Protein 5ZTY (pdb70)

Structure (mmCIF, N/CA/C/O backbone):
data_5ZTY
#
_entry.id   5ZTY
#
_cell.length_a   34.295
_cell.length_b   106.240
_cell.length_c   183.403
_cell.angle_alpha   90.000
_cell.angle_beta   90.000
_cell.angle_gamma   90.000
#
_symmetry.space_group_name_H-M   'P 21 21 21'
#
loop_
_entity.id
_entity.type
_entity.pdbx_description
1 polymer 'G protein coupled receptor,T4 lysozyme,G protein coupled receptor'
2 non-polymer N-(adamantan-1-yl)-1-(5-hydroxypentyl)-4-methyl-5-phenyl-1H-pyrazole-3-carboxamide
3 non-polymer 'OLEIC ACID'
4 non-polymer '(2R)-2,3-dihydroxypropyl (9Z)-octadec-9-enoate'
5 non-polymer DI(HYDROXYETHYL)ETHER
6 non-polymer '4-(2-HYDROXYETHYL)-1-PIPERAZINE ETHANESULFONIC ACID'
7 non-polymer 'TETRAETHYLENE GLYCOL'
8 non-polymer 'SULFATE ION'
9 water water
#
loop_
_atom_site.group_PDB
_atom_site.id
_atom_site.type_symbol
_atom_site.label_atom_id
_atom_site.label_alt_id
_atom_site.label_comp_id
_atom_site.label_asym_id
_atom_site.label_entity_id
_atom_site.label_seq_id
_atom_site.pdbx_PDB_ins_code
_atom_site.Cartn_x
_atom_site.Cartn_y
_atom_site.Cartn_z
_atom_site.occupancy
_atom_site.B_iso_or_equiv
_atom_site.auth_seq_id
_atom_site.auth_comp_id
_atom_site.auth_asym_id
_atom_site.auth_atom_id
_atom_site.pdbx_PDB_model_num
ATOM 1 N N . ALA A 1 18 ? 14.637 -3.224 -74.879 1.00 106.82 19 ALA A N 1
ATOM 2 C CA . ALA A 1 18 ? 14.276 -2.637 -73.589 1.00 104.07 19 ALA A CA 1
ATOM 3 C C . ALA A 1 18 ? 13.158 -1.575 -73.751 1.00 106.52 19 ALA A C 1
ATOM 4 O O . ALA A 1 18 ? 13.348 -0.639 -74.537 1.00 108.00 19 ALA A O 1
ATOM 6 N N . PRO A 1 19 ? 11.990 -1.694 -73.051 1.00 99.52 20 PRO A N 1
ATOM 7 C CA . PRO A 1 19 ? 10.914 -0.694 -73.233 1.00 98.68 20 PRO A CA 1
ATOM 8 C C . PRO A 1 19 ? 11.188 0.663 -72.561 1.00 100.56 20 PRO A C 1
ATOM 9 O O . PRO A 1 19 ? 11.627 0.674 -71.401 1.00 98.05 20 PRO A O 1
ATOM 13 N N . PRO A 1 20 ? 10.936 1.814 -73.260 1.00 97.13 21 PRO A N 1
ATOM 14 C CA . PRO A 1 20 ? 11.203 3.133 -72.647 1.00 96.30 21 PRO A CA 1
ATOM 15 C C . PRO A 1 20 ? 10.405 3.446 -71.378 1.00 98.22 21 PRO A C 1
ATOM 16 O O . PRO A 1 20 ? 9.250 3.029 -71.238 1.00 96.93 21 PRO A O 1
ATOM 20 N N . MET A 1 21 ? 11.040 4.213 -70.470 1.00 94.22 22 MET A N 1
ATOM 21 C CA . MET A 1 21 ? 10.527 4.642 -69.162 1.00 92.86 22 MET A CA 1
ATOM 22 C C . MET A 1 21 ? 9.216 5.444 -69.224 1.00 98.24 22 MET A C 1
ATOM 23 O O . MET A 1 21 ? 8.508 5.517 -68.215 1.00 96.58 22 MET A O 1
ATOM 28 N N . LYS A 1 22 ? 8.882 6.016 -70.407 1.00 97.29 23 LYS A N 1
ATOM 29 C CA . LYS A 1 22 ? 7.662 6.792 -70.645 1.00 98.50 23 LYS A CA 1
ATOM 30 C C . LYS A 1 22 ? 6.407 5.916 -70.657 1.00 104.08 23 LYS A C 1
ATOM 31 O O . LYS A 1 22 ? 5.306 6.427 -70.449 1.00 105.03 23 LYS A O 1
ATOM 37 N N . ASP A 1 23 ? 6.572 4.605 -70.912 1.00 101.02 24 ASP A N 1
ATOM 38 C CA . ASP A 1 23 ? 5.476 3.635 -70.987 1.00 101.43 24 ASP A CA 1
ATOM 39 C C . ASP A 1 23 ? 4.936 3.238 -69.621 1.00 106.08 24 ASP A C 1
ATOM 40 O O . ASP A 1 23 ? 3.793 2.786 -69.530 1.00 107.35 24 ASP A O 1
ATOM 45 N N . TYR A 1 24 ? 5.755 3.412 -68.565 1.00 101.17 25 TYR A N 1
ATOM 46 C CA . TYR A 1 24 ? 5.417 3.106 -67.171 1.00 99.26 25 TYR A CA 1
ATOM 47 C C . TYR A 1 24 ? 4.877 4.370 -66.478 1.00 103.29 25 TYR A C 1
ATOM 48 O O . TYR A 1 24 ? 4.227 4.271 -65.438 1.00 100.60 25 TYR A O 1
ATOM 57 N N . MET A 1 25 ? 5.159 5.557 -67.061 1.00 103.43 26 MET A N 1
ATOM 58 C CA . MET A 1 25 ? 4.726 6.863 -66.563 1.00 105.33 26 MET A CA 1
ATOM 59 C C . MET A 1 25 ? 3.247 7.067 -66.867 1.00 115.77 26 MET A C 1
ATOM 60 O O . MET A 1 25 ? 2.885 7.762 -67.825 1.00 117.33 26 MET A O 1
ATOM 65 N N . ILE A 1 26 ? 2.394 6.430 -66.050 1.00 115.49 27 ILE A N 1
ATOM 66 C CA . ILE A 1 26 ? 0.936 6.495 -66.172 1.00 118.69 27 ILE A CA 1
ATOM 67 C C . ILE A 1 26 ? 0.375 7.484 -65.143 1.00 127.04 27 ILE A C 1
ATOM 68 O O . ILE A 1 26 ? 0.648 7.369 -63.942 1.00 124.84 27 ILE A O 1
ATOM 73 N N . LEU A 1 27 ? -0.385 8.475 -65.649 1.00 129.32 28 LEU A N 1
ATOM 74 C CA . LEU A 1 27 ? -1.021 9.574 -64.915 1.00 131.91 28 LEU A CA 1
ATOM 75 C C . LEU A 1 27 ? -2.093 10.198 -65.805 1.00 141.08 28 LEU A C 1
ATOM 76 O O . LEU A 1 27 ? -1.926 10.250 -67.031 1.00 142.54 28 LEU A O 1
ATOM 81 N N . SER A 1 28 ? -3.191 10.664 -65.202 1.00 139.55 29 SER A N 1
ATOM 82 C CA . SER A 1 28 ? -4.276 11.262 -65.970 1.00 143.38 29 SER A CA 1
ATOM 83 C C . SER A 1 28 ? -4.704 12.633 -65.426 1.00 150.58 29 SER A C 1
ATOM 84 O O . SER A 1 28 ? -5.686 12.739 -64.684 1.00 151.77 29 SER A O 1
ATOM 87 N N . GLY A 1 29 ? -3.931 13.657 -65.804 1.00 148.37 30 GLY A N 1
ATOM 88 C CA . GLY A 1 29 ? -4.140 15.064 -65.465 1.00 151.20 30 GLY A CA 1
ATOM 89 C C . GLY A 1 29 ? -4.323 15.403 -63.994 1.00 153.73 30 GLY A C 1
ATOM 90 O O . GLY A 1 29 ? -3.349 15.374 -63.234 1.00 151.02 30 GLY A O 1
ATOM 91 N N . PRO A 1 30 ? -5.570 15.741 -63.561 1.00 151.68 31 PRO A N 1
ATOM 92 C CA . PRO A 1 30 ? -5.792 16.107 -62.151 1.00 150.80 31 PRO A CA 1
ATOM 93 C C . PRO A 1 30 ? -5.604 14.975 -61.142 1.00 149.63 31 PRO A C 1
ATOM 94 O O . PRO A 1 30 ? -5.474 15.263 -59.949 1.00 149.11 31 PRO A O 1
ATOM 98 N N . GLN A 1 31 ? -5.575 13.700 -61.597 1.00 142.85 32 GLN A N 1
ATOM 99 C CA . GLN A 1 31 ? -5.355 12.579 -60.678 1.00 138.41 32 GLN A CA 1
ATOM 100 C C . GLN A 1 31 ? -3.883 12.516 -60.224 1.00 137.27 32 GLN A C 1
ATOM 101 O O . GLN A 1 31 ? -3.608 12.046 -59.121 1.00 133.87 32 GLN A O 1
ATOM 107 N N . LYS A 1 32 ? -2.962 13.043 -61.065 1.00 133.56 33 LYS A N 1
ATOM 108 C CA . LYS A 1 32 ? -1.525 13.148 -60.811 1.00 130.76 33 LYS A CA 1
ATOM 109 C C . LYS A 1 32 ? -1.245 14.228 -59.760 1.00 135.32 33 LYS A C 1
ATOM 110 O O . LYS A 1 32 ? -0.324 14.063 -58.954 1.00 132.91 33 LYS A O 1
ATOM 112 N N . THR A 1 33 ? -2.041 15.326 -59.764 1.00 134.95 34 THR A N 1
ATOM 113 C CA . THR A 1 33 ? -1.923 16.430 -58.796 1.00 136.25 34 THR A CA 1
ATOM 114 C C . THR A 1 33 ? -2.405 15.990 -57.405 1.00 137.64 34 THR A C 1
ATOM 115 O O . THR A 1 33 ? -1.966 16.551 -56.398 1.00 136.68 34 THR A O 1
ATOM 119 N N . ALA A 1 34 ? -3.302 14.979 -57.362 1.00 132.72 35 ALA A N 1
ATOM 120 C CA . ALA A 1 34 ? -3.826 14.395 -56.131 1.00 130.96 35 ALA A CA 1
ATOM 121 C C . ALA A 1 34 ? -2.724 13.583 -55.437 1.00 130.23 35 ALA A C 1
ATOM 122 O O . ALA A 1 34 ? -2.597 13.669 -54.216 1.00 129.47 35 ALA A O 1
ATOM 124 N N . VAL A 1 35 ? -1.903 12.832 -56.213 1.00 123.48 36 VAL A N 1
ATOM 125 C CA . VAL A 1 35 ? -0.774 12.056 -55.671 1.00 119.18 36 VAL A CA 1
ATOM 126 C C . VAL A 1 35 ? 0.341 13.024 -55.261 1.00 122.27 36 VAL A C 1
ATOM 127 O O . VAL A 1 35 ? 1.045 12.764 -54.290 1.00 119.12 36 VAL A O 1
ATOM 131 N N . ALA A 1 36 ? 0.484 14.145 -56.004 1.00 121.74 37 ALA A N 1
ATOM 132 C CA . ALA A 1 36 ? 1.483 15.193 -55.772 1.00 122.57 37 ALA A CA 1
ATOM 133 C C . ALA A 1 36 ? 1.346 15.856 -54.398 1.00 126.28 37 ALA A C 1
ATOM 134 O O . ALA A 1 36 ? 2.360 16.226 -53.809 1.00 125.43 37 ALA A O 1
ATOM 136 N N . VAL A 1 37 ? 0.108 15.997 -53.889 1.00 123.52 38 VAL A N 1
ATOM 137 C CA . VAL A 1 37 ? -0.135 16.590 -52.573 1.00 124.25 38 VAL A CA 1
ATOM 138 C C . VAL A 1 37 ? -0.113 15.492 -51.473 1.00 124.45 38 VAL A C 1
ATOM 139 O O . VAL A 1 37 ? 0.443 15.729 -50.397 1.00 123.44 38 VAL A O 1
ATOM 143 N N . LEU A 1 38 ? -0.655 14.285 -51.780 1.00 118.57 39 LEU A N 1
ATOM 144 C CA . LEU A 1 38 ? -0.717 13.136 -50.871 1.00 115.29 39 LEU A CA 1
ATOM 145 C C . LEU A 1 38 ? 0.670 12.579 -50.536 1.00 115.50 39 LEU A C 1
ATOM 146 O O . LEU A 1 38 ? 1.012 12.501 -49.359 1.00 114.03 39 LEU A O 1
ATOM 151 N N . CYS A 1 39 ? 1.456 12.199 -51.564 1.00 110.55 40 CYS A N 1
ATOM 152 C CA . CYS A 1 39 ? 2.809 11.651 -51.422 1.00 107.78 40 CYS A CA 1
ATOM 153 C C . CYS A 1 39 ? 3.749 12.608 -50.699 1.00 111.98 40 CYS A C 1
ATOM 154 O O . CYS A 1 39 ? 4.583 12.152 -49.913 1.00 110.09 40 CYS A O 1
ATOM 157 N N . THR A 1 40 ? 3.594 13.929 -50.940 1.00 110.90 41 THR A N 1
ATOM 158 C CA . THR A 1 40 ? 4.387 14.986 -50.304 1.00 111.93 41 THR A CA 1
ATOM 159 C C . THR A 1 40 ? 4.056 15.091 -48.810 1.00 115.32 41 THR A C 1
ATOM 160 O O . THR A 1 40 ? 4.978 15.062 -47.992 1.00 113.95 41 THR A O 1
ATOM 164 N N . LEU A 1 41 ? 2.751 15.184 -48.457 1.00 112.78 42 LEU A N 1
ATOM 165 C CA . LEU A 1 41 ? 2.290 15.287 -47.065 1.00 112.50 42 LEU A CA 1
ATOM 166 C C . LEU A 1 41 ? 2.586 14.043 -46.229 1.00 111.81 42 LEU A C 1
ATOM 167 O O . LEU A 1 41 ? 3.052 14.193 -45.103 1.00 111.08 42 LEU A O 1
ATOM 172 N N . LEU A 1 42 ? 2.353 12.830 -46.778 1.00 105.69 43 LEU A N 1
ATOM 173 C CA . LEU A 1 42 ? 2.638 11.566 -46.085 1.00 102.61 43 LEU A CA 1
ATOM 174 C C . LEU A 1 42 ? 4.141 11.363 -45.891 1.00 105.70 43 LEU A C 1
ATOM 175 O O . LEU A 1 42 ? 4.567 10.978 -44.802 1.00 104.09 43 LEU A O 1
ATOM 180 N N . GLY A 1 43 ? 4.918 11.653 -46.938 1.00 103.31 44 GLY A N 1
ATOM 181 C CA . GLY A 1 43 ? 6.374 11.539 -46.942 1.00 102.45 44 GLY A CA 1
ATOM 182 C C . GLY A 1 43 ? 7.072 12.474 -45.973 1.00 108.27 44 GLY A C 1
ATOM 183 O O . GLY A 1 43 ? 8.123 12.122 -45.428 1.00 106.84 44 GLY A O 1
ATOM 184 N N . LEU A 1 44 ? 6.492 13.674 -45.753 1.00 107.65 45 LEU A N 1
ATOM 185 C CA . LEU A 1 44 ? 7.026 14.680 -44.836 1.00 109.30 45 LEU A CA 1
ATOM 186 C C . LEU A 1 44 ? 6.706 14.284 -43.403 1.00 110.46 45 LEU A C 1
ATOM 187 O O . LEU A 1 44 ? 7.553 14.444 -42.527 1.00 110.04 45 LEU A O 1
ATOM 192 N N . LEU A 1 45 ? 5.490 13.757 -43.173 1.00 105.44 46 LEU A N 1
ATOM 193 C CA . LEU A 1 45 ? 5.023 13.306 -41.864 1.00 104.10 46 LEU A CA 1
ATOM 194 C C . LEU A 1 45 ? 5.761 12.048 -41.409 1.00 104.03 46 LEU A C 1
ATOM 195 O O . LEU A 1 45 ? 6.153 11.974 -40.245 1.00 102.89 46 LEU A O 1
ATOM 200 N N . SER A 1 46 ? 5.970 11.074 -42.330 1.00 98.34 47 SER A N 1
ATOM 201 C CA . SER A 1 46 ? 6.670 9.814 -42.050 1.00 95.16 47 SER A CA 1
ATOM 202 C C . SER A 1 46 ? 8.122 10.044 -41.642 1.00 98.46 47 SER A C 1
ATOM 203 O O . SER A 1 46 ? 8.574 9.460 -40.654 1.00 96.51 47 SER A O 1
ATOM 206 N N . ALA A 1 47 ? 8.835 10.915 -42.388 1.00 96.35 48 ALA A N 1
ATOM 207 C CA . ALA A 1 47 ? 10.230 11.275 -42.131 1.00 96.72 48 ALA A CA 1
ATOM 208 C C . ALA A 1 47 ? 10.390 12.002 -40.790 1.00 101.42 48 ALA A C 1
ATOM 209 O O . ALA A 1 47 ? 11.327 11.698 -40.049 1.00 100.39 48 ALA A O 1
ATOM 211 N N . LEU A 1 48 ? 9.456 12.923 -40.463 1.00 99.59 49 LEU A N 1
ATOM 212 C CA . LEU A 1 48 ? 9.483 13.685 -39.211 1.00 101.18 49 LEU A CA 1
ATOM 213 C C . LEU A 1 48 ? 9.133 12.842 -37.975 1.00 102.67 49 LEU A C 1
ATOM 214 O O . LEU A 1 48 ? 9.625 13.131 -36.881 1.00 103.11 49 LEU A O 1
ATOM 219 N N . GLU A 1 49 ? 8.312 11.792 -38.153 1.00 96.49 50 GLU A N 1
ATOM 220 C CA . GLU A 1 49 ? 7.930 10.884 -37.069 1.00 94.48 50 GLU A CA 1
ATOM 221 C C . GLU A 1 49 ? 9.079 9.924 -36.730 1.00 96.90 50 GLU A C 1
ATOM 222 O O . GLU A 1 49 ? 9.324 9.667 -35.548 1.00 96.72 50 GLU A O 1
ATOM 228 N N . ASN A 1 50 ? 9.777 9.396 -37.762 1.00 91.84 51 ASN A N 1
ATOM 229 C CA . ASN A 1 50 ? 10.896 8.464 -37.598 1.00 89.88 51 ASN A CA 1
ATOM 230 C C . ASN A 1 50 ? 12.167 9.133 -37.048 1.00 96.56 51 ASN A C 1
ATOM 231 O O . ASN A 1 50 ? 12.817 8.560 -36.166 1.00 95.72 51 ASN A O 1
ATOM 236 N N . VAL A 1 51 ? 12.493 10.361 -37.535 1.00 95.49 52 VAL A N 1
ATOM 237 C CA . VAL A 1 51 ? 13.659 11.145 -37.094 1.00 97.17 52 VAL A CA 1
ATOM 238 C C . VAL A 1 51 ? 13.545 11.535 -35.600 1.00 101.10 52 VAL A C 1
ATOM 239 O O . VAL A 1 51 ? 14.561 11.805 -34.961 1.00 101.91 52 VAL A O 1
ATOM 243 N N . ALA A 1 52 ? 12.315 11.534 -35.053 1.00 97.09 53 ALA A N 1
ATOM 244 C CA . ALA A 1 52 ? 12.063 11.800 -33.641 1.00 98.05 53 ALA A CA 1
ATOM 245 C C . ALA A 1 52 ? 12.494 10.567 -32.834 1.00 100.11 53 ALA A C 1
ATOM 246 O O . ALA A 1 52 ? 13.208 10.716 -31.841 1.00 100.41 53 ALA A O 1
ATOM 248 N N . VAL A 1 53 ? 12.108 9.349 -33.307 1.00 94.23 54 VAL A N 1
ATOM 249 C CA . VAL A 1 53 ? 12.439 8.046 -32.701 1.00 92.05 54 VAL A CA 1
ATOM 250 C C . VAL A 1 53 ? 13.964 7.828 -32.681 1.00 96.49 54 VAL A C 1
ATOM 251 O O . VAL A 1 53 ? 14.492 7.297 -31.704 1.00 95.95 54 VAL A O 1
ATOM 255 N N . LEU A 1 54 ? 14.664 8.271 -33.736 1.00 94.15 55 LEU A N 1
ATOM 256 C CA . LEU A 1 54 ? 16.119 8.167 -33.818 1.00 95.16 55 LEU A CA 1
ATOM 257 C C . LEU A 1 54 ? 16.765 9.080 -32.777 1.00 101.47 55 LEU A C 1
ATOM 258 O O . LEU A 1 54 ? 17.661 8.636 -32.061 1.00 101.04 55 LEU A O 1
ATOM 263 N N . TYR A 1 55 ? 16.271 10.335 -32.659 1.00 100.52 56 TYR A N 1
ATOM 264 C CA . TYR A 1 55 ? 16.784 11.324 -31.707 1.00 103.71 56 TYR A CA 1
ATOM 265 C C . TYR A 1 55 ? 16.636 10.827 -30.269 1.00 106.76 56 TYR A C 1
ATOM 266 O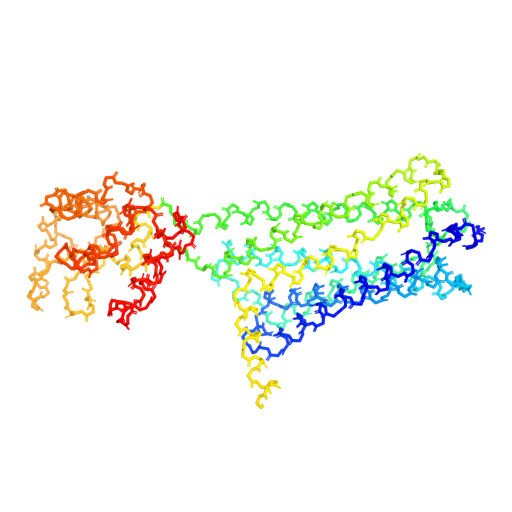 O . TYR A 1 55 ? 17.631 10.745 -29.561 1.00 108.31 56 TYR A O 1
ATOM 275 N N . LEU A 1 56 ? 15.410 10.445 -29.877 1.00 100.68 57 LEU A N 1
ATOM 276 C CA . LEU A 1 56 ? 15.024 9.925 -28.567 1.00 99.56 57 LEU A CA 1
ATOM 277 C C . LEU A 1 56 ? 15.881 8.741 -28.090 1.00 102.65 57 LEU A C 1
ATOM 278 O O . LEU A 1 56 ? 16.223 8.701 -26.907 1.00 104.14 57 LEU A O 1
ATOM 283 N N . ILE A 1 57 ? 16.234 7.793 -28.992 1.00 96.79 58 ILE A N 1
ATOM 284 C CA . ILE A 1 57 ? 17.066 6.625 -28.646 1.00 95.83 58 ILE A CA 1
ATOM 285 C C . ILE A 1 57 ? 18.538 7.034 -28.465 1.00 103.51 58 ILE A C 1
ATOM 286 O O . ILE A 1 57 ? 19.163 6.656 -27.467 1.00 103.93 58 ILE A O 1
ATOM 291 N N . LEU A 1 58 ? 19.081 7.812 -29.423 1.00 102.52 59 LEU A N 1
ATOM 292 C CA . LEU A 1 58 ? 20.469 8.286 -29.398 1.00 105.32 59 LEU A CA 1
ATOM 293 C C . LEU A 1 58 ? 20.746 9.283 -28.265 1.00 113.09 59 LEU A C 1
ATOM 294 O O . LEU A 1 58 ? 21.885 9.359 -27.809 1.00 115.30 59 LEU A O 1
ATOM 299 N N . SER A 1 59 ? 19.719 10.039 -27.812 1.00 110.89 60 SER A N 1
ATOM 300 C CA . SER A 1 59 ? 19.835 11.038 -26.739 1.00 114.62 60 SER A CA 1
ATOM 301 C C . SER A 1 59 ? 19.706 10.458 -25.329 1.00 120.15 60 SER A C 1
ATOM 302 O O . SER A 1 59 ? 20.243 11.036 -24.381 1.00 122.48 60 SER A O 1
ATOM 305 N N . SER A 1 60 ? 18.972 9.348 -25.181 1.00 115.31 61 SER A N 1
ATOM 306 C CA . SER A 1 60 ? 18.749 8.747 -23.875 1.00 115.66 61 SER A CA 1
ATOM 307 C C . SER A 1 60 ? 19.691 7.599 -23.559 1.00 120.57 61 SER A C 1
ATOM 308 O O . SER A 1 60 ? 19.618 6.520 -24.151 1.00 117.62 61 SER A O 1
ATOM 311 N N . HIS A 1 61 ? 20.585 7.879 -22.600 1.00 121.24 62 HIS A N 1
ATOM 312 C CA . HIS A 1 61 ? 21.622 7.052 -21.974 1.00 122.46 62 HIS A CA 1
ATOM 313 C C . HIS A 1 61 ? 21.161 5.617 -21.671 1.00 123.76 62 HIS A C 1
ATOM 314 O O . HIS A 1 61 ? 21.916 4.673 -21.909 1.00 123.04 62 HIS A O 1
ATOM 321 N N . GLN A 1 62 ? 19.929 5.465 -21.144 1.00 118.69 63 GLN A N 1
ATOM 322 C CA . GLN A 1 62 ? 19.319 4.181 -20.795 1.00 115.95 63 GLN A CA 1
ATOM 323 C C . GLN A 1 62 ? 18.973 3.338 -22.029 1.00 115.69 63 GLN A C 1
ATOM 324 O O . GLN A 1 62 ? 18.994 2.109 -21.945 1.00 114.11 63 GLN A O 1
ATOM 330 N N . LEU A 1 63 ? 18.648 4.002 -23.161 1.00 110.34 64 LEU A N 1
ATOM 331 C CA . LEU A 1 63 ? 18.239 3.350 -24.407 1.00 107.17 64 LEU A CA 1
ATOM 332 C C . LEU A 1 63 ? 19.409 2.943 -25.305 1.00 110.03 64 LEU A C 1
ATOM 333 O O . LEU A 1 63 ? 19.483 1.779 -25.708 1.00 108.05 64 LEU A O 1
ATOM 338 N N . ARG A 1 64 ? 20.311 3.901 -25.620 1.00 107.94 65 ARG A N 1
ATOM 339 C CA . ARG A 1 64 ? 21.484 3.723 -26.491 1.00 108.30 65 ARG A CA 1
ATOM 340 C C . ARG A 1 64 ? 22.375 2.519 -26.122 1.00 111.55 65 ARG A C 1
ATOM 341 O O . ARG A 1 64 ? 22.918 1.873 -27.021 1.00 110.47 65 ARG A O 1
ATOM 349 N N . ARG A 1 65 ? 22.513 2.225 -24.812 1.00 108.52 66 ARG A N 1
ATOM 350 C CA . ARG A 1 65 ? 23.333 1.127 -24.295 1.00 108.92 66 ARG A CA 1
ATOM 351 C C . ARG A 1 65 ? 22.656 -0.255 -24.377 1.00 109.24 66 ARG A C 1
ATOM 352 O O . ARG A 1 65 ? 23.347 -1.275 -24.321 1.00 109.81 66 ARG A O 1
ATOM 354 N N . LYS A 1 66 ? 21.319 -0.294 -24.495 1.00 101.88 67 LYS A N 1
ATOM 355 C CA . LYS A 1 66 ? 20.592 -1.557 -24.573 1.00 98.75 67 LYS A CA 1
ATOM 356 C C . LYS A 1 66 ? 20.577 -2.088 -26.009 1.00 100.30 67 LYS A C 1
ATOM 357 O O . LYS A 1 66 ? 20.119 -1.372 -26.908 1.00 99.13 67 LYS A O 1
ATOM 363 N N . PRO A 1 67 ? 21.048 -3.343 -26.244 1.00 95.27 68 PRO A N 1
ATOM 364 C CA . PRO A 1 6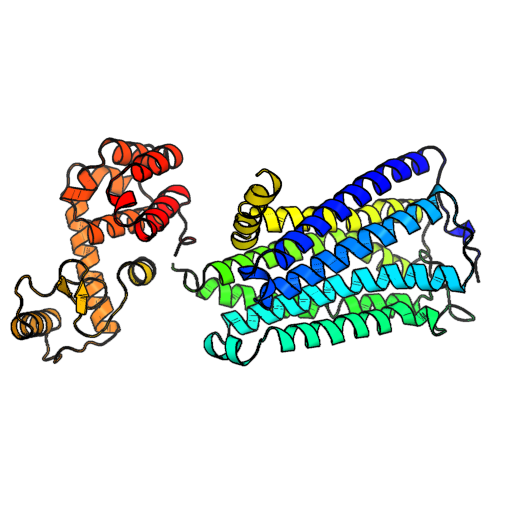7 ? 21.012 -3.906 -27.611 1.00 93.19 68 PRO A CA 1
ATOM 365 C C . PRO A 1 67 ? 19.604 -4.030 -28.206 1.00 93.67 68 PRO A C 1
ATOM 366 O O . PRO A 1 67 ? 19.469 -4.055 -29.430 1.00 92.76 68 PRO A O 1
ATOM 370 N N . SER A 1 68 ? 18.559 -4.088 -27.354 1.00 88.10 69 SER A N 1
ATOM 371 C CA . SER A 1 68 ? 17.169 -4.187 -27.807 1.00 85.71 69 SER A CA 1
ATOM 372 C C . SER A 1 68 ? 16.694 -2.910 -28.509 1.00 88.77 69 SER A C 1
ATOM 373 O O . SER A 1 68 ? 15.929 -2.998 -29.469 1.00 87.15 69 SER A O 1
ATOM 376 N N . TYR A 1 69 ? 17.138 -1.731 -28.019 1.00 85.85 70 TYR A N 1
ATOM 377 C CA . TYR A 1 69 ? 16.763 -0.428 -28.570 1.00 85.19 70 TYR A CA 1
ATOM 378 C C . TYR A 1 69 ? 17.587 -0.009 -29.795 1.00 87.47 70 TYR A C 1
ATOM 379 O O . TYR A 1 69 ? 17.143 0.866 -30.549 1.00 87.14 70 TYR A O 1
ATOM 388 N N . LEU A 1 70 ? 18.746 -0.651 -30.024 1.00 82.78 71 LEU A N 1
ATOM 389 C CA . LEU A 1 70 ? 19.569 -0.356 -31.198 1.00 82.87 71 LEU A CA 1
ATOM 390 C C . LEU A 1 70 ? 18.958 -0.992 -32.466 1.00 85.11 71 LEU A C 1
ATOM 391 O O . LEU A 1 70 ? 19.097 -0.432 -33.558 1.00 84.80 71 LEU A O 1
ATOM 396 N N . PHE A 1 71 ? 18.241 -2.129 -32.308 1.00 80.24 72 PHE A N 1
ATOM 397 C CA . PHE A 1 71 ? 17.537 -2.801 -33.408 1.00 78.59 72 PHE A CA 1
ATOM 398 C C . PHE A 1 71 ? 16.313 -1.977 -33.818 1.00 80.26 72 PHE A C 1
ATOM 399 O O . PHE A 1 71 ? 16.072 -1.817 -35.017 1.00 79.07 72 PHE A O 1
ATOM 407 N N . ILE A 1 72 ? 15.590 -1.397 -32.820 1.00 75.87 73 ILE A N 1
ATOM 408 C CA . ILE A 1 72 ? 14.442 -0.499 -33.020 1.00 74.90 73 ILE A CA 1
ATOM 409 C C . ILE A 1 72 ? 14.913 0.764 -33.795 1.00 79.68 73 ILE A C 1
ATOM 410 O O . ILE A 1 72 ? 14.254 1.177 -34.750 1.00 78.03 73 ILE A O 1
ATOM 415 N N . GLY A 1 73 ? 16.065 1.316 -33.396 1.00 78.24 74 GLY A N 1
ATOM 416 C CA . GLY A 1 73 ? 16.692 2.468 -34.039 1.00 79.52 74 GLY A CA 1
ATOM 417 C C . GLY A 1 73 ? 17.017 2.227 -35.504 1.00 82.79 74 GLY A C 1
ATOM 418 O O . GLY A 1 73 ? 16.851 3.128 -36.335 1.00 82.68 74 GLY A O 1
ATOM 419 N N . SER A 1 74 ? 17.452 0.989 -35.833 1.00 78.27 75 SER A N 1
ATOM 420 C CA . SER A 1 74 ? 17.765 0.568 -37.201 1.00 77.57 75 SER A CA 1
ATOM 421 C C . SER A 1 74 ? 16.493 0.516 -38.070 1.00 77.61 75 SER A C 1
ATOM 422 O O . SER A 1 74 ? 16.563 0.821 -39.260 1.00 75.96 75 SER A O 1
ATOM 425 N N . LEU A 1 75 ? 15.335 0.165 -37.461 1.00 73.12 76 LEU A N 1
ATOM 426 C CA . LEU A 1 75 ? 14.021 0.143 -38.122 1.00 71.60 76 LEU A CA 1
ATOM 427 C C . LEU A 1 75 ? 13.599 1.596 -38.418 1.00 77.29 76 LEU A C 1
ATOM 428 O O . LEU A 1 75 ? 13.201 1.881 -39.546 1.00 77.15 76 LEU A O 1
ATOM 433 N N . ALA A 1 76 ? 13.779 2.519 -37.435 1.00 75.31 77 ALA A N 1
ATOM 434 C CA . ALA A 1 76 ? 13.503 3.958 -37.571 1.00 76.24 77 ALA A CA 1
ATOM 435 C C . ALA A 1 76 ? 14.356 4.591 -38.687 1.00 82.55 77 ALA A C 1
ATOM 436 O O . ALA A 1 76 ? 13.845 5.432 -39.426 1.00 82.33 77 ALA A O 1
ATOM 438 N N . LEU A 1 77 ? 15.643 4.168 -38.822 1.00 81.09 78 LEU A N 1
ATOM 439 C CA . LEU A 1 77 ? 16.564 4.663 -39.856 1.00 82.86 78 LEU A CA 1
ATOM 440 C C . LEU A 1 77 ? 16.135 4.175 -41.240 1.00 86.60 78 LEU A C 1
ATOM 441 O O . LEU A 1 77 ? 16.077 4.983 -42.168 1.00 87.39 78 LEU A O 1
ATOM 446 N N . ALA A 1 78 ? 15.812 2.862 -41.361 1.00 81.32 79 ALA A N 1
ATOM 447 C CA . ALA A 1 78 ? 15.389 2.210 -42.603 1.00 79.77 79 ALA A CA 1
ATOM 448 C C . ALA A 1 78 ? 14.108 2.826 -43.128 1.00 83.87 79 ALA A C 1
ATOM 449 O O . ALA A 1 78 ? 13.987 3.026 -44.339 1.00 84.81 79 ALA A O 1
ATOM 451 N N . ASP A 1 79 ? 13.177 3.172 -42.214 1.00 79.08 80 ASP A N 1
ATOM 452 C CA . ASP A 1 79 ? 11.897 3.814 -42.529 1.00 78.51 80 ASP A CA 1
ATOM 453 C C . ASP A 1 79 ? 12.078 5.282 -42.954 1.00 82.33 80 ASP A C 1
ATOM 454 O O . ASP A 1 79 ? 11.418 5.716 -43.892 1.00 82.81 80 ASP A O 1
ATOM 459 N N . PHE A 1 80 ? 12.982 6.030 -42.283 1.00 78.31 81 PHE A N 1
ATOM 460 C CA . PHE A 1 80 ? 13.288 7.428 -42.590 1.00 79.20 81 PHE A CA 1
ATOM 461 C C . PHE A 1 80 ? 13.974 7.568 -43.959 1.00 84.20 81 PHE A C 1
ATOM 462 O O . PHE A 1 80 ? 13.616 8.464 -44.729 1.00 85.14 81 PHE A O 1
ATOM 470 N N . LEU A 1 81 ? 14.977 6.709 -44.247 1.00 80.05 82 LEU A N 1
ATOM 471 C CA . LEU A 1 81 ? 15.699 6.739 -45.520 1.00 80.33 82 LEU A CA 1
ATOM 472 C C . LEU A 1 81 ? 14.747 6.395 -46.679 1.00 83.48 82 LEU A C 1
ATOM 473 O O . LEU A 1 81 ? 14.785 7.056 -47.718 1.00 82.71 82 LEU A O 1
ATOM 478 N N . ALA A 1 82 ? 13.848 5.402 -46.454 1.00 79.77 83 ALA A N 1
ATOM 479 C CA . ALA A 1 82 ? 12.823 4.962 -47.404 1.00 79.02 83 ALA A CA 1
ATOM 480 C C . ALA A 1 82 ? 11.861 6.102 -47.694 1.00 82.86 83 ALA A C 1
ATOM 481 O O . ALA A 1 82 ? 11.746 6.475 -48.852 1.00 83.59 83 ALA A O 1
ATOM 483 N N . SER A 1 83 ? 11.239 6.705 -46.645 1.00 78.99 84 SER A N 1
ATOM 484 C CA . SER A 1 83 ? 10.307 7.837 -46.750 1.00 80.46 84 SER A CA 1
ATOM 485 C C . SER A 1 83 ? 10.829 8.954 -47.655 1.00 88.12 84 SER A C 1
ATOM 486 O O . SER A 1 83 ? 10.083 9.439 -48.509 1.00 89.31 84 SER A O 1
ATOM 489 N N . VAL A 1 84 ? 12.116 9.327 -47.498 1.00 85.70 85 VAL A N 1
ATOM 490 C CA . VAL A 1 84 ? 12.754 10.375 -48.298 1.00 87.76 85 VAL A CA 1
ATOM 491 C C . VAL A 1 84 ? 13.022 9.898 -49.739 1.00 91.98 85 VAL A C 1
ATOM 492 O O . VAL A 1 84 ? 12.607 10.581 -50.676 1.00 93.03 85 VAL A O 1
ATOM 496 N N . VAL A 1 85 ? 13.677 8.725 -49.916 1.00 87.49 86 VAL A N 1
ATOM 497 C CA . VAL A 1 85 ? 14.012 8.171 -51.241 1.00 87.29 86 VAL A CA 1
ATOM 498 C C . VAL A 1 85 ? 12.745 7.886 -52.073 1.00 90.40 86 VAL A C 1
ATOM 499 O O . VAL A 1 85 ? 12.616 8.431 -53.165 1.00 90.42 86 VAL A O 1
ATOM 503 N N . PHE A 1 86 ? 11.806 7.081 -51.529 1.00 86.03 87 PHE A N 1
ATOM 504 C CA . PHE A 1 86 ? 10.539 6.693 -52.164 1.00 85.41 87 PHE A CA 1
ATOM 505 C C . PHE A 1 86 ? 9.666 7.881 -52.595 1.00 92.49 87 PHE A C 1
ATOM 506 O O . PHE A 1 86 ? 9.184 7.861 -53.719 1.00 93.15 87 PHE A O 1
ATOM 514 N N . ALA A 1 87 ? 9.454 8.896 -51.729 1.00 90.69 88 ALA A N 1
ATOM 515 C CA . ALA A 1 87 ? 8.622 10.056 -52.079 1.00 92.75 88 ALA A CA 1
ATOM 516 C C . ALA A 1 87 ? 9.260 10.968 -53.133 1.00 99.18 88 ALA A C 1
ATOM 517 O O . ALA A 1 87 ? 8.551 11.439 -54.021 1.00 99.89 88 ALA A O 1
ATOM 519 N N . CYS A 1 88 ? 10.584 11.203 -53.050 1.00 96.77 89 CYS A N 1
ATOM 520 C CA . CYS A 1 88 ? 11.292 12.057 -54.008 1.00 99.26 89 CYS A CA 1
ATOM 521 C C . CYS A 1 88 ? 11.466 11.407 -55.364 1.00 101.93 89 CYS A C 1
ATOM 522 O O . CYS A 1 88 ? 11.531 12.117 -56.362 1.00 103.63 89 CYS A O 1
ATOM 525 N N . SER A 1 89 ? 11.534 10.066 -55.404 1.00 95.65 90 SER A N 1
ATOM 526 C CA . SER A 1 89 ? 11.671 9.288 -56.636 1.00 94.78 90 SER A CA 1
ATOM 527 C C . SER A 1 89 ? 10.307 8.996 -57.278 1.00 97.44 90 SER A C 1
ATOM 528 O O . SER A 1 89 ? 10.245 8.742 -58.481 1.00 98.30 90 SER A O 1
ATOM 531 N N . PHE A 1 90 ? 9.220 9.038 -56.481 1.00 91.73 91 PHE A N 1
ATOM 532 C CA . PHE A 1 90 ? 7.857 8.799 -56.954 1.00 90.59 91 PHE A CA 1
ATOM 533 C C . PHE A 1 90 ? 7.326 10.053 -57.628 1.00 98.21 91 PHE A C 1
ATOM 534 O O . PHE A 1 90 ? 6.961 9.990 -58.804 1.00 99.28 91 PHE A O 1
ATOM 542 N N . VAL A 1 91 ? 7.319 11.198 -56.894 1.00 96.44 92 VAL A N 1
ATOM 543 C CA . VAL A 1 91 ? 6.853 12.508 -57.375 1.00 99.51 92 VAL A CA 1
ATOM 544 C C . VAL A 1 91 ? 7.683 12.994 -58.600 1.00 103.80 92 VAL A C 1
ATOM 545 O O . VAL A 1 91 ? 7.161 13.713 -59.448 1.00 105.68 92 VAL A O 1
ATOM 549 N N . ASN A 1 92 ? 8.946 12.553 -58.709 1.00 98.20 93 ASN A N 1
ATOM 550 C CA . ASN A 1 92 ? 9.805 12.904 -59.831 1.00 99.08 93 ASN A CA 1
ATOM 551 C C . ASN A 1 92 ? 9.483 12.030 -61.046 1.00 100.17 93 ASN A C 1
ATOM 552 O O . ASN A 1 92 ? 9.422 12.553 -62.159 1.00 101.16 93 ASN A O 1
ATOM 557 N N . PHE A 1 93 ? 9.265 10.709 -60.833 1.00 92.98 94 PHE A N 1
ATOM 558 C CA . PHE A 1 93 ? 8.961 9.756 -61.905 1.00 91.49 94 PHE A CA 1
ATOM 559 C C . PHE A 1 93 ? 7.541 9.935 -62.448 1.00 96.39 94 PHE A C 1
ATOM 560 O O . PHE A 1 93 ? 7.381 10.206 -63.644 1.00 97.54 94 PHE A O 1
ATOM 568 N N . HIS A 1 94 ? 6.520 9.785 -61.573 1.00 91.51 95 HIS A N 1
ATOM 569 C CA . HIS A 1 94 ? 5.113 9.861 -61.957 1.00 92.32 95 HIS A CA 1
ATOM 570 C C . HIS A 1 94 ? 4.589 11.284 -62.203 1.00 101.73 95 HIS A C 1
ATOM 571 O O . HIS A 1 94 ? 3.864 11.483 -63.185 1.00 103.71 95 HIS A O 1
ATOM 578 N N . VAL A 1 95 ? 4.934 12.265 -61.338 1.00 100.08 96 VAL A N 1
ATOM 579 C CA . VAL A 1 95 ? 4.404 13.633 -61.484 1.00 103.57 96 VAL A CA 1
ATOM 580 C C . VAL A 1 95 ? 5.240 14.503 -62.455 1.00 111.41 96 VAL A C 1
ATOM 581 O O . VAL A 1 95 ? 4.705 14.925 -63.486 1.00 112.82 96 VAL A O 1
ATOM 585 N N . PHE A 1 96 ? 6.518 14.786 -62.121 1.00 109.44 97 PHE A N 1
ATOM 586 C CA . PHE A 1 96 ? 7.386 15.666 -62.917 1.00 112.59 97 PHE A CA 1
ATOM 587 C C . PHE A 1 96 ? 8.067 15.019 -64.148 1.00 117.75 97 PHE A C 1
ATOM 588 O O . PHE A 1 96 ? 8.686 15.745 -64.935 1.00 119.21 97 PHE A O 1
ATOM 596 N N . HIS A 1 97 ? 7.927 13.682 -64.326 1.00 113.33 98 HIS A N 1
ATOM 597 C CA . HIS A 1 97 ? 8.514 12.887 -65.422 1.00 113.26 98 HIS A CA 1
ATOM 598 C C . HIS A 1 97 ? 10.053 12.965 -65.412 1.00 118.01 98 HIS A C 1
ATOM 599 O O . HIS A 1 97 ? 10.652 13.807 -66.084 1.00 120.02 98 HIS A O 1
ATOM 606 N N . GLY A 1 98 ? 10.659 12.099 -64.607 1.00 112.73 99 GLY A N 1
ATOM 607 C CA . GLY A 1 98 ? 12.101 12.035 -64.418 1.00 112.69 99 GLY A CA 1
ATOM 608 C C . GLY A 1 98 ? 12.824 11.257 -65.490 1.00 116.72 99 GLY A C 1
ATOM 609 O O . GLY A 1 98 ? 12.900 10.026 -65.424 1.00 114.53 99 GLY A O 1
ATOM 610 N N . VAL A 1 99 ? 13.384 11.981 -66.468 1.00 115.55 100 VAL A N 1
ATOM 611 C CA . VAL A 1 99 ? 14.125 11.387 -67.576 1.00 116.04 100 VAL A CA 1
ATOM 612 C C . VAL A 1 99 ? 15.517 10.933 -67.092 1.00 118.88 100 VAL A C 1
ATOM 613 O O . VAL A 1 99 ? 16.529 11.587 -67.357 1.00 120.94 100 VAL A O 1
ATOM 617 N N . ASP A 1 100 ? 15.548 9.805 -66.357 1.00 112.03 101 ASP A N 1
ATOM 618 C CA . ASP A 1 100 ? 16.775 9.247 -65.788 1.00 111.06 101 ASP A CA 1
ATOM 619 C C . ASP A 1 100 ? 17.466 8.241 -66.694 1.00 114.14 101 ASP A C 1
ATOM 620 O O . ASP A 1 100 ? 16.801 7.386 -67.283 1.00 112.99 101 ASP A O 1
ATOM 625 N N . SER A 1 101 ? 18.811 8.322 -66.773 1.00 111.00 102 SER A N 1
ATOM 626 C CA . SER A 1 101 ? 19.635 7.385 -67.536 1.00 110.86 102 SER A CA 1
ATOM 627 C C . SER A 1 101 ? 19.746 6.052 -66.772 1.00 111.77 102 SER A C 1
ATOM 628 O O . SER A 1 101 ? 19.513 6.019 -65.554 1.00 109.16 102 SER A O 1
ATOM 631 N N . LYS A 1 102 ? 20.085 4.961 -67.496 1.00 108.23 103 LYS A N 1
ATOM 632 C CA . LYS A 1 102 ? 20.204 3.585 -66.990 1.00 106.52 103 LYS A CA 1
ATOM 633 C C . LYS A 1 102 ? 20.965 3.458 -65.657 1.00 108.96 103 LYS A C 1
ATOM 634 O O . LYS A 1 102 ? 20.485 2.776 -64.753 1.00 106.49 103 LYS A O 1
ATOM 640 N N . ALA A 1 103 ? 22.127 4.128 -65.535 1.00 106.55 104 ALA A N 1
ATOM 641 C CA . ALA A 1 103 ? 22.963 4.102 -64.334 1.00 105.76 104 ALA A CA 1
ATOM 642 C C . ALA A 1 103 ? 22.316 4.819 -63.153 1.00 107.14 104 ALA A C 1
ATOM 643 O O . ALA A 1 103 ? 22.348 4.291 -62.042 1.00 105.19 104 ALA A O 1
ATOM 645 N N . VAL A 1 104 ? 21.724 6.008 -63.396 1.00 103.85 105 VAL A N 1
ATOM 646 C CA . VAL A 1 104 ? 21.049 6.845 -62.387 1.00 102.41 105 VAL A CA 1
ATOM 647 C C . VAL A 1 104 ? 19.769 6.167 -61.864 1.00 102.01 105 VAL A C 1
ATOM 648 O O . VAL A 1 104 ? 19.511 6.197 -60.660 1.00 99.77 105 VAL A O 1
ATOM 652 N N . PHE A 1 105 ? 18.986 5.552 -62.768 1.00 97.63 106 PHE A N 1
ATOM 653 C CA . PHE A 1 105 ? 17.742 4.858 -62.429 1.00 94.71 106 PHE A CA 1
ATOM 654 C C . PHE A 1 105 ? 17.973 3.579 -61.616 1.00 96.47 106 PHE A C 1
ATOM 655 O O . PHE A 1 105 ? 17.209 3.326 -60.680 1.00 94.11 106 PHE A O 1
ATOM 663 N N . LEU A 1 106 ? 18.997 2.767 -61.987 1.00 93.55 107 LEU A N 1
ATOM 664 C CA . LEU A 1 106 ? 19.316 1.507 -61.311 1.00 92.32 107 LEU A CA 1
ATOM 665 C C . LEU A 1 106 ? 19.740 1.693 -59.848 1.00 97.42 107 LEU A C 1
ATOM 666 O O . LEU A 1 106 ? 19.361 0.874 -59.001 1.00 95.12 107 LEU A O 1
ATOM 671 N N . LEU A 1 107 ? 20.477 2.786 -59.540 1.00 96.83 108 LEU A N 1
ATOM 672 C CA . LEU A 1 107 ? 20.861 3.073 -58.158 1.00 96.93 108 LEU A CA 1
ATOM 673 C C . LEU A 1 107 ? 19.669 3.615 -57.345 1.00 97.91 108 LEU A C 1
ATOM 674 O O . LEU A 1 107 ? 19.625 3.386 -56.140 1.00 96.74 108 LEU A O 1
ATOM 679 N N . LYS A 1 108 ? 18.699 4.294 -58.009 1.00 93.29 109 LYS A N 1
ATOM 680 C CA . LYS A 1 108 ? 17.479 4.834 -57.393 1.00 91.36 109 LYS A CA 1
ATOM 681 C C . LYS A 1 108 ? 16.556 3.694 -56.980 1.00 93.62 109 LYS A C 1
ATOM 682 O O . LYS A 1 108 ? 16.111 3.658 -55.827 1.00 92.96 109 LYS A O 1
ATOM 688 N N . ILE A 1 109 ? 16.277 2.753 -57.918 1.00 89.11 110 ILE A N 1
ATOM 689 C CA . ILE A 1 109 ? 15.442 1.573 -57.657 1.00 86.66 110 ILE A CA 1
ATOM 690 C C . ILE A 1 109 ? 16.151 0.644 -56.631 1.00 90.12 110 ILE A C 1
ATOM 691 O O . ILE A 1 109 ? 15.475 0.023 -55.806 1.00 88.50 110 ILE A O 1
ATOM 696 N N . GLY A 1 110 ? 17.492 0.632 -56.661 1.00 87.48 111 GLY A N 1
ATOM 697 C CA . GLY A 1 110 ? 18.333 -0.118 -55.733 1.00 87.22 111 GLY A CA 1
ATOM 698 C C . GLY A 1 110 ? 18.281 0.452 -54.325 1.00 90.64 111 GLY A C 1
ATOM 699 O O . GLY A 1 110 ? 18.254 -0.308 -53.350 1.00 89.87 111 GLY A O 1
ATOM 700 N N . SER A 1 111 ? 18.243 1.805 -54.213 1.00 87.01 112 SER A N 1
ATOM 701 C CA . SER A 1 111 ? 18.152 2.532 -52.942 1.00 85.93 112 SER A CA 1
ATOM 702 C C . SER A 1 111 ? 16.797 2.297 -52.286 1.00 87.43 112 SER A C 1
ATOM 703 O O . SER A 1 111 ? 16.742 2.179 -51.066 1.00 85.87 112 SER A O 1
ATOM 706 N N . VAL A 1 112 ? 15.710 2.221 -53.099 1.00 83.25 113 VAL A N 1
ATOM 707 C CA . VAL A 1 112 ? 14.331 1.972 -52.649 1.00 81.63 113 VAL A CA 1
ATOM 708 C C . VAL A 1 112 ? 14.227 0.555 -52.066 1.00 83.70 113 VAL A C 1
ATOM 709 O O . VAL A 1 112 ? 13.753 0.398 -50.939 1.00 82.08 113 VAL A O 1
ATOM 713 N N . THR A 1 113 ? 14.709 -0.460 -52.824 1.00 80.19 114 THR A N 1
ATOM 714 C CA . THR A 1 113 ? 14.703 -1.877 -52.439 1.00 79.10 114 THR A CA 1
ATOM 715 C C . THR A 1 113 ? 15.507 -2.129 -51.144 1.00 82.31 114 THR A C 1
ATOM 716 O O . THR A 1 113 ? 14.991 -2.794 -50.242 1.00 79.70 114 THR A O 1
ATOM 720 N N . MET A 1 114 ? 16.751 -1.579 -51.055 1.00 80.79 115 MET A N 1
ATOM 721 C CA . MET A 1 114 ? 17.659 -1.721 -49.908 1.00 81.21 115 MET A CA 1
ATOM 722 C C . MET A 1 114 ? 17.079 -1.194 -48.577 1.00 83.69 115 MET A C 1
ATOM 723 O O . MET A 1 114 ? 17.111 -1.921 -47.577 1.00 82.04 115 MET A O 1
ATOM 728 N N . THR A 1 115 ? 16.545 0.049 -48.572 1.00 80.43 116 THR A N 1
ATOM 729 C CA . THR A 1 115 ? 15.946 0.674 -47.383 1.00 79.73 116 THR A CA 1
ATOM 730 C C . THR A 1 115 ? 14.683 -0.057 -46.916 1.00 82.97 116 THR A C 1
ATOM 731 O O . THR A 1 115 ? 14.323 0.051 -45.747 1.00 83.32 116 THR A O 1
ATOM 735 N N . PHE A 1 116 ? 14.014 -0.789 -47.827 1.00 78.55 117 PHE A N 1
ATOM 736 C CA . PHE A 1 116 ? 12.823 -1.584 -47.526 1.00 77.04 117 PHE A CA 1
ATOM 737 C C . PHE A 1 116 ? 13.202 -2.982 -47.014 1.00 79.55 117 PHE A C 1
ATOM 738 O O . PHE A 1 116 ? 12.546 -3.478 -46.099 1.00 77.95 117 PHE A O 1
ATOM 746 N N . THR A 1 117 ? 14.244 -3.616 -47.609 1.00 76.96 118 THR A N 1
ATOM 747 C CA . THR A 1 117 ? 14.740 -4.944 -47.223 1.00 77.41 118 THR A CA 1
ATOM 748 C C . THR A 1 117 ? 15.338 -4.904 -45.805 1.00 83.28 118 THR A C 1
ATOM 749 O O . THR A 1 117 ? 15.098 -5.828 -45.022 1.00 83.11 118 THR A O 1
ATOM 753 N N . ALA A 1 118 ? 16.062 -3.810 -45.464 1.00 80.79 119 ALA A N 1
ATOM 754 C CA . ALA A 1 118 ? 16.673 -3.602 -44.145 1.00 80.64 119 ALA A CA 1
ATOM 755 C C . ALA A 1 118 ? 15.643 -3.492 -43.018 1.00 82.61 119 ALA A C 1
ATOM 756 O O . ALA A 1 118 ? 15.997 -3.747 -41.872 1.00 81.75 119 ALA A O 1
ATOM 758 N N . SER A 1 119 ? 14.375 -3.136 -43.341 1.00 78.70 120 SER A N 1
ATOM 759 C CA . SER A 1 119 ? 13.269 -3.039 -42.372 1.00 77.94 120 SER A CA 1
ATOM 760 C C . SER A 1 119 ? 12.822 -4.432 -41.931 1.00 80.56 120 SER A C 1
ATOM 761 O O . SER A 1 119 ? 12.546 -4.643 -40.747 1.00 79.62 120 SER A O 1
ATOM 764 N N . VAL A 1 120 ? 12.737 -5.373 -42.899 1.00 76.89 121 VAL A N 1
ATOM 765 C CA . VAL A 1 120 ? 12.345 -6.776 -42.699 1.00 76.49 121 VAL A CA 1
ATOM 766 C C . VAL A 1 120 ? 13.460 -7.477 -41.922 1.00 79.71 121 VAL A C 1
ATOM 767 O O . VAL A 1 120 ? 13.172 -8.250 -41.004 1.00 79.89 121 VAL A O 1
ATOM 771 N N . GLY A 1 121 ? 14.710 -7.156 -42.274 1.00 75.19 122 GLY A N 1
ATOM 772 C CA . GLY A 1 121 ? 15.906 -7.664 -41.621 1.00 74.80 122 GLY A CA 1
ATOM 773 C C . GLY A 1 121 ? 15.970 -7.200 -40.184 1.00 77.54 122 GLY A C 1
ATOM 774 O O . GLY A 1 121 ? 16.147 -8.024 -39.283 1.00 77.48 122 GLY A O 1
ATOM 775 N N . SER A 1 122 ? 15.773 -5.874 -39.962 1.00 73.70 123 SER A N 1
ATOM 776 C CA . SER A 1 122 ? 15.769 -5.229 -38.639 1.00 73.52 123 SER A CA 1
ATOM 777 C C . SER A 1 122 ? 14.758 -5.883 -37.713 1.00 77.34 123 SER A C 1
ATOM 778 O O . SER A 1 122 ? 15.084 -6.137 -36.548 1.00 77.50 123 SER A O 1
ATOM 781 N N . LEU A 1 123 ? 13.548 -6.190 -38.247 1.00 72.97 124 LEU A N 1
ATOM 782 C CA . LEU A 1 123 ? 12.471 -6.856 -37.516 1.00 72.42 124 LEU A CA 1
ATOM 783 C C . LEU A 1 123 ? 12.867 -8.278 -37.120 1.00 77.26 124 LEU A C 1
ATOM 784 O O . LEU A 1 123 ? 12.632 -8.668 -35.970 1.00 78.23 124 LEU A O 1
ATOM 789 N N . LEU A 1 124 ? 13.485 -9.039 -38.052 1.00 72.59 125 LEU A N 1
ATOM 790 C CA . LEU A 1 124 ? 13.926 -10.411 -37.804 1.00 73.33 125 LEU A CA 1
ATOM 791 C C . LEU A 1 124 ? 14.900 -10.487 -36.619 1.00 78.65 125 LEU A C 1
ATOM 792 O O . LEU A 1 124 ? 14.726 -11.350 -35.758 1.00 78.84 125 LEU A O 1
ATOM 797 N N . LEU A 1 125 ? 15.890 -9.560 -36.561 1.00 75.81 126 LEU A N 1
ATOM 798 C CA . LEU A 1 125 ? 16.867 -9.463 -35.470 1.00 76.56 126 LEU A CA 1
ATOM 799 C C . LEU A 1 125 ? 16.192 -9.052 -34.147 1.00 80.48 126 LEU A C 1
ATOM 800 O O . LEU A 1 125 ? 16.615 -9.506 -33.088 1.00 81.29 126 LEU A O 1
ATOM 805 N N . ALA A 1 126 ? 15.146 -8.208 -34.214 1.00 76.14 127 ALA A N 1
ATOM 806 C CA . ALA A 1 126 ? 14.385 -7.764 -33.046 1.00 75.86 127 ALA A CA 1
ATOM 807 C C . ALA A 1 126 ? 13.590 -8.938 -32.440 1.00 81.78 127 ALA A C 1
ATOM 808 O O . ALA A 1 126 ? 13.463 -9.019 -31.209 1.00 82.20 127 ALA A O 1
ATOM 810 N N . ALA A 1 127 ? 13.083 -9.856 -33.312 1.00 77.88 128 ALA A N 1
ATOM 811 C CA . ALA A 1 127 ? 12.313 -11.046 -32.929 1.00 77.57 128 ALA A CA 1
ATOM 812 C C . ALA A 1 127 ? 13.190 -12.178 -32.374 1.00 82.31 128 ALA A C 1
ATOM 813 O O . ALA A 1 127 ? 12.706 -12.957 -31.553 1.00 83.19 128 ALA A O 1
ATOM 815 N N . ILE A 1 128 ? 14.466 -12.276 -32.800 1.00 78.18 129 ILE A N 1
ATOM 816 C CA . ILE A 1 128 ? 15.362 -13.307 -32.264 1.00 79.27 129 ILE A CA 1
ATOM 817 C C . ILE A 1 128 ? 15.955 -12.816 -30.914 1.00 83.18 129 ILE A C 1
ATOM 818 O O . ILE A 1 128 ? 16.148 -13.626 -30.000 1.00 83.80 129 ILE A O 1
ATOM 823 N N . ASP A 1 129 ? 16.148 -11.478 -30.774 1.00 78.37 130 ASP A N 1
ATOM 824 C CA . ASP A 1 129 ? 16.623 -10.799 -29.556 1.00 78.07 130 ASP A CA 1
ATOM 825 C C . ASP A 1 129 ? 15.682 -11.092 -28.382 1.00 81.97 130 ASP A C 1
ATOM 826 O O . ASP A 1 129 ? 16.148 -11.337 -27.278 1.00 82.66 130 ASP A O 1
ATOM 831 N N . ARG A 1 130 ? 14.363 -11.070 -28.635 1.00 78.21 131 ARG A N 1
ATOM 832 C CA . ARG A 1 130 ? 13.324 -11.333 -27.642 1.00 78.14 131 ARG A CA 1
ATOM 833 C C . ARG A 1 130 ? 13.274 -12.805 -27.274 1.00 82.74 131 ARG A C 1
ATOM 834 O O . ARG A 1 130 ? 13.086 -13.115 -26.095 1.00 83.34 131 ARG A O 1
ATOM 842 N N . TYR A 1 131 ? 13.436 -13.712 -28.277 1.00 78.64 132 TYR A N 1
ATOM 843 C CA . TYR A 1 131 ? 13.431 -15.162 -28.051 1.00 79.48 132 TYR A CA 1
ATOM 844 C C . TYR A 1 131 ? 14.561 -15.580 -27.106 1.00 84.09 132 TYR A C 1
ATOM 845 O O . TYR A 1 131 ? 14.289 -16.300 -26.152 1.00 84.31 132 TYR A O 1
ATOM 854 N N . LEU A 1 132 ? 15.805 -15.101 -27.344 1.00 80.98 133 LEU A N 1
ATOM 855 C CA . LEU A 1 132 ? 16.974 -15.410 -26.503 1.00 82.66 133 LEU A CA 1
ATOM 856 C C . LEU A 1 132 ? 16.837 -14.845 -25.075 1.00 86.62 133 LEU A C 1
ATOM 857 O O . LEU A 1 132 ? 17.256 -15.500 -24.123 1.00 87.92 133 LEU A O 1
ATOM 862 N N . CYS A 1 133 ? 16.208 -13.660 -24.935 1.00 81.35 134 CYS A N 1
ATOM 863 C CA . CYS A 1 133 ? 15.956 -12.983 -23.661 1.00 81.34 134 CYS A CA 1
ATOM 864 C C . CYS A 1 133 ? 14.943 -13.755 -22.792 1.00 86.13 134 CYS A C 1
ATOM 865 O O . CYS A 1 133 ? 15.217 -13.990 -21.610 1.00 86.51 134 CYS A O 1
ATOM 868 N N . LEU A 1 134 ? 13.782 -14.139 -23.382 1.00 81.94 135 LEU A N 1
ATOM 869 C CA . LEU A 1 134 ? 12.700 -14.860 -22.703 1.00 82.62 135 LEU A CA 1
ATOM 870 C C . LEU A 1 134 ? 12.891 -16.388 -22.623 1.00 89.85 135 LEU A C 1
ATOM 871 O O . LEU A 1 134 ? 12.233 -17.021 -21.797 1.00 90.75 135 LEU A O 1
ATOM 876 N N . ARG A 1 135 ? 13.760 -16.984 -23.472 1.00 87.92 136 ARG A N 1
ATOM 877 C CA . ARG A 1 135 ? 14.003 -18.434 -23.458 1.00 90.48 136 ARG A CA 1
ATOM 878 C C . ARG A 1 135 ? 15.201 -18.779 -22.570 1.00 98.41 136 ARG A C 1
ATOM 879 O O . ARG A 1 135 ? 15.080 -19.665 -21.724 1.00 99.98 136 ARG A O 1
ATOM 887 N N . TYR A 1 136 ? 16.339 -18.065 -22.739 1.00 96.43 137 TYR A N 1
ATOM 888 C CA . TYR A 1 136 ? 17.559 -18.251 -21.927 1.00 98.79 137 TYR A CA 1
ATOM 889 C C . TYR A 1 136 ? 17.896 -16.915 -21.199 1.00 101.50 137 TYR A C 1
ATOM 890 O O . TYR A 1 136 ? 18.795 -16.189 -21.653 1.00 100.86 137 TYR A O 1
ATOM 899 N N . PRO A 1 137 ? 17.176 -16.563 -20.091 1.00 96.96 138 PRO A N 1
ATOM 900 C CA . PRO A 1 137 ? 17.416 -15.263 -19.434 1.00 96.26 138 PRO A CA 1
ATOM 901 C C . PRO A 1 137 ? 18.841 -14.997 -18.891 1.00 104.02 138 PRO A C 1
ATOM 902 O O . PRO A 1 137 ? 19.355 -13.940 -19.269 1.00 103.94 138 PRO A O 1
ATOM 906 N N . PRO A 1 138 ? 19.530 -15.844 -18.067 1.00 103.33 139 PRO A N 1
ATOM 907 C CA . PRO A 1 138 ? 20.879 -15.457 -17.601 1.00 104.76 139 PRO A CA 1
ATOM 908 C C . PRO A 1 138 ? 21.963 -15.428 -18.678 1.00 108.79 139 PRO A C 1
ATOM 909 O O . PRO A 1 138 ? 22.901 -14.637 -18.582 1.00 109.18 139 PRO A O 1
ATOM 913 N N . SER A 1 139 ? 21.828 -16.282 -19.702 1.00 105.26 140 SER A N 1
ATOM 914 C CA . SER A 1 139 ? 22.778 -16.393 -20.813 1.00 105.62 140 SER A CA 1
ATOM 915 C C . SER A 1 139 ? 22.720 -15.229 -21.820 1.00 105.78 140 SER A C 1
ATOM 916 O O . SER A 1 139 ? 23.665 -15.063 -22.587 1.00 105.88 140 SER A O 1
ATOM 919 N N . TYR A 1 140 ? 21.638 -14.417 -21.804 1.00 99.64 141 TYR A N 1
ATOM 920 C CA . TYR A 1 140 ? 21.447 -13.278 -22.716 1.00 97.31 141 TYR A CA 1
ATOM 921 C C . TYR A 1 140 ? 22.483 -12.158 -22.526 1.00 102.19 141 TYR A C 1
ATOM 922 O O . TYR A 1 140 ? 22.999 -11.655 -23.526 1.00 101.23 141 TYR A O 1
ATOM 931 N N . LYS A 1 141 ? 22.771 -11.756 -21.265 1.00 100.44 142 LYS A N 1
ATOM 932 C CA . LYS A 1 141 ? 23.760 -10.708 -20.969 1.00 101.92 142 LYS A CA 1
ATOM 933 C C . LYS A 1 141 ? 25.182 -11.099 -21.408 1.00 109.29 142 LYS A C 1
ATOM 934 O O . LYS A 1 141 ? 25.941 -10.241 -21.870 1.00 109.90 142 LYS A O 1
ATOM 940 N N . ALA A 1 142 ? 25.513 -12.402 -21.314 1.00 107.21 143 ALA A N 1
ATOM 941 C CA . ALA A 1 142 ? 26.793 -12.958 -21.748 1.00 109.56 143 ALA A CA 1
ATOM 942 C C . ALA A 1 142 ? 26.855 -13.043 -23.276 1.00 112.86 143 ALA A C 1
ATOM 943 O O . ALA A 1 142 ? 27.936 -12.897 -23.846 1.00 114.68 143 ALA A O 1
ATOM 945 N N . LEU A 1 143 ? 25.701 -13.281 -23.936 1.00 107.26 144 LEU A N 1
ATOM 946 C CA . LEU A 1 143 ? 25.589 -13.391 -25.396 1.00 106.32 144 LEU A CA 1
ATOM 947 C C . LEU A 1 143 ? 25.455 -12.025 -26.096 1.00 108.12 144 LEU A C 1
ATOM 948 O O . LEU A 1 143 ? 26.423 -11.575 -26.706 1.00 108.62 144 LEU A O 1
ATOM 950 N N . LEU A 1 144 ? 24.277 -11.365 -26.000 1.00 102.12 145 LEU A N 1
ATOM 951 C CA . LEU A 1 144 ? 24.040 -10.064 -26.635 1.00 100.25 145 LEU A CA 1
ATOM 952 C C . LEU A 1 144 ? 24.712 -8.914 -25.890 1.00 105.25 145 LEU A C 1
ATOM 953 O O . LEU A 1 144 ? 24.414 -8.663 -24.719 1.00 105.74 145 LEU A O 1
ATOM 955 N N . THR A 1 145 ? 25.634 -8.234 -26.584 1.00 102.00 146 THR A N 1
ATOM 956 C CA . THR A 1 145 ? 26.404 -7.085 -26.100 1.00 103.18 146 THR A CA 1
ATOM 957 C C . THR A 1 145 ? 26.180 -5.910 -27.067 1.00 103.66 146 THR A C 1
ATOM 958 O O . THR A 1 145 ? 25.795 -6.139 -28.216 1.00 101.78 146 THR A O 1
ATOM 962 N N . ARG A 1 146 ? 26.429 -4.664 -26.606 1.00 99.19 147 ARG A N 1
ATOM 963 C CA . ARG A 1 146 ? 26.294 -3.424 -27.384 1.00 97.47 147 ARG A CA 1
ATOM 964 C C . ARG A 1 146 ? 27.136 -3.469 -28.667 1.00 101.12 147 ARG A C 1
ATOM 965 O O . ARG A 1 146 ? 26.636 -3.104 -29.732 1.00 99.31 147 ARG A O 1
ATOM 973 N N . GLY A 1 147 ? 28.373 -3.957 -28.549 1.00 99.04 148 GLY A N 1
ATOM 974 C CA . GLY A 1 147 ? 29.318 -4.106 -29.653 1.00 99.80 148 GLY A CA 1
ATOM 975 C C . GLY A 1 147 ? 28.920 -5.199 -30.622 1.00 100.77 148 GLY A C 1
ATOM 976 O O . GLY A 1 147 ? 28.841 -4.953 -31.828 1.00 100.99 148 GLY A O 1
ATOM 977 N N . ARG A 1 148 ? 28.621 -6.401 -30.094 1.00 94.74 149 ARG A N 1
ATOM 978 C CA . ARG A 1 148 ? 28.183 -7.574 -30.861 1.00 92.43 149 ARG A CA 1
ATOM 979 C C . ARG A 1 148 ? 26.896 -7.299 -31.635 1.00 91.59 149 ARG A C 1
ATOM 980 O O . ARG A 1 148 ? 26.742 -7.825 -32.737 1.00 91.37 149 ARG A O 1
ATOM 988 N N . ALA A 1 149 ? 25.984 -6.466 -31.073 1.00 84.15 150 ALA A N 1
ATOM 989 C CA . ALA A 1 149 ? 24.726 -6.083 -31.721 1.00 79.80 150 ALA A CA 1
ATOM 990 C C . ALA A 1 149 ? 25.022 -5.202 -32.929 1.00 82.81 150 ALA A C 1
ATOM 991 O O . ALA A 1 149 ? 24.468 -5.451 -33.998 1.00 81.37 150 ALA A O 1
ATOM 993 N N . LEU A 1 150 ? 25.929 -4.211 -32.774 1.00 81.00 151 LEU A N 1
ATOM 994 C CA . LEU A 1 150 ? 26.323 -3.288 -33.846 1.00 81.90 151 LEU A CA 1
ATOM 995 C C . LEU A 1 150 ? 26.988 -4.002 -35.047 1.00 88.25 151 LEU A C 1
ATOM 996 O O . LEU A 1 150 ? 26.766 -3.601 -36.195 1.00 85.75 151 LEU A O 1
ATOM 1001 N N . VAL A 1 151 ? 27.755 -5.087 -34.774 1.00 88.45 152 VAL A N 1
ATOM 1002 C CA . VAL A 1 151 ? 28.406 -5.922 -35.790 1.00 90.36 152 VAL A CA 1
ATOM 1003 C C . VAL A 1 151 ? 27.330 -6.721 -36.554 1.00 92.98 152 VAL A C 1
ATOM 1004 O O . VAL A 1 151 ? 27.366 -6.767 -37.786 1.00 92.01 152 VAL A O 1
ATOM 1008 N N . LEU A 1 152 ? 26.355 -7.308 -35.820 1.00 89.39 153 LEU A N 1
ATOM 1009 C CA . LEU A 1 152 ? 25.247 -8.073 -36.407 1.00 87.89 153 LEU A CA 1
ATOM 1010 C C . LEU A 1 152 ? 24.349 -7.212 -37.283 1.00 92.14 153 LEU A C 1
ATOM 1011 O O . LEU A 1 152 ? 23.896 -7.670 -38.334 1.00 92.17 153 LEU A O 1
ATOM 1016 N N . LEU A 1 153 ? 24.153 -5.943 -36.882 1.00 87.91 154 LEU A N 1
ATOM 1017 C CA . LEU A 1 153 ? 23.397 -4.943 -37.630 1.00 85.92 154 LEU A CA 1
ATOM 1018 C C . LEU A 1 153 ? 24.190 -4.531 -38.895 1.00 90.95 154 LEU A C 1
ATOM 1019 O O . LEU A 1 153 ? 23.585 -4.135 -39.893 1.00 89.02 154 LEU A O 1
ATOM 1024 N N . GLY A 1 154 ? 25.524 -4.670 -38.836 1.00 90.11 155 GLY A N 1
ATOM 1025 C CA . GLY A 1 154 ? 26.451 -4.372 -39.924 1.00 91.26 155 GLY A CA 1
ATOM 1026 C C . GLY A 1 154 ? 26.369 -5.357 -41.077 1.00 94.34 155 GLY A C 1
ATOM 1027 O O . GLY A 1 154 ? 26.382 -4.942 -42.237 1.00 92.75 155 GLY A O 1
ATOM 1028 N N . ILE A 1 155 ? 26.283 -6.675 -40.763 1.00 92.00 156 ILE A N 1
ATOM 1029 C CA . ILE A 1 155 ? 26.179 -7.790 -41.731 1.00 92.21 156 ILE A CA 1
ATOM 1030 C C . ILE A 1 155 ? 24.843 -7.701 -42.490 1.00 93.99 156 ILE A C 1
ATOM 1031 O O . ILE A 1 155 ? 24.805 -7.885 -43.712 1.00 93.77 156 ILE A O 1
ATOM 1036 N N . MET A 1 156 ? 23.751 -7.429 -41.745 1.00 88.52 157 MET A N 1
ATOM 1037 C CA . MET A 1 156 ? 22.396 -7.302 -42.263 1.00 85.89 157 MET A CA 1
ATOM 1038 C C . MET A 1 156 ? 22.308 -6.198 -43.329 1.00 89.39 157 MET A C 1
ATOM 1039 O O . MET A 1 156 ? 21.906 -6.494 -44.453 1.00 88.81 157 MET A O 1
ATOM 1044 N N . TRP A 1 157 ? 22.727 -4.955 -42.995 1.00 86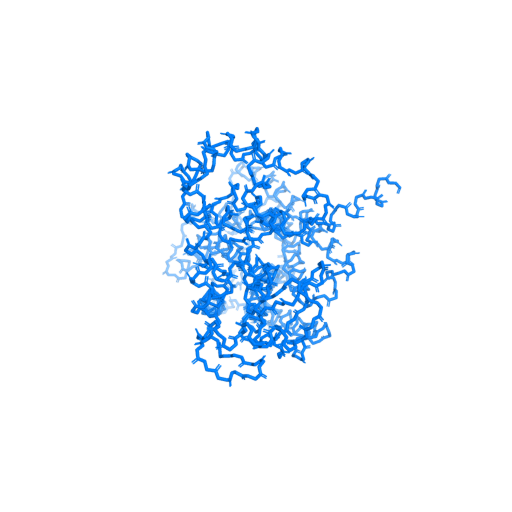.64 158 TRP A N 1
ATOM 1045 C CA . TRP A 1 157 ? 22.738 -3.806 -43.913 1.00 87.05 158 TRP A CA 1
ATOM 1046 C C . TRP A 1 157 ? 23.534 -4.088 -45.195 1.00 92.80 158 TRP A C 1
ATOM 1047 O O . TRP A 1 157 ? 23.105 -3.681 -46.279 1.00 91.89 158 TRP A O 1
ATOM 1058 N N . VAL A 1 158 ? 24.665 -4.823 -45.068 1.00 91.17 159 VAL A N 1
ATOM 1059 C CA . VAL A 1 158 ? 25.535 -5.221 -46.177 1.00 92.80 159 VAL A CA 1
ATOM 1060 C C . VAL A 1 158 ? 24.814 -6.254 -47.067 1.00 98.13 159 VAL A C 1
ATOM 1061 O O . VAL A 1 158 ? 24.712 -6.021 -48.275 1.00 97.78 159 VAL A O 1
ATOM 1065 N N . LEU A 1 159 ? 24.249 -7.339 -46.469 1.00 95.36 160 LEU A N 1
ATOM 1066 C CA . LEU A 1 159 ? 23.484 -8.365 -47.204 1.00 94.95 160 LEU A CA 1
ATOM 1067 C C . LEU A 1 159 ? 22.323 -7.737 -47.954 1.00 96.59 160 LEU A C 1
ATOM 1068 O O . LEU A 1 159 ? 22.088 -8.100 -49.111 1.00 96.89 160 LEU A O 1
ATOM 1073 N N . SER A 1 160 ? 21.631 -6.761 -47.307 1.00 90.67 161 SER A N 1
ATOM 1074 C CA . SER A 1 160 ? 20.518 -6.001 -47.886 1.00 88.58 161 SER A CA 1
ATOM 1075 C C . SER A 1 160 ? 20.963 -5.269 -49.163 1.00 92.83 161 SER A C 1
ATOM 1076 O O . SER A 1 160 ? 20.260 -5.320 -50.170 1.00 92.16 161 SER A O 1
ATOM 1079 N N . ALA A 1 161 ? 22.161 -4.651 -49.137 1.00 89.79 162 ALA A N 1
ATOM 1080 C CA . ALA A 1 161 ? 22.722 -3.948 -50.282 1.00 90.12 162 ALA A CA 1
ATOM 1081 C C . ALA A 1 161 ? 23.173 -4.914 -51.382 1.00 96.24 162 ALA A C 1
ATOM 1082 O O . ALA A 1 161 ? 23.145 -4.541 -52.554 1.00 96.77 162 ALA A O 1
ATOM 1084 N N . LEU A 1 162 ? 23.562 -6.156 -51.019 1.00 93.77 163 LEU A N 1
ATOM 1085 C CA . LEU A 1 162 ? 24.011 -7.171 -51.987 1.00 95.47 163 LEU A CA 1
ATOM 1086 C C . LEU A 1 162 ? 22.844 -7.700 -52.830 1.00 98.74 163 LEU A C 1
ATOM 1087 O O . LEU A 1 162 ? 22.988 -7.871 -54.043 1.00 100.17 163 LEU A O 1
ATOM 1092 N N . VAL A 1 163 ? 21.699 -7.951 -52.180 1.00 92.82 164 VAL A N 1
ATOM 1093 C CA . VAL A 1 163 ? 20.477 -8.467 -52.796 1.00 91.80 164 VAL A CA 1
ATOM 1094 C C . VAL A 1 163 ? 19.809 -7.400 -53.685 1.00 94.74 164 VAL A C 1
ATOM 1095 O O . VAL A 1 163 ? 19.455 -7.691 -54.832 1.00 94.54 164 VAL A O 1
ATOM 1099 N N . SER A 1 164 ? 19.659 -6.170 -53.148 1.00 89.98 165 SER A N 1
ATOM 1100 C CA . SER A 1 164 ? 19.009 -5.022 -53.792 1.00 88.59 165 SER A CA 1
ATOM 1101 C C . SER A 1 164 ? 19.754 -4.408 -54.990 1.00 93.28 165 SER A C 1
ATOM 1102 O O . SER A 1 164 ? 19.092 -3.975 -55.937 1.00 92.48 165 SER A O 1
ATOM 1105 N N . TYR A 1 165 ? 21.112 -4.327 -54.935 1.00 91.14 166 TYR A N 1
ATOM 1106 C CA . TYR A 1 165 ? 21.922 -3.723 -56.007 1.00 92.33 166 TYR A CA 1
ATOM 1107 C C . TYR A 1 165 ? 22.382 -4.720 -57.089 1.00 98.13 166 TYR A C 1
ATOM 1108 O O . TYR A 1 165 ? 23.197 -4.362 -57.942 1.00 99.05 166 TYR A O 1
ATOM 1117 N N . LEU A 1 166 ? 21.804 -5.938 -57.094 1.00 95.42 167 LEU A N 1
ATOM 1118 C CA . LEU A 1 166 ? 22.065 -6.988 -58.082 1.00 97.62 167 LEU A CA 1
ATOM 1119 C C . LEU A 1 166 ? 21.744 -6.555 -59.538 1.00 103.68 167 LEU A C 1
ATOM 1120 O O . LEU A 1 166 ? 22.585 -6.827 -60.399 1.00 105.83 167 LEU A O 1
ATOM 1125 N N . PRO A 1 167 ? 20.624 -5.833 -59.862 1.00 99.34 168 PRO A N 1
ATOM 1126 C CA . PRO A 1 167 ? 20.423 -5.394 -61.256 1.00 100.05 168 PRO A CA 1
ATOM 1127 C C . PRO A 1 167 ? 21.481 -4.383 -61.714 1.00 106.52 168 PRO A C 1
ATOM 1128 O O . PRO A 1 167 ? 21.822 -4.365 -62.898 1.00 108.51 168 PRO A O 1
ATOM 1132 N N . LEU A 1 168 ? 22.021 -3.565 -60.775 1.00 102.65 169 LEU A N 1
ATOM 1133 C CA . LEU A 1 168 ? 23.081 -2.580 -61.038 1.00 104.28 169 LEU A CA 1
ATOM 1134 C C . LEU A 1 168 ? 24.417 -3.279 -61.383 1.00 111.76 169 LEU A C 1
ATOM 1135 O O . LEU A 1 168 ? 25.253 -2.688 -62.067 1.00 113.36 169 LEU A O 1
ATOM 1140 N N . MET A 1 169 ? 24.589 -4.546 -60.944 1.00 109.54 170 MET A N 1
ATOM 1141 C CA . MET A 1 169 ? 25.774 -5.369 -61.201 1.00 112.72 170 MET A CA 1
ATOM 1142 C C . MET A 1 169 ? 25.723 -6.059 -62.577 1.00 119.59 170 MET A C 1
ATOM 1143 O O . MET A 1 169 ? 26.707 -6.684 -62.986 1.00 122.57 170 MET A O 1
ATOM 1148 N N . GLY A 1 170 ? 24.590 -5.929 -63.273 1.00 114.49 171 GLY A N 1
ATOM 1149 C CA . GLY A 1 170 ? 24.391 -6.496 -64.602 1.00 115.59 171 GLY A CA 1
ATOM 1150 C C . GLY A 1 170 ? 23.216 -7.443 -64.747 1.00 117.95 171 GLY A C 1
ATOM 1151 O O . GLY A 1 170 ? 23.080 -8.079 -65.795 1.00 119.41 171 GLY A O 1
ATOM 1152 N N . TRP A 1 171 ? 22.354 -7.553 -63.712 1.00 111.39 172 TRP A N 1
ATOM 1153 C CA . TRP A 1 171 ? 21.187 -8.434 -63.773 1.00 109.67 172 TRP A CA 1
ATOM 1154 C C . TRP A 1 171 ? 19.924 -7.656 -64.183 1.00 111.47 172 TRP A C 1
ATOM 1155 O O . TRP A 1 171 ? 18.944 -7.580 -63.439 1.00 108.77 172 TRP A O 1
ATOM 1166 N N . THR A 1 172 ? 19.970 -7.085 -65.395 1.00 109.42 173 THR A N 1
ATOM 1167 C CA . THR A 1 172 ? 18.870 -6.348 -66.025 1.00 108.42 173 THR A CA 1
ATOM 1168 C C . THR A 1 172 ? 18.258 -7.220 -67.125 1.00 114.54 173 THR A C 1
ATOM 1169 O O . THR A 1 172 ? 18.876 -8.206 -67.531 1.00 115.66 173 THR A O 1
ATOM 1173 N N . CYS A 1 173 ? 17.052 -6.873 -67.602 1.00 112.27 174 CYS A N 1
ATOM 1174 C CA . CYS A 1 173 ? 16.387 -7.659 -68.640 1.00 114.91 174 CYS A CA 1
ATOM 1175 C C . CYS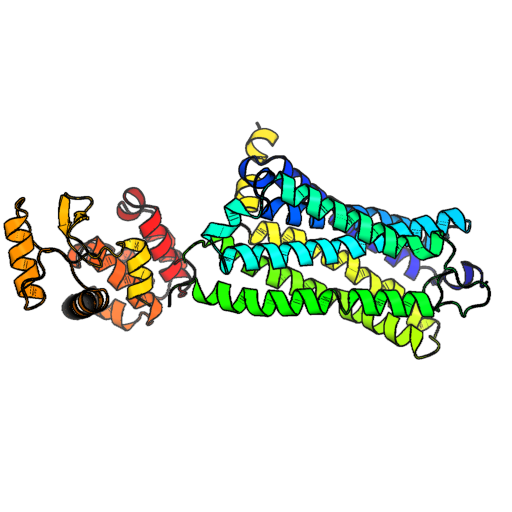 A 1 173 ? 16.878 -7.332 -70.069 1.00 122.78 174 CYS A C 1
ATOM 1176 O O . CYS A 1 173 ? 16.145 -6.730 -70.856 1.00 122.49 174 CYS A O 1
ATOM 1179 N N . CYS A 1 174 ? 18.115 -7.754 -70.409 1.00 123.13 175 CYS A N 1
ATOM 1180 C CA . CYS A 1 174 ? 18.655 -7.527 -71.758 1.00 126.80 175 CYS A CA 1
ATOM 1181 C C . CYS A 1 174 ? 17.972 -8.536 -72.745 1.00 132.77 175 CYS A C 1
ATOM 1182 O O . CYS A 1 174 ? 17.010 -8.112 -73.397 1.00 132.12 175 CYS A O 1
ATOM 1185 N N . PRO A 1 175 ? 18.302 -9.864 -72.787 1.00 130.90 176 PRO A N 1
ATOM 1186 C CA . PRO A 1 175 ? 17.512 -10.778 -73.632 1.00 132.25 176 PRO A CA 1
ATOM 1187 C C . PRO A 1 175 ? 16.312 -11.379 -72.867 1.00 133.64 176 PRO A C 1
ATOM 1188 O O . PRO A 1 175 ? 15.314 -11.748 -73.491 1.00 134.40 176 PRO A O 1
ATOM 1192 N N . ARG A 1 176 ? 16.420 -11.474 -71.514 1.00 126.83 177 ARG A N 1
ATOM 1193 C CA . ARG A 1 176 ? 15.420 -12.017 -70.585 1.00 124.74 177 ARG A CA 1
ATOM 1194 C C . ARG A 1 176 ? 14.145 -11.155 -70.531 1.00 125.33 177 ARG A C 1
ATOM 1195 O O . ARG A 1 176 ? 14.257 -9.936 -70.663 1.00 123.88 177 ARG A O 1
ATOM 1203 N N . PRO A 1 177 ? 12.934 -11.746 -70.336 1.00 120.72 178 PRO A N 1
ATOM 1204 C CA . PRO A 1 177 ? 11.705 -10.925 -70.323 1.00 118.85 178 PRO A CA 1
ATOM 1205 C C . PRO A 1 177 ? 11.619 -9.895 -69.198 1.00 118.89 178 PRO A C 1
ATOM 1206 O O . PRO A 1 177 ? 11.890 -10.220 -68.040 1.00 117.04 178 PRO A O 1
ATOM 1210 N N . CYS A 1 178 ? 11.243 -8.650 -69.558 1.00 114.20 179 CYS A N 1
ATOM 1211 C CA . CYS A 1 178 ? 11.105 -7.509 -68.644 1.00 111.66 179 CYS A CA 1
ATOM 1212 C C . CYS A 1 178 ? 9.808 -7.531 -67.836 1.00 111.48 179 CYS A C 1
ATOM 1213 O O . CYS A 1 178 ? 8.795 -8.040 -68.320 1.00 112.15 179 CYS A O 1
ATOM 1216 N N . SER A 1 179 ? 9.832 -6.948 -66.619 1.00 103.68 180 SER A N 1
ATOM 1217 C CA . SER A 1 179 ? 8.646 -6.884 -65.762 1.00 101.57 180 SER A CA 1
ATOM 1218 C C . SER A 1 179 ? 7.631 -5.828 -66.240 1.00 103.88 180 SER A C 1
ATOM 1219 O O . SER A 1 179 ? 7.971 -4.949 -67.038 1.00 103.16 180 SER A O 1
ATOM 1222 N N . GLU A 1 180 ? 6.382 -5.939 -65.756 1.00 99.64 181 GLU A N 1
ATOM 1223 C CA . GLU A 1 180 ? 5.277 -5.047 -66.098 1.00 99.71 181 GLU A CA 1
ATOM 1224 C C . GLU A 1 180 ? 5.336 -3.707 -65.362 1.00 99.95 181 GLU A C 1
ATOM 1225 O O . GLU A 1 180 ? 5.170 -2.655 -65.988 1.00 99.69 181 GLU A O 1
ATOM 1231 N N . LEU A 1 181 ? 5.557 -3.758 -64.029 1.00 93.51 182 LEU A N 1
ATOM 1232 C CA . LEU A 1 181 ? 5.557 -2.609 -63.120 1.00 91.45 182 LEU A CA 1
ATOM 1233 C C . LEU A 1 181 ? 6.888 -1.853 -62.974 1.00 91.74 182 LEU A C 1
ATOM 1234 O O . LEU A 1 181 ? 6.858 -0.640 -62.743 1.00 91.09 182 LEU A O 1
ATOM 1239 N N . PHE A 1 182 ? 8.037 -2.553 -63.039 1.00 85.88 183 PHE A N 1
ATOM 1240 C CA . PHE A 1 182 ? 9.333 -1.912 -62.811 1.00 84.56 183 PHE A CA 1
ATOM 1241 C C . PHE A 1 182 ? 10.251 -1.883 -64.035 1.00 90.47 183 PHE A C 1
ATOM 1242 O O . PHE A 1 182 ? 10.638 -2.945 -64.530 1.00 90.73 183 PHE A O 1
ATOM 1250 N N . PRO A 1 183 ? 10.645 -0.672 -64.509 1.00 88.19 184 PRO A N 1
ATOM 1251 C CA . PRO A 1 183 ? 11.538 -0.586 -65.684 1.00 89.49 184 PRO A CA 1
ATOM 1252 C C . PRO A 1 183 ? 12.948 -1.141 -65.461 1.00 93.49 184 PRO A C 1
ATOM 1253 O O . PRO A 1 183 ? 13.547 -0.898 -64.415 1.00 91.98 184 PRO A O 1
ATOM 1257 N N . LEU A 1 184 ? 13.461 -1.897 -66.469 1.00 92.01 185 LEU A N 1
ATOM 1258 C CA . LEU A 1 184 ? 14.784 -2.551 -66.600 1.00 92.36 185 LEU A CA 1
ATOM 1259 C C . LEU A 1 184 ? 14.961 -3.857 -65.791 1.00 96.14 185 LEU A C 1
ATOM 1260 O O . LEU A 1 184 ? 15.903 -4.600 -66.077 1.00 97.11 185 LEU A O 1
ATOM 1265 N N . ILE A 1 185 ? 14.070 -4.151 -64.820 1.00 91.39 186 ILE A N 1
ATOM 1266 C CA . ILE A 1 185 ? 14.149 -5.348 -63.973 1.00 90.71 186 ILE A CA 1
ATOM 1267 C C . ILE A 1 185 ? 13.422 -6.564 -64.624 1.00 96.11 186 ILE A C 1
ATOM 1268 O O . ILE A 1 185 ? 12.285 -6.423 -65.081 1.00 95.98 186 ILE A O 1
ATOM 1273 N N . PRO A 1 186 ? 14.076 -7.754 -64.693 1.00 94.12 187 PRO A N 1
ATOM 1274 C CA . PRO A 1 186 ? 13.415 -8.928 -65.297 1.00 95.69 187 PRO A CA 1
ATOM 1275 C C . PRO A 1 186 ? 12.574 -9.735 -64.312 1.00 99.85 187 PRO A C 1
ATOM 1276 O O . PRO A 1 186 ? 12.814 -9.672 -63.102 1.00 97.71 187 PRO A O 1
ATOM 1280 N N . ASN A 1 187 ? 11.625 -10.538 -64.843 1.00 98.30 188 ASN A N 1
ATOM 1281 C CA . ASN A 1 187 ? 10.723 -11.385 -64.056 1.00 98.04 188 ASN A CA 1
ATOM 1282 C C . ASN A 1 187 ? 11.435 -12.469 -63.232 1.00 103.83 188 ASN A C 1
ATOM 1283 O O . ASN A 1 187 ? 10.922 -12.834 -62.169 1.00 102.94 188 ASN A O 1
ATOM 1288 N N . ASP A 1 188 ? 12.613 -12.963 -63.688 1.00 102.60 189 ASP A N 1
ATOM 1289 C CA . ASP A 1 188 ? 13.369 -13.969 -62.934 1.00 103.53 189 ASP A CA 1
ATOM 1290 C C . ASP A 1 188 ? 13.998 -13.355 -61.665 1.00 104.93 189 ASP A C 1
ATOM 1291 O O . ASP A 1 188 ? 14.131 -14.059 -60.661 1.00 103.95 189 ASP A O 1
ATOM 1296 N N . TYR A 1 189 ? 14.293 -12.031 -61.684 1.00 100.19 190 TYR A N 1
ATOM 1297 C CA . TYR A 1 189 ? 14.809 -11.313 -60.513 1.00 98.25 190 TYR A CA 1
ATOM 1298 C C . TYR A 1 189 ? 13.671 -11.033 -59.532 1.00 99.44 190 TYR A C 1
ATOM 1299 O O . TYR A 1 189 ? 13.864 -11.196 -58.327 1.00 97.84 190 TYR A O 1
ATOM 1308 N N . LEU A 1 190 ? 12.523 -10.531 -60.053 1.00 95.43 191 LEU A N 1
ATOM 1309 C CA . LEU A 1 190 ? 11.317 -10.167 -59.311 1.00 93.77 191 LEU A CA 1
ATOM 1310 C C . LEU A 1 190 ? 10.813 -11.352 -58.496 1.00 98.71 191 LEU A C 1
ATOM 1311 O O . LEU A 1 190 ? 10.553 -11.193 -57.297 1.00 97.37 191 LEU A O 1
ATOM 1316 N N . LEU A 1 191 ? 10.737 -12.548 -59.131 1.00 96.97 192 LEU A N 1
ATOM 1317 C CA . LEU A 1 191 ? 10.323 -13.804 -58.499 1.00 97.66 192 LEU A CA 1
ATOM 1318 C C . LEU A 1 191 ? 11.331 -14.231 -57.419 1.00 101.13 192 LEU A C 1
ATOM 1319 O O . LEU A 1 191 ? 10.928 -14.755 -56.384 1.00 100.11 192 LEU A O 1
ATOM 1324 N N . SER A 1 192 ? 12.633 -13.983 -57.657 1.00 98.46 193 SER A N 1
ATOM 1325 C CA . SER A 1 192 ? 13.713 -14.304 -56.717 1.00 98.03 193 SER A CA 1
ATOM 1326 C C . SER A 1 192 ? 13.703 -13.407 -55.468 1.00 100.08 193 SER A C 1
ATOM 1327 O O . SER A 1 192 ? 13.994 -13.896 -54.371 1.00 99.11 193 SER A O 1
ATOM 1330 N N . TRP A 1 193 ? 13.345 -12.111 -55.632 1.00 95.47 194 TRP A N 1
ATOM 1331 C CA . TRP A 1 193 ? 13.260 -11.153 -54.525 1.00 93.16 194 TRP A CA 1
ATOM 1332 C C . TRP A 1 193 ? 12.013 -11.413 -53.660 1.00 94.09 194 TRP A C 1
ATOM 1333 O O . TRP A 1 193 ? 12.088 -11.298 -52.437 1.00 92.04 194 TRP A O 1
ATOM 1344 N N . LEU A 1 194 ? 10.882 -11.772 -54.300 1.00 90.59 195 LEU A N 1
ATOM 1345 C CA . LEU A 1 194 ? 9.616 -12.075 -53.623 1.00 89.76 195 LEU A CA 1
ATOM 1346 C C . LEU A 1 194 ? 9.714 -13.367 -52.812 1.00 94.19 195 LEU A C 1
ATOM 1347 O O . LEU A 1 194 ? 9.180 -13.427 -51.701 1.00 92.66 195 LEU A O 1
ATOM 1352 N N . LEU A 1 195 ? 10.413 -14.386 -53.359 1.00 92.60 196 LEU A N 1
ATOM 1353 C CA . LEU A 1 195 ? 10.646 -15.669 -52.694 1.00 93.90 196 LEU A CA 1
ATOM 1354 C C . LEU A 1 195 ? 11.576 -15.486 -51.486 1.00 96.89 196 LEU A C 1
ATOM 1355 O O . LEU A 1 195 ? 11.378 -16.147 -50.461 1.00 96.65 196 LEU A O 1
ATOM 1360 N N . PHE A 1 196 ? 12.576 -14.573 -51.606 1.00 92.27 197 PHE A N 1
ATOM 1361 C CA . PHE A 1 196 ? 13.524 -14.244 -50.537 1.00 90.89 197 PHE A CA 1
ATOM 1362 C C . PHE A 1 196 ? 12.802 -13.549 -49.374 1.00 91.63 197 PHE A C 1
ATOM 1363 O O . PHE A 1 196 ? 13.043 -13.901 -48.214 1.00 91.14 197 PHE A O 1
ATOM 1371 N N . ILE A 1 197 ? 11.915 -12.577 -49.697 1.00 85.74 198 ILE A N 1
ATOM 1372 C CA . ILE A 1 197 ? 11.112 -11.822 -48.730 1.00 83.98 198 ILE A CA 1
ATOM 1373 C C . ILE A 1 197 ? 10.088 -12.757 -48.025 1.00 90.00 198 ILE A C 1
ATOM 1374 O O . ILE A 1 197 ? 9.863 -12.615 -46.820 1.00 88.50 198 ILE A O 1
ATOM 1379 N N . ALA A 1 198 ? 9.529 -13.741 -48.771 1.00 89.16 199 ALA A N 1
ATOM 1380 C CA . ALA A 1 198 ? 8.589 -14.745 -48.258 1.00 90.21 199 ALA A CA 1
ATOM 1381 C C . ALA A 1 198 ? 9.270 -15.657 -47.234 1.00 94.70 199 ALA A C 1
ATOM 1382 O O . ALA A 1 198 ? 8.626 -16.062 -46.264 1.00 94.30 199 ALA A O 1
ATOM 1384 N N . PHE A 1 199 ? 10.570 -15.970 -47.457 1.00 92.41 200 PHE A N 1
ATOM 1385 C CA A PHE A 1 199 ? 11.328 -16.814 -46.539 0.50 93.34 200 PHE A CA 1
ATOM 1386 C CA B PHE A 1 199 ? 11.407 -16.801 -46.586 0.50 93.22 200 PHE A CA 1
ATOM 1387 C C . PHE A 1 199 ? 11.694 -16.072 -45.255 1.00 95.02 200 PHE A C 1
ATOM 1388 O O . PHE A 1 199 ? 11.606 -16.675 -44.177 1.00 94.74 200 PHE A O 1
ATOM 1403 N N . LEU A 1 200 ? 12.034 -14.758 -45.350 1.00 88.79 201 LEU A N 1
ATOM 1404 C CA . LEU A 1 200 ? 12.332 -13.894 -44.201 1.00 86.09 201 LEU A CA 1
ATOM 1405 C C . LEU A 1 200 ? 11.094 -13.762 -43.312 1.00 87.96 201 LEU A C 1
ATOM 1406 O O . LEU A 1 200 ? 11.232 -13.810 -42.097 1.00 87.44 201 LEU A O 1
ATOM 1411 N N . PHE A 1 201 ? 9.891 -13.615 -43.921 1.00 83.96 202 PHE A N 1
ATOM 1412 C CA . PHE A 1 201 ? 8.602 -13.501 -43.228 1.00 83.01 202 PHE A CA 1
ATOM 1413 C C . PHE A 1 201 ? 8.258 -14.775 -42.447 1.00 89.01 202 PHE A C 1
ATOM 1414 O O . PHE A 1 201 ? 7.793 -14.671 -41.311 1.00 88.89 202 PHE A O 1
ATOM 1422 N N . SER A 1 202 ? 8.518 -15.968 -43.034 1.00 87.05 203 SER A N 1
ATOM 1423 C CA . SER A 1 202 ? 8.295 -17.276 -42.399 1.00 88.53 203 SER A CA 1
ATOM 1424 C C . SER A 1 202 ? 9.195 -17.432 -41.161 1.00 91.76 203 SER A C 1
ATOM 1425 O O . SER A 1 202 ? 8.738 -17.934 -40.132 1.00 91.74 203 SER A O 1
ATOM 1428 N N . GLY A 1 203 ? 10.448 -16.971 -41.281 1.00 87.35 204 GLY A N 1
ATOM 1429 C CA . GLY A 1 203 ? 11.446 -16.968 -40.216 1.00 86.70 204 GLY A CA 1
ATOM 1430 C C . GLY A 1 203 ? 11.027 -16.105 -39.042 1.00 87.68 204 GLY A C 1
ATOM 1431 O O . GLY A 1 203 ? 11.199 -16.506 -37.890 1.00 87.63 204 GLY A O 1
ATOM 1432 N N . ILE A 1 204 ? 10.445 -14.921 -39.333 1.00 82.08 205 ILE A N 1
ATOM 1433 C CA . ILE A 1 204 ? 9.921 -13.986 -38.331 1.00 80.55 205 ILE A CA 1
ATOM 1434 C C . ILE A 1 204 ? 8.694 -14.625 -37.643 1.00 85.75 205 ILE A C 1
ATOM 1435 O O . ILE A 1 204 ? 8.607 -14.591 -36.411 1.00 85.17 205 ILE A O 1
ATOM 1440 N N . ILE A 1 205 ? 7.771 -15.226 -38.440 1.00 83.34 206 ILE A N 1
ATOM 1441 C CA . ILE A 1 205 ? 6.561 -15.896 -37.936 1.00 84.20 206 ILE A CA 1
ATOM 1442 C C . ILE A 1 205 ? 6.922 -17.062 -37.000 1.00 88.84 206 ILE A C 1
ATOM 1443 O O . ILE A 1 205 ? 6.420 -17.096 -35.878 1.00 88.14 206 ILE A O 1
ATOM 1448 N N . TYR A 1 206 ? 7.817 -17.981 -37.444 1.00 86.71 207 TYR A N 1
ATOM 1449 C CA . TYR A 1 206 ? 8.265 -19.132 -36.647 1.00 88.15 207 TYR A CA 1
ATOM 1450 C C . TYR A 1 206 ? 8.804 -18.702 -35.287 1.00 91.23 207 TYR A C 1
ATOM 1451 O O . TYR A 1 206 ? 8.408 -19.279 -34.270 1.00 92.07 207 TYR A O 1
ATOM 1460 N N . THR A 1 207 ? 9.690 -17.685 -35.271 1.00 85.80 208 THR A N 1
ATOM 1461 C CA . THR A 1 207 ? 10.270 -17.165 -34.035 1.00 84.82 208 THR A CA 1
ATOM 1462 C C . THR A 1 207 ? 9.191 -16.501 -33.184 1.00 87.80 208 THR A C 1
ATOM 1463 O O . THR A 1 207 ? 9.064 -16.868 -32.014 1.00 88.12 208 THR A O 1
ATOM 1467 N N . TYR A 1 208 ? 8.360 -15.600 -33.783 1.00 83.11 209 TYR A N 1
ATOM 1468 C CA . TYR A 1 208 ? 7.295 -14.905 -33.044 1.00 81.96 209 TYR A CA 1
ATOM 1469 C C . TYR A 1 208 ? 6.205 -15.860 -32.512 1.00 85.52 209 TYR A C 1
ATOM 1470 O O . TYR A 1 208 ? 5.517 -15.514 -31.554 1.00 84.88 209 TYR A O 1
ATOM 1479 N N . GLY A 1 209 ? 6.120 -17.064 -33.077 1.00 83.31 210 GLY A N 1
ATOM 1480 C CA . GLY A 1 209 ? 5.211 -18.107 -32.615 1.00 85.25 210 GLY A CA 1
ATOM 1481 C C . GLY A 1 209 ? 5.660 -18.642 -31.264 1.00 89.97 210 GLY A C 1
ATOM 1482 O O . GLY A 1 209 ? 4.840 -18.845 -30.362 1.00 89.49 210 GLY A O 1
ATOM 1483 N N . HIS A 1 210 ? 6.987 -18.832 -31.112 1.00 87.01 211 HIS A N 1
ATOM 1484 C CA . HIS A 1 210 ? 7.614 -19.291 -29.870 1.00 87.61 211 HIS A CA 1
ATOM 1485 C C . HIS A 1 210 ? 7.743 -18.143 -28.858 1.00 90.26 211 HIS A C 1
ATOM 1486 O O . HIS A 1 210 ? 7.618 -18.390 -27.657 1.00 90.09 211 HIS A O 1
ATOM 1493 N N . VAL A 1 211 ? 7.973 -16.892 -29.347 1.00 85.38 212 VAL A N 1
ATOM 1494 C CA . VAL A 1 211 ? 8.099 -15.673 -28.532 1.00 83.93 212 VAL A CA 1
ATOM 1495 C C . VAL A 1 211 ? 6.827 -15.442 -27.695 1.00 88.54 212 VAL A C 1
ATOM 1496 O O . VAL A 1 211 ? 6.937 -15.202 -26.494 1.00 87.64 212 VAL A O 1
ATOM 1500 N N . LEU A 1 212 ? 5.636 -15.572 -28.323 1.00 86.81 213 LEU A N 1
ATOM 1501 C CA . LEU A 1 212 ? 4.324 -15.425 -27.682 1.00 87.97 213 LEU A CA 1
ATOM 1502 C C . LEU A 1 212 ? 4.148 -16.430 -26.533 1.00 94.60 213 LEU A C 1
ATOM 1503 O O . LEU A 1 212 ? 3.808 -16.031 -25.419 1.00 94.01 213 LEU A O 1
ATOM 1508 N N . TRP A 1 213 ? 4.399 -17.728 -26.827 1.00 94.16 214 TRP A N 1
ATOM 1509 C CA . TRP A 1 213 ? 4.335 -18.903 -25.949 1.00 96.98 214 TRP A CA 1
ATOM 1510 C C . TRP A 1 213 ? 5.134 -18.657 -24.657 1.00 99.78 214 TRP A C 1
ATOM 1511 O O . TRP A 1 213 ? 4.608 -18.875 -23.563 1.00 99.94 214 TRP A O 1
ATOM 1522 N N . LYS A 1 214 ? 6.383 -18.170 -24.788 1.00 95.03 215 LYS A N 1
ATOM 1523 C CA . LYS A 1 214 ? 7.231 -17.864 -23.643 1.00 94.70 215 LYS A CA 1
ATOM 1524 C C . LYS A 1 214 ? 6.765 -16.603 -22.915 1.00 98.43 215 LYS A C 1
ATOM 1525 O O . LYS A 1 214 ? 6.566 -16.666 -21.697 1.00 99.67 215 LYS A O 1
ATOM 1531 N N . ALA A 1 215 ? 6.510 -15.492 -23.658 1.00 92.78 216 ALA A N 1
ATOM 1532 C CA . ALA A 1 215 ? 6.015 -14.220 -23.103 1.00 91.33 216 ALA A CA 1
ATOM 1533 C C . ALA A 1 215 ? 4.768 -14.411 -22.235 1.00 95.87 216 ALA A C 1
ATOM 1534 O O . ALA A 1 215 ? 4.600 -13.697 -21.246 1.00 95.48 216 ALA A O 1
ATOM 1536 N N . HIS A 1 216 ? 3.934 -15.409 -22.585 1.00 93.76 217 HIS A N 1
ATOM 1537 C CA . HIS A 1 216 ? 2.712 -15.785 -21.868 1.00 95.69 217 HIS A CA 1
ATOM 1538 C C . HIS A 1 216 ? 3.035 -16.463 -20.525 1.00 99.09 217 HIS A C 1
ATOM 1539 O O . HIS A 1 216 ? 2.379 -16.179 -19.526 1.00 99.20 217 HIS A O 1
ATOM 1546 N N . GLN A 1 217 ? 4.037 -17.357 -20.506 1.00 95.05 218 GLN A N 1
ATOM 1547 C CA . GLN A 1 217 ? 4.463 -18.101 -19.313 1.00 95.69 218 GLN A CA 1
ATOM 1548 C C . GLN A 1 217 ? 5.090 -17.205 -18.217 1.00 96.70 218 GLN A C 1
ATOM 1549 O O . GLN A 1 217 ? 5.291 -17.665 -17.086 1.00 96.78 218 GLN A O 1
ATOM 1555 N N . HIS A 1 218 ? 5.382 -15.930 -18.558 1.00 90.43 219 HIS A N 1
ATOM 1556 C CA . HIS A 1 218 ? 5.985 -14.944 -17.663 1.00 89.25 219 HIS A CA 1
ATOM 1557 C C . HIS A 1 218 ? 4.976 -14.205 -16.779 1.00 91.21 219 HIS A C 1
ATOM 1558 O O . HIS A 1 218 ? 5.292 -13.933 -15.619 1.00 91.49 219 HIS A O 1
ATOM 1565 N N . VAL A 1 219 ? 3.771 -13.888 -17.313 1.00 85.75 220 VAL A N 1
ATOM 1566 C CA . VAL A 1 219 ? 2.695 -13.209 -16.566 1.00 84.81 220 VAL A CA 1
ATOM 1567 C C . VAL A 1 219 ? 1.983 -14.153 -15.592 1.00 87.97 220 VAL A C 1
ATOM 1568 O O . VAL A 1 219 ? 1.736 -15.321 -15.915 1.00 88.08 220 VAL A O 1
ATOM 1572 N N . ALA A 1 220 ? 1.637 -13.619 -14.406 1.00 83.45 221 ALA A N 1
ATOM 1573 C CA . ALA A 1 220 ? 0.929 -14.322 -13.347 1.00 84.39 221 ALA A CA 1
ATOM 1574 C C . ALA A 1 220 ? -0.515 -14.633 -13.766 1.00 88.03 221 ALA A C 1
ATOM 1575 O O . ALA A 1 220 ? -1.100 -13.893 -14.556 1.00 85.71 221 ALA A O 1
ATOM 1577 N N . SER A 1 221 ? -1.081 -15.734 -13.244 1.00 87.29 222 SER A N 1
ATOM 1578 C CA . SER A 1 221 ? -2.456 -16.170 -13.527 1.00 89.00 222 SER A CA 1
ATOM 1579 C C . SER A 1 221 ? -3.119 -16.728 -12.253 1.00 96.66 222 SER A C 1
ATOM 1580 O O . SER A 1 221 ? -4.179 -17.359 -12.322 1.00 98.62 222 SER A O 1
ATOM 1583 N N . ASN A 1 222 ? -2.490 -16.463 -11.094 1.00 61.05 1001 ASN A N 1
ATOM 1584 C CA . ASN A 1 222 ? -2.868 -16.945 -9.764 1.00 60.84 1001 ASN A CA 1
ATOM 1585 C C . ASN A 1 222 ? -2.704 -15.879 -8.718 1.00 67.43 1001 ASN A C 1
ATOM 1586 O O . ASN A 1 222 ? -1.963 -14.922 -8.932 1.00 69.59 1001 ASN A O 1
ATOM 1591 N N . ILE A 1 223 ? -3.273 -16.129 -7.529 1.00 63.04 1002 ILE A N 1
ATOM 1592 C CA . ILE A 1 223 ? -3.116 -15.312 -6.329 1.00 62.57 1002 ILE A CA 1
ATOM 1593 C C . ILE A 1 223 ? -1.735 -15.662 -5.745 1.00 68.40 1002 ILE A C 1
ATOM 1594 O O . ILE A 1 223 ? -1.042 -14.766 -5.264 1.00 70.03 1002 ILE A O 1
ATOM 1599 N N . PHE A 1 224 ? -1.321 -16.961 -5.837 1.00 64.10 1003 PHE A N 1
ATOM 1600 C CA . PHE A 1 224 ? -0.017 -17.491 -5.389 1.00 62.99 1003 PHE A CA 1
ATOM 1601 C C . PHE A 1 224 ? 1.108 -16.803 -6.161 1.00 66.70 1003 PHE A C 1
ATOM 1602 O O . PHE A 1 224 ? 2.088 -16.382 -5.554 1.00 66.46 1003 PHE A O 1
ATOM 1610 N N . GLU A 1 225 ? 0.945 -16.669 -7.498 1.00 63.27 1004 GLU A N 1
ATOM 1611 C CA . GLU A 1 225 ? 1.909 -16.007 -8.380 1.00 63.07 1004 GLU A CA 1
ATOM 1612 C C . GLU A 1 225 ? 1.935 -14.473 -8.184 1.00 68.73 1004 GLU A C 1
ATOM 1613 O O . GLU A 1 225 ? 3.015 -13.883 -8.230 1.00 69.49 1004 GLU A O 1
ATOM 1619 N N . MET A 1 226 ? 0.754 -13.842 -7.925 1.00 64.65 1005 MET A N 1
ATOM 1620 C CA . MET A 1 226 ? 0.590 -12.403 -7.636 1.00 64.31 1005 MET A CA 1
ATOM 1621 C C . MET A 1 226 ? 1.289 -12.067 -6.302 1.00 69.10 1005 MET A C 1
ATOM 1622 O O . MET A 1 226 ? 2.105 -11.145 -6.253 1.00 70.00 1005 MET A O 1
ATOM 1627 N N . LEU A 1 227 ? 0.977 -12.829 -5.238 1.00 65.07 1006 LEU A N 1
ATOM 1628 C CA . LEU A 1 227 ? 1.533 -12.624 -3.903 1.00 65.60 1006 LEU A CA 1
ATOM 1629 C C . LEU A 1 227 ? 3.009 -13.056 -3.776 1.00 69.14 1006 LEU A C 1
ATOM 1630 O O . LEU A 1 227 ? 3.652 -12.712 -2.784 1.00 68.86 1006 LEU A O 1
ATOM 1635 N N . ARG A 1 228 ? 3.548 -13.777 -4.781 1.00 65.52 1007 ARG A N 1
ATOM 1636 C CA . ARG A 1 228 ? 4.964 -14.162 -4.826 1.00 65.24 1007 ARG A CA 1
ATOM 1637 C C . ARG A 1 228 ? 5.773 -12.899 -5.178 1.00 70.26 1007 ARG A C 1
ATOM 1638 O O . ARG A 1 228 ? 6.780 -12.632 -4.532 1.00 71.45 1007 ARG A O 1
ATOM 1646 N N . ILE A 1 229 ? 5.300 -12.108 -6.170 1.00 65.66 1008 ILE A N 1
ATOM 1647 C CA . ILE A 1 229 ? 5.880 -10.829 -6.589 1.00 65.89 1008 ILE A CA 1
ATOM 1648 C C . ILE A 1 229 ? 5.853 -9.781 -5.426 1.00 74.28 1008 ILE A C 1
ATOM 1649 O O . ILE A 1 229 ? 6.872 -9.134 -5.177 1.00 76.02 1008 ILE A O 1
ATOM 1654 N N . ASP A 1 230 ? 4.715 -9.651 -4.703 1.00 72.02 1009 ASP A N 1
ATOM 1655 C CA . ASP A 1 230 ? 4.534 -8.670 -3.618 1.00 73.67 1009 ASP A CA 1
ATOM 1656 C C . ASP A 1 230 ? 5.240 -9.035 -2.277 1.00 79.35 1009 ASP A C 1
ATOM 1657 O O . ASP A 1 230 ? 6.061 -8.244 -1.799 1.00 80.00 1009 ASP 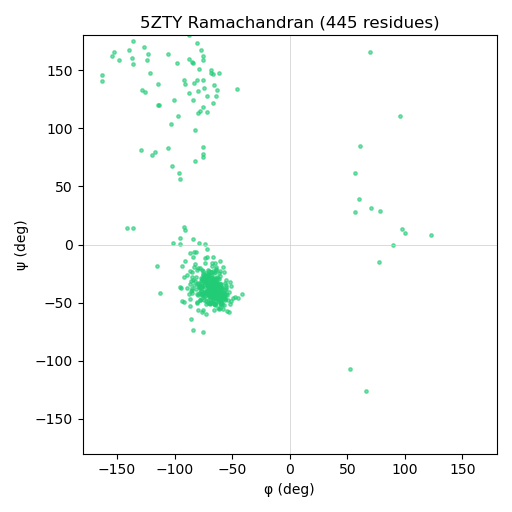A O 1
ATOM 1662 N N . GLU A 1 231 ? 4.911 -10.208 -1.675 1.00 75.20 1010 GLU A N 1
ATOM 1663 C CA . GLU A 1 231 ? 5.497 -10.694 -0.411 1.00 74.67 1010 GLU A CA 1
ATOM 1664 C C . GLU A 1 231 ? 6.917 -11.290 -0.599 1.00 78.07 1010 GLU A C 1
ATOM 1665 O O . GLU A 1 231 ? 7.821 -10.962 0.167 1.00 78.87 1010 GLU A O 1
ATOM 1671 N N . GLY A 1 232 ? 7.083 -12.158 -1.599 1.00 73.01 1011 GLY A N 1
ATOM 1672 C CA . GLY A 1 232 ? 8.344 -12.826 -1.900 1.00 72.54 1011 GLY A CA 1
ATOM 1673 C C . GLY A 1 232 ? 8.414 -14.203 -1.280 1.00 76.17 1011 GLY A C 1
ATOM 1674 O O . GLY A 1 232 ? 8.504 -14.318 -0.047 1.00 77.84 1011 GLY A O 1
ATOM 1675 N N . LEU A 1 233 ? 8.371 -15.262 -2.123 1.00 69.84 1012 LEU A N 1
ATOM 1676 C CA . LEU A 1 233 ? 8.439 -16.649 -1.651 1.00 68.81 1012 LEU A CA 1
ATOM 1677 C C . LEU A 1 233 ? 9.832 -17.027 -1.162 1.00 73.73 1012 LEU A C 1
ATOM 1678 O O . LEU A 1 233 ? 10.772 -17.076 -1.962 1.00 75.74 1012 LEU A O 1
ATOM 1683 N N . ARG A 1 234 ? 9.957 -17.303 0.152 1.00 67.76 1013 ARG A N 1
ATOM 1684 C CA . ARG A 1 234 ? 11.206 -17.721 0.791 1.00 66.96 1013 ARG A CA 1
ATOM 1685 C C . ARG A 1 234 ? 10.907 -19.009 1.583 1.00 68.93 1013 ARG A C 1
ATOM 1686 O O . ARG A 1 234 ? 9.884 -19.076 2.264 1.00 67.89 1013 ARG A O 1
ATOM 1694 N N . LEU A 1 235 ? 11.758 -20.049 1.441 1.00 64.45 1014 LEU A N 1
ATOM 1695 C CA . LEU A 1 235 ? 11.552 -21.361 2.086 1.00 62.91 1014 LEU A CA 1
ATOM 1696 C C . LEU A 1 235 ? 12.309 -21.538 3.439 1.00 66.13 1014 LEU A C 1
ATOM 1697 O O . LEU A 1 235 ? 12.204 -22.602 4.054 1.00 66.38 1014 LEU A O 1
ATOM 1702 N N . LYS A 1 236 ? 13.055 -20.498 3.892 1.00 61.53 1015 LYS A N 1
ATOM 1703 C CA . LYS A 1 236 ? 13.773 -20.431 5.186 1.00 61.13 1015 LYS A CA 1
ATOM 1704 C C . LYS A 1 236 ? 13.239 -19.212 5.961 1.00 62.50 1015 LYS A C 1
ATOM 1705 O O . LYS A 1 236 ? 12.914 -18.199 5.338 1.00 61.87 1015 LYS A O 1
ATOM 1711 N N . ILE A 1 237 ? 13.186 -19.285 7.299 1.00 58.29 1016 ILE A N 1
ATOM 1712 C CA . ILE A 1 237 ? 12.731 -18.190 8.170 1.00 58.83 1016 ILE A CA 1
ATOM 1713 C C . ILE A 1 237 ? 13.371 -16.837 7.753 1.00 63.65 1016 ILE A C 1
ATOM 1714 O O . ILE A 1 237 ? 14.568 -16.793 7.486 1.00 64.85 1016 ILE A O 1
ATOM 1719 N N . TYR A 1 238 ? 12.572 -15.762 7.668 1.00 60.67 1017 TYR A N 1
ATOM 1720 C CA . TYR A 1 238 ? 13.026 -14.403 7.352 1.00 62.21 1017 TYR A CA 1
ATOM 1721 C C . TYR A 1 238 ? 12.375 -13.333 8.270 1.00 69.38 1017 TYR A C 1
ATOM 1722 O O . TYR A 1 238 ? 11.522 -13.670 9.092 1.00 68.85 1017 TYR A O 1
ATOM 1731 N N . LYS A 1 239 ? 12.792 -12.056 8.145 1.00 67.55 1018 LYS A N 1
ATOM 1732 C CA . LYS A 1 239 ? 12.221 -10.935 8.898 1.00 67.71 1018 LYS A CA 1
ATOM 1733 C C . LYS A 1 239 ? 11.512 -9.959 7.936 1.00 73.53 1018 LYS A C 1
ATOM 1734 O O . LYS A 1 239 ? 12.029 -9.675 6.844 1.00 72.72 1018 LYS A O 1
ATOM 1740 N N . ASP A 1 240 ? 10.316 -9.462 8.335 1.00 71.55 1019 ASP A N 1
ATOM 1741 C CA . ASP A 1 240 ? 9.541 -8.500 7.538 1.00 71.28 1019 ASP A CA 1
ATOM 1742 C C . ASP A 1 240 ? 9.981 -7.043 7.857 1.00 77.14 1019 ASP A C 1
ATOM 1743 O O . ASP A 1 240 ? 10.882 -6.866 8.676 1.00 77.68 1019 ASP A O 1
ATOM 1748 N N . THR A 1 241 ? 9.364 -6.020 7.205 1.00 74.31 1020 THR A N 1
ATOM 1749 C CA . THR A 1 241 ? 9.673 -4.579 7.331 1.00 75.80 1020 THR A CA 1
ATOM 1750 C C . THR A 1 241 ? 9.598 -4.078 8.791 1.00 80.05 1020 THR A C 1
ATOM 1751 O O . THR A 1 241 ? 10.342 -3.162 9.160 1.00 80.23 1020 THR A O 1
ATOM 1755 N N . GLU A 1 242 ? 8.716 -4.695 9.608 1.00 76.38 1021 GLU A N 1
ATOM 1756 C CA . GLU A 1 242 ? 8.509 -4.373 11.023 1.00 77.06 1021 GLU A CA 1
ATOM 1757 C C . GLU A 1 242 ? 9.420 -5.211 11.943 1.00 80.10 1021 GLU A C 1
ATOM 1758 O O . GLU A 1 242 ? 9.557 -4.894 13.130 1.00 81.01 1021 GLU A O 1
ATOM 1764 N N . GLY A 1 243 ? 10.010 -6.272 11.389 1.00 75.10 1022 GLY A N 1
ATOM 1765 C CA . GLY A 1 243 ? 10.951 -7.145 12.087 1.00 75.14 1022 GLY A CA 1
ATOM 1766 C C . GLY A 1 243 ? 10.451 -8.471 12.636 1.00 76.96 1022 GLY A C 1
ATOM 1767 O O . GLY A 1 243 ? 11.184 -9.136 13.370 1.00 77.77 1022 GLY A O 1
ATOM 1768 N N . TYR A 1 244 ? 9.234 -8.884 12.296 1.00 70.51 1023 TYR A N 1
ATOM 1769 C CA . TYR A 1 244 ? 8.692 -10.153 12.782 1.00 69.25 1023 TYR A CA 1
ATOM 1770 C C . TYR A 1 244 ? 9.215 -11.341 11.986 1.00 71.08 1023 TYR A C 1
ATOM 1771 O O . TYR A 1 244 ? 9.305 -11.256 10.762 1.00 69.11 1023 TYR A O 1
ATOM 1780 N N . TYR A 1 245 ? 9.491 -12.468 12.686 1.00 67.81 1024 TYR A N 1
ATOM 1781 C CA . TYR A 1 245 ? 9.926 -13.745 12.115 1.00 66.75 1024 TYR A CA 1
ATOM 1782 C C . TYR A 1 245 ? 8.771 -14.326 11.284 1.00 69.80 1024 TYR A C 1
ATOM 1783 O O . TYR A 1 245 ? 7.666 -14.497 11.796 1.00 70.20 1024 TYR A O 1
ATOM 1792 N N . THR A 1 246 ? 9.025 -14.562 9.990 1.00 65.37 1025 THR A N 1
ATOM 1793 C CA . THR A 1 246 ? 8.063 -14.971 8.963 1.00 64.13 1025 THR A CA 1
ATOM 1794 C C . THR A 1 246 ? 8.659 -16.088 8.053 1.00 69.55 1025 THR A C 1
ATOM 1795 O O . THR A 1 246 ? 9.880 -16.237 7.978 1.00 69.98 1025 THR A O 1
ATOM 1799 N N . ILE A 1 247 ? 7.792 -16.840 7.338 1.00 65.57 1026 ILE A N 1
ATOM 1800 C CA . ILE A 1 247 ? 8.179 -17.898 6.389 1.00 64.33 1026 ILE A CA 1
ATOM 1801 C C . ILE A 1 247 ? 7.155 -17.995 5.222 1.00 66.69 1026 ILE A C 1
ATOM 1802 O O . ILE A 1 247 ? 6.016 -17.546 5.380 1.00 65.39 1026 ILE A O 1
ATOM 1807 N N . GLY A 1 248 ? 7.579 -18.575 4.092 1.00 63.14 1027 GLY A N 1
ATOM 1808 C CA . GLY A 1 248 ? 6.762 -18.793 2.898 1.00 62.78 1027 GLY A CA 1
ATOM 1809 C C . GLY A 1 248 ? 6.324 -17.523 2.194 1.00 68.16 1027 GLY A C 1
ATOM 1810 O O . GLY A 1 248 ? 7.163 -16.694 1.826 1.00 69.45 1027 GLY A O 1
ATOM 1811 N N . ILE A 1 249 ? 5.002 -17.382 1.982 1.00 64.17 1028 ILE A N 1
ATOM 1812 C CA . ILE A 1 249 ? 4.386 -16.191 1.387 1.00 64.54 1028 ILE A CA 1
ATOM 1813 C C . ILE A 1 249 ? 3.706 -15.442 2.538 1.00 69.71 1028 ILE A C 1
ATOM 1814 O O . ILE A 1 249 ? 2.523 -15.659 2.828 1.00 68.39 1028 ILE A O 1
ATOM 1819 N N . GLY A 1 250 ? 4.521 -14.653 3.241 1.00 68.55 1029 GLY A N 1
ATOM 1820 C CA . GLY A 1 250 ? 4.133 -13.822 4.380 1.00 69.24 1029 GLY A CA 1
ATOM 1821 C C . GLY A 1 250 ? 3.466 -14.477 5.576 1.00 72.57 1029 GLY A C 1
ATOM 1822 O O . GLY A 1 250 ? 2.716 -13.798 6.275 1.00 72.68 1029 GLY A O 1
ATOM 1823 N N . HIS A 1 251 ? 3.736 -15.774 5.853 1.00 69.14 1030 HIS A N 1
ATOM 1824 C CA . HIS A 1 251 ? 3.131 -16.474 7.000 1.00 69.35 1030 HIS A CA 1
ATOM 1825 C C . HIS A 1 251 ? 3.848 -16.134 8.303 1.00 72.45 1030 HIS A C 1
ATOM 1826 O O . HIS A 1 251 ? 5.007 -16.510 8.473 1.00 72.98 1030 HIS A O 1
ATOM 1833 N N . LEU A 1 252 ? 3.159 -15.432 9.223 1.00 68.39 1031 LEU A N 1
ATOM 1834 C CA . LEU A 1 252 ? 3.713 -15.027 10.518 1.00 69.29 1031 LEU A CA 1
ATOM 1835 C C . LEU A 1 252 ? 3.862 -16.226 11.466 1.00 73.66 1031 LEU A C 1
ATOM 1836 O O . LEU A 1 252 ? 2.887 -16.953 11.689 1.00 73.55 1031 LEU A O 1
ATOM 1841 N N . LEU A 1 253 ? 5.078 -16.410 12.040 1.00 69.73 1032 LEU A N 1
ATOM 1842 C CA . LEU A 1 253 ? 5.375 -17.502 12.974 1.00 69.74 1032 LEU A CA 1
ATOM 1843 C C . LEU A 1 253 ? 5.156 -17.128 14.450 1.00 76.53 1032 LEU A C 1
ATOM 1844 O O . LEU A 1 253 ? 4.524 -17.889 15.180 1.00 76.42 1032 LEU A O 1
ATOM 1849 N N . THR A 1 254 ? 5.712 -15.977 14.894 1.00 74.79 1033 THR A N 1
ATOM 1850 C CA . THR A 1 254 ? 5.619 -15.480 16.272 1.00 75.73 1033 THR A CA 1
ATOM 1851 C C . THR A 1 254 ? 5.766 -13.951 16.352 1.00 80.36 1033 THR A C 1
ATOM 1852 O O . THR A 1 254 ? 6.276 -13.328 15.418 1.00 79.68 1033 THR A O 1
ATOM 1856 N N . LYS A 1 255 ? 5.336 -13.365 17.485 1.00 78.74 1034 LYS A N 1
ATOM 1857 C CA . LYS A 1 255 ? 5.420 -11.932 17.812 1.00 79.82 1034 LYS A CA 1
ATOM 1858 C C . LYS A 1 255 ? 6.608 -11.640 18.787 1.00 85.05 1034 LYS A C 1
ATOM 1859 O O . LYS A 1 255 ? 6.800 -10.486 19.201 1.00 85.52 1034 LYS A O 1
ATOM 1865 N N . SER A 1 256 ? 7.384 -12.695 19.154 1.00 81.54 1035 SER A N 1
ATOM 1866 C CA . SER A 1 256 ? 8.526 -12.623 20.076 1.00 83.10 1035 SER A CA 1
ATOM 1867 C C . SER A 1 256 ? 9.885 -12.541 19.331 1.00 86.91 1035 SER A C 1
ATOM 1868 O O . SER A 1 256 ? 9.959 -12.994 18.178 1.00 86.00 1035 SER A O 1
ATOM 1871 N N . PRO A 1 257 ? 10.964 -11.985 19.957 1.00 83.73 1036 PRO A N 1
ATOM 1872 C CA . PRO A 1 257 ? 12.257 -11.867 19.236 1.00 83.18 1036 PRO A CA 1
ATOM 1873 C C . PRO A 1 257 ? 13.117 -13.136 19.139 1.00 86.31 1036 PRO A C 1
ATOM 1874 O O . PRO A 1 257 ? 14.199 -13.084 18.548 1.00 87.34 1036 PRO A O 1
ATOM 1878 N N . SER A 1 258 ? 12.640 -14.268 19.687 1.00 81.33 1037 SER A N 1
ATOM 1879 C CA . SER A 1 258 ? 13.357 -15.544 19.692 1.00 80.47 1037 SER A CA 1
ATOM 1880 C C . SER A 1 258 ? 13.207 -16.361 18.407 1.00 79.74 1037 SER A C 1
ATOM 1881 O O . SER A 1 258 ? 12.109 -16.492 17.872 1.00 76.73 1037 SER A O 1
ATOM 1884 N N . LEU A 1 259 ? 14.314 -16.963 17.959 1.00 76.07 1038 LEU A N 1
ATOM 1885 C CA . LEU A 1 259 ? 14.334 -17.824 16.785 1.00 74.52 1038 LEU A CA 1
ATOM 1886 C C . LEU A 1 259 ? 13.788 -19.209 17.143 1.00 79.71 1038 LEU A C 1
ATOM 1887 O O . LEU A 1 259 ? 13.104 -19.831 16.326 1.00 77.82 1038 LEU A O 1
ATOM 1892 N N . ASN A 1 260 ? 14.076 -19.673 18.375 1.00 78.21 1039 ASN A N 1
ATOM 1893 C CA . ASN A 1 260 ? 13.628 -20.967 18.895 1.00 78.47 1039 ASN A CA 1
ATOM 1894 C C . ASN A 1 260 ? 12.100 -21.007 19.017 1.00 81.71 1039 ASN A C 1
ATOM 1895 O O . ASN A 1 260 ? 11.479 -22.028 18.691 1.00 80.52 1039 ASN A O 1
ATOM 1900 N N . ALA A 1 261 ? 11.495 -19.870 19.438 1.00 77.91 1040 ALA A N 1
ATOM 1901 C CA . ALA A 1 261 ? 10.044 -19.697 19.535 1.00 76.05 1040 ALA A CA 1
ATOM 1902 C C . ALA A 1 261 ? 9.447 -19.789 18.125 1.00 77.16 1040 ALA A C 1
ATOM 1903 O O . ALA A 1 261 ? 8.444 -20.473 17.951 1.00 76.24 1040 ALA A O 1
ATOM 1905 N N . ALA A 1 262 ? 10.101 -19.160 17.114 1.00 72.24 1041 ALA A N 1
ATOM 1906 C CA . ALA A 1 262 ? 9.661 -19.194 15.711 1.00 69.95 1041 ALA A CA 1
ATOM 1907 C C . ALA A 1 262 ? 9.797 -20.603 15.123 1.00 72.90 1041 ALA A C 1
ATOM 1908 O O . ALA A 1 262 ? 8.909 -21.039 14.402 1.00 70.59 1041 ALA A O 1
ATOM 1910 N N . LYS A 1 263 ? 10.888 -21.321 15.473 1.00 71.43 1042 LYS A N 1
ATOM 1911 C CA . LYS A 1 263 ? 11.182 -22.695 15.047 1.00 71.23 1042 LYS A CA 1
ATOM 1912 C C . LYS A 1 263 ? 10.161 -23.690 15.611 1.00 75.73 1042 LYS A C 1
ATOM 1913 O O . LYS A 1 263 ? 9.772 -24.622 14.911 1.00 75.32 1042 LYS A O 1
ATOM 1919 N N . SER A 1 264 ? 9.737 -23.500 16.869 1.00 73.36 1043 SER A N 1
ATOM 1920 C CA . SER A 1 264 ? 8.748 -24.365 17.512 1.00 73.99 1043 SER A CA 1
ATOM 1921 C C . SER A 1 264 ? 7.351 -24.171 16.897 1.00 77.77 1043 SER A C 1
ATOM 1922 O O . SER A 1 264 ? 6.619 -25.150 16.721 1.00 77.32 1043 SER A O 1
ATOM 1925 N N . GLU A 1 265 ? 6.995 -22.915 16.556 1.00 74.06 1044 GLU A N 1
ATOM 1926 C CA . GLU A 1 265 ? 5.718 -22.585 15.916 1.00 72.93 1044 GLU A CA 1
ATOM 1927 C C . GLU A 1 265 ? 5.650 -23.177 14.493 1.00 75.57 1044 GLU A C 1
ATOM 1928 O O . GLU A 1 265 ? 4.585 -23.598 14.054 1.00 75.13 1044 GLU A O 1
ATOM 1934 N N . LEU A 1 266 ? 6.800 -23.251 13.808 1.00 72.20 1045 LEU A N 1
ATOM 1935 C CA . LEU A 1 266 ? 6.952 -23.816 12.466 1.00 70.97 1045 LEU A CA 1
ATOM 1936 C C . LEU A 1 266 ? 6.716 -25.340 12.464 1.00 75.25 1045 LEU A C 1
ATOM 1937 O O . LEU A 1 266 ? 5.940 -25.828 11.647 1.00 74.09 1045 LEU A O 1
ATOM 1942 N N . ASP A 1 267 ? 7.363 -26.075 13.387 1.00 73.71 1046 ASP A N 1
ATOM 1943 C CA . ASP A 1 267 ? 7.231 -27.530 13.532 1.00 74.59 1046 ASP A CA 1
ATOM 1944 C C . ASP A 1 267 ? 5.797 -27.960 13.914 1.00 79.74 1046 ASP A C 1
ATOM 1945 O O . ASP A 1 267 ? 5.364 -29.055 13.544 1.00 80.02 1046 ASP A O 1
ATOM 1950 N N . LYS A 1 268 ? 5.050 -27.081 14.610 1.00 76.08 1047 LYS A N 1
ATOM 1951 C CA . LYS A 1 268 ? 3.653 -27.329 14.964 1.00 75.94 1047 LYS A CA 1
ATOM 1952 C C . LYS A 1 268 ? 2.743 -27.079 13.743 1.00 78.75 1047 LYS A C 1
ATOM 1953 O O . LYS A 1 268 ? 1.784 -27.823 13.535 1.00 78.58 1047 LYS A O 1
ATOM 1955 N N . ALA A 1 269 ? 3.064 -26.049 12.927 1.00 74.29 1048 ALA A N 1
ATOM 1956 C CA . ALA A 1 269 ? 2.318 -25.674 11.715 1.00 72.80 1048 ALA A CA 1
ATOM 1957 C C . ALA A 1 269 ? 2.426 -26.698 10.578 1.00 76.66 1048 ALA A C 1
ATOM 1958 O O . ALA A 1 269 ? 1.487 -26.830 9.790 1.00 75.80 1048 ALA A O 1
ATOM 1960 N N . ILE A 1 270 ? 3.576 -27.390 10.476 1.00 73.88 1049 ILE A N 1
ATOM 1961 C CA . ILE A 1 270 ? 3.859 -28.377 9.427 1.00 73.44 1049 ILE A CA 1
ATOM 1962 C C . ILE A 1 270 ? 3.516 -29.818 9.876 1.00 77.60 1049 ILE A C 1
ATOM 1963 O O . ILE A 1 270 ? 3.052 -30.621 9.063 1.00 76.60 1049 ILE A O 1
ATOM 1968 N N . GLY A 1 271 ? 3.774 -30.129 11.143 1.00 74.85 1050 GLY A N 1
ATOM 1969 C CA . GLY A 1 271 ? 3.504 -31.446 11.708 1.00 75.59 1050 GLY A CA 1
ATOM 1970 C C . GLY A 1 271 ? 4.691 -32.386 11.772 1.00 80.01 1050 GLY A C 1
ATOM 1971 O O . GLY A 1 271 ? 4.506 -33.584 12.003 1.00 80.91 1050 GLY A O 1
ATOM 1972 N N . ARG A 1 272 ? 5.921 -31.851 11.578 1.00 75.64 1051 ARG A N 1
ATOM 1973 C CA . ARG A 1 272 ? 7.194 -32.593 11.630 1.00 76.02 1051 ARG A CA 1
ATOM 1974 C C . ARG A 1 272 ? 8.375 -31.677 12.038 1.00 80.20 1051 ARG A C 1
ATOM 1975 O O . ARG A 1 272 ? 8.232 -30.453 11.993 1.00 79.43 1051 ARG A O 1
ATOM 1983 N N . ASN A 1 273 ? 9.538 -32.262 12.408 1.00 77.37 1052 ASN A N 1
ATOM 1984 C CA . ASN A 1 273 ? 10.724 -31.485 12.793 1.00 77.38 1052 ASN A CA 1
ATOM 1985 C C . ASN A 1 273 ? 11.407 -30.892 11.543 1.00 79.29 1052 ASN A C 1
ATOM 1986 O O . ASN A 1 273 ? 12.354 -31.485 11.044 1.00 78.98 1052 ASN A O 1
ATOM 1991 N N . THR A 1 274 ? 10.930 -29.726 11.044 1.00 74.64 1053 THR A N 1
ATOM 1992 C CA . THR A 1 274 ? 11.455 -29.068 9.823 1.00 73.75 1053 THR A CA 1
ATOM 1993 C C . THR A 1 274 ? 12.924 -28.604 9.907 1.00 77.53 1053 THR A C 1
ATOM 1994 O O . THR A 1 274 ? 13.671 -28.696 8.924 1.00 75.95 1053 THR A O 1
ATOM 1998 N N . ASN A 1 275 ? 13.305 -28.080 11.079 1.00 75.51 1054 ASN A N 1
ATOM 1999 C CA . ASN A 1 275 ? 14.616 -27.520 11.422 1.00 76.04 1054 ASN A CA 1
ATOM 2000 C C . ASN A 1 275 ? 14.862 -26.171 10.698 1.00 78.71 1054 ASN A C 1
ATOM 2001 O O . ASN A 1 275 ? 16.004 -25.798 10.433 1.00 79.57 1054 ASN A O 1
ATOM 2006 N N . GLY A 1 276 ? 13.775 -25.434 10.456 1.00 73.42 1055 GLY A N 1
ATOM 2007 C CA . GLY A 1 276 ? 13.796 -24.109 9.848 1.00 72.23 1055 GLY A CA 1
ATOM 2008 C C . GLY A 1 276 ? 13.713 -24.062 8.340 1.00 74.62 1055 GLY A C 1
ATOM 2009 O O . GLY A 1 276 ? 13.734 -22.969 7.769 1.00 74.31 1055 GLY A O 1
ATOM 2010 N N . VAL A 1 277 ? 13.633 -25.241 7.683 1.00 70.10 1056 VAL A N 1
ATOM 2011 C CA . VAL A 1 277 ? 13.561 -25.357 6.222 1.00 68.49 1056 VAL A CA 1
ATOM 2012 C C . VAL A 1 277 ? 12.348 -26.189 5.780 1.00 72.19 1056 VAL A C 1
ATOM 2013 O O . VAL A 1 277 ? 12.137 -27.294 6.285 1.00 72.51 1056 VAL A O 1
ATOM 2017 N N . ILE A 1 278 ? 11.579 -25.660 4.808 1.00 67.11 1057 ILE A N 1
ATOM 2018 C CA . ILE A 1 278 ? 10.414 -26.330 4.247 1.00 66.01 1057 ILE A CA 1
ATOM 2019 C C . ILE A 1 278 ? 10.541 -26.504 2.730 1.00 70.27 1057 ILE A C 1
ATOM 2020 O O . ILE A 1 278 ? 11.362 -25.854 2.062 1.00 70.83 1057 ILE A O 1
ATOM 2025 N N . THR A 1 279 ? 9.692 -27.400 2.213 1.00 64.07 1058 THR A N 1
ATOM 2026 C CA . THR A 1 279 ? 9.510 -27.827 0.837 1.00 61.51 1058 THR A CA 1
ATOM 2027 C C . THR A 1 279 ? 8.556 -26.809 0.171 1.00 65.04 1058 THR A C 1
ATOM 2028 O O . THR A 1 279 ? 7.779 -26.167 0.890 1.00 64.52 1058 THR A O 1
ATOM 2032 N N . LYS A 1 280 ? 8.596 -26.664 -1.187 1.00 62.05 1059 LYS A N 1
ATOM 2033 C CA . LYS A 1 280 ? 7.689 -25.754 -1.922 1.00 60.62 1059 LYS A CA 1
ATOM 2034 C C . LYS A 1 280 ? 6.232 -26.194 -1.762 1.00 64.30 1059 LYS A C 1
ATOM 2035 O O . LYS A 1 280 ? 5.356 -25.347 -1.534 1.00 64.48 1059 LYS A O 1
ATOM 2041 N N . ASP A 1 281 ? 5.976 -27.518 -1.852 1.00 59.88 1060 ASP A N 1
ATOM 2042 C CA . ASP A 1 281 ? 4.636 -28.074 -1.656 1.00 58.69 1060 ASP A CA 1
ATOM 2043 C C . ASP A 1 281 ? 4.112 -27.800 -0.253 1.00 61.94 1060 ASP A C 1
ATOM 2044 O O . ASP A 1 281 ? 2.945 -27.442 -0.123 1.00 61.31 1060 ASP A O 1
ATOM 2049 N N . GLU A 1 282 ? 4.990 -27.868 0.781 1.00 59.98 1061 GLU A N 1
ATOM 2050 C CA . GLU A 1 282 ? 4.655 -27.552 2.183 1.00 60.13 1061 GLU A CA 1
ATOM 2051 C C . GLU A 1 282 ? 4.336 -26.054 2.359 1.00 63.46 1061 GLU A C 1
ATOM 2052 O O . GLU A 1 282 ? 3.435 -25.724 3.124 1.00 62.95 1061 GLU A O 1
ATOM 2058 N N . ALA A 1 283 ? 5.062 -25.162 1.638 1.00 59.53 1062 ALA A N 1
ATOM 2059 C CA . ALA A 1 283 ? 4.852 -23.709 1.638 1.00 58.80 1062 ALA A CA 1
ATOM 2060 C C . ALA A 1 283 ? 3.495 -23.339 1.008 1.00 62.54 1062 ALA A C 1
ATOM 2061 O O . ALA A 1 283 ? 2.807 -22.462 1.538 1.00 62.62 1062 ALA A O 1
ATOM 2063 N N . GLU A 1 284 ? 3.113 -24.004 -0.118 1.00 58.06 1063 GLU A N 1
ATOM 2064 C CA . GLU A 1 284 ? 1.827 -23.788 -0.799 1.00 57.25 1063 GLU A CA 1
ATOM 2065 C C . GLU A 1 284 ? 0.643 -24.266 0.049 1.00 59.96 1063 GLU A C 1
ATOM 2066 O O . GLU A 1 284 ? -0.419 -23.652 -0.021 1.00 60.38 1063 GLU A O 1
ATOM 2072 N N . LYS A 1 285 ? 0.822 -25.360 0.832 1.00 54.83 1064 LYS A N 1
ATOM 2073 C CA . LYS A 1 285 ? -0.201 -25.939 1.718 1.00 53.76 1064 LYS A CA 1
ATOM 2074 C C . LYS A 1 285 ? -0.540 -24.972 2.849 1.00 58.43 1064 LYS A C 1
ATOM 2075 O O . LYS A 1 285 ? -1.707 -24.841 3.221 1.00 57.44 1064 LYS A O 1
ATOM 2081 N N . LEU A 1 286 ? 0.482 -24.269 3.357 1.00 56.71 1065 LEU A N 1
ATOM 2082 C CA . LEU A 1 286 ? 0.385 -23.258 4.408 1.00 57.80 1065 LEU A CA 1
ATOM 2083 C C . LEU A 1 286 ? -0.317 -22.005 3.853 1.00 61.86 1065 LEU A C 1
ATOM 2084 O O . LEU A 1 286 ? -1.217 -21.465 4.513 1.00 60.19 1065 LEU A O 1
ATOM 2089 N N . PHE A 1 287 ? 0.051 -21.596 2.602 1.00 58.70 1066 PHE A N 1
ATOM 2090 C CA . PHE A 1 287 ? -0.541 -20.455 1.894 1.00 58.80 1066 PHE A CA 1
ATOM 2091 C C . PHE A 1 287 ? -2.048 -20.647 1.672 1.00 63.66 1066 PHE A C 1
ATOM 2092 O O . PHE A 1 287 ? -2.810 -19.693 1.876 1.00 64.89 1066 PHE A O 1
ATOM 2100 N N . ASN A 1 288 ? -2.477 -21.883 1.283 1.00 58.44 1067 ASN A N 1
ATOM 2101 C CA . ASN A 1 288 ? -3.890 -22.249 1.068 1.00 56.94 1067 ASN A CA 1
ATOM 2102 C C . ASN A 1 288 ? -4.694 -22.184 2.363 1.00 60.61 1067 ASN A C 1
ATOM 2103 O O . ASN A 1 288 ? -5.885 -21.937 2.303 1.00 60.25 1067 ASN A O 1
ATOM 2108 N N . GLN A 1 289 ? -4.054 -22.407 3.529 1.00 58.11 1068 GLN A N 1
ATOM 2109 C CA . GLN A 1 289 ? -4.713 -22.286 4.831 1.00 58.64 1068 GLN A CA 1
ATOM 2110 C C . GLN A 1 289 ? -4.878 -20.803 5.176 1.00 64.30 1068 GLN A C 1
ATOM 2111 O O . GLN A 1 289 ? -5.890 -20.435 5.770 1.00 64.78 1068 GLN A O 1
ATOM 2117 N N . ASP A 1 290 ? -3.890 -19.956 4.792 1.00 62.02 1069 ASP A N 1
ATOM 2118 C CA . ASP A 1 290 ? -3.902 -18.503 5.013 1.00 62.61 1069 ASP A CA 1
ATOM 2119 C C . ASP A 1 290 ? -5.001 -17.797 4.205 1.00 65.30 1069 ASP A C 1
ATOM 2120 O O . ASP A 1 290 ? -5.700 -16.955 4.770 1.00 65.78 1069 ASP A O 1
ATOM 2125 N N . VAL A 1 291 ? -5.162 -18.146 2.903 1.00 59.92 1070 VAL A N 1
ATOM 2126 C CA . VAL A 1 291 ? -6.191 -17.599 1.996 1.00 59.25 1070 VAL A CA 1
ATOM 2127 C C . VAL A 1 291 ? -7.619 -17.894 2.532 1.00 64.37 1070 VAL A C 1
ATOM 2128 O O . VAL A 1 291 ? -8.471 -16.999 2.548 1.00 64.91 1070 VAL A O 1
ATOM 2132 N N . ASP A 1 292 ? -7.864 -19.137 2.987 1.00 60.98 1071 ASP A N 1
ATOM 2133 C CA . ASP A 1 292 ? -9.142 -19.539 3.576 1.00 61.55 1071 ASP A CA 1
ATOM 2134 C C . ASP A 1 292 ? -9.495 -18.645 4.765 1.00 67.84 1071 ASP A C 1
ATOM 2135 O O . ASP A 1 292 ? -10.626 -18.151 4.826 1.00 68.70 1071 ASP A O 1
ATOM 2140 N N . ALA A 1 293 ? -8.514 -18.398 5.676 1.00 64.12 1072 ALA A N 1
ATOM 2141 C CA . ALA A 1 293 ? -8.690 -17.529 6.838 1.00 64.58 1072 ALA A CA 1
ATOM 2142 C C . ALA A 1 293 ? -8.921 -16.062 6.437 1.00 68.64 1072 ALA A C 1
ATOM 2143 O O . ALA A 1 293 ? -9.695 -15.376 7.096 1.00 69.34 1072 ALA A O 1
ATOM 2145 N N . ALA A 1 294 ? -8.289 -15.593 5.346 1.00 64.89 1073 ALA A N 1
ATOM 2146 C CA . ALA A 1 294 ? -8.481 -14.221 4.856 1.00 65.04 1073 ALA A CA 1
ATOM 2147 C C . ALA A 1 294 ? -9.933 -14.025 4.391 1.00 69.86 1073 ALA A C 1
ATOM 2148 O O . ALA A 1 294 ? -10.604 -13.116 4.890 1.00 71.24 1073 ALA A O 1
ATOM 2150 N N . VAL A 1 295 ? -10.430 -14.929 3.505 1.00 64.08 1074 VAL A N 1
ATOM 2151 C CA . VAL A 1 295 ? -11.788 -14.932 2.941 1.00 63.09 1074 VAL A CA 1
ATOM 2152 C C . VAL A 1 295 ? -12.867 -15.041 4.035 1.00 65.88 1074 VAL A C 1
ATOM 2153 O O . VAL A 1 295 ? -13.777 -14.211 4.045 1.00 66.42 1074 VAL A O 1
ATOM 2157 N N . ARG A 1 296 ? -12.741 -16.010 4.977 1.00 61.48 1075 ARG A N 1
ATOM 2158 C CA . ARG A 1 296 ? -13.671 -16.165 6.113 1.00 61.36 1075 ARG A CA 1
ATOM 2159 C C . ARG A 1 296 ? -13.770 -14.873 6.930 1.00 66.70 1075 ARG A C 1
ATOM 2160 O O . ARG A 1 296 ? -14.859 -14.527 7.361 1.00 68.17 1075 ARG A O 1
ATOM 2168 N N . GLY A 1 297 ? -12.653 -14.152 7.078 1.00 63.24 1076 GLY A N 1
ATOM 2169 C CA . GLY A 1 297 ? -12.593 -12.864 7.768 1.00 64.29 1076 GLY A CA 1
ATOM 2170 C C . GLY A 1 297 ? -13.399 -11.765 7.092 1.00 69.82 1076 GLY A C 1
ATOM 2171 O O . GLY A 1 297 ? -14.155 -11.049 7.761 1.00 70.82 1076 GLY A O 1
ATOM 2172 N N . ILE A 1 298 ? -13.248 -11.646 5.748 1.00 65.86 1077 ILE A N 1
ATOM 2173 C CA . ILE A 1 298 ? -13.948 -10.721 4.847 1.00 66.09 1077 ILE A CA 1
ATOM 2174 C C . ILE A 1 298 ? -15.465 -10.965 4.935 1.00 71.73 1077 ILE A C 1
ATOM 2175 O O . ILE A 1 298 ? -16.227 -9.995 5.006 1.00 73.64 1077 ILE A O 1
ATOM 2180 N N . LEU A 1 299 ? -15.902 -12.255 4.946 1.00 66.88 1078 LEU A N 1
ATOM 2181 C CA . LEU A 1 299 ? -17.328 -12.631 5.063 1.00 66.55 1078 LEU A CA 1
ATOM 2182 C C . LEU A 1 299 ? -17.919 -12.209 6.414 1.00 70.28 1078 LEU A C 1
ATOM 2183 O O . LEU A 1 299 ? -19.100 -11.861 6.489 1.00 71.77 1078 LEU A O 1
ATOM 2188 N N . ARG A 1 300 ? -17.098 -12.246 7.474 1.00 64.61 1079 ARG A N 1
ATOM 2189 C CA . ARG A 1 300 ? -17.521 -11.873 8.818 1.00 64.64 1079 ARG A CA 1
ATOM 2190 C C . ARG A 1 300 ? -17.256 -10.369 9.132 1.00 69.94 1079 ARG A C 1
ATOM 2191 O O . ARG A 1 300 ? -17.378 -9.956 10.282 1.00 71.01 1079 ARG A O 1
ATOM 2199 N N . ASN A 1 301 ? -16.982 -9.546 8.094 1.00 66.20 1080 ASN A N 1
ATOM 2200 C CA . ASN A 1 301 ? -16.797 -8.095 8.212 1.00 66.73 1080 ASN A CA 1
ATOM 2201 C C . ASN A 1 301 ? -17.950 -7.402 7.476 1.00 71.50 1080 ASN A C 1
ATOM 2202 O O . ASN A 1 301 ? -18.141 -7.637 6.282 1.00 69.93 1080 ASN A O 1
ATOM 2207 N N . ALA A 1 302 ? -18.739 -6.583 8.204 1.00 70.73 1081 ALA A N 1
ATOM 2208 C CA . ALA A 1 302 ? -19.934 -5.876 7.708 1.00 72.18 1081 ALA A CA 1
ATOM 2209 C C . ALA A 1 302 ? -19.706 -4.998 6.477 1.00 78.79 1081 ALA A C 1
ATOM 2210 O O . ALA A 1 302 ? -20.606 -4.905 5.628 1.00 79.56 1081 ALA A O 1
ATOM 2212 N N . LYS A 1 303 ? -18.512 -4.361 6.384 1.00 75.57 1082 LYS A N 1
ATOM 2213 C CA . LYS A 1 303 ? -18.123 -3.466 5.287 1.00 75.88 1082 LYS A CA 1
ATOM 2214 C C . LYS A 1 303 ? -17.557 -4.208 4.087 1.00 78.50 1082 LYS A C 1
ATOM 2215 O O . LYS A 1 303 ? -17.856 -3.843 2.948 1.00 79.69 1082 LYS A O 1
ATOM 2221 N N . LEU A 1 304 ? -16.721 -5.227 4.339 1.00 72.35 1083 LEU A N 1
ATOM 2222 C CA . LEU A 1 304 ? -16.043 -5.982 3.292 1.00 70.23 1083 LEU A CA 1
ATOM 2223 C C . LEU A 1 304 ? -16.928 -7.009 2.568 1.00 74.19 1083 LEU A C 1
ATOM 2224 O O . LEU A 1 304 ? -16.704 -7.234 1.371 1.00 74.15 1083 LEU A O 1
ATOM 2229 N N . LYS A 1 305 ? -17.926 -7.611 3.259 1.00 70.43 1084 LYS A N 1
ATOM 2230 C CA . LYS A 1 305 ? -18.817 -8.617 2.666 1.00 70.20 1084 LYS A CA 1
ATOM 2231 C C . LYS A 1 305 ? -19.536 -8.126 1.364 1.00 77.80 1084 LYS A C 1
ATOM 2232 O O . LYS A 1 305 ? -19.337 -8.788 0.335 1.00 77.35 1084 LYS A O 1
ATOM 2238 N N . PRO A 1 306 ? -20.326 -7.004 1.345 1.00 75.95 1085 PRO A N 1
ATOM 2239 C CA . PRO A 1 306 ? -20.993 -6.591 0.084 1.00 75.81 1085 PRO A CA 1
ATOM 2240 C C . PRO A 1 306 ? -20.070 -6.237 -1.093 1.00 78.58 1085 PRO A C 1
ATOM 2241 O O . PRO A 1 306 ? -20.498 -6.351 -2.244 1.00 77.56 1085 PRO A O 1
ATOM 2245 N N . VAL A 1 307 ? -18.810 -5.830 -0.808 1.00 75.69 1086 VAL A N 1
ATOM 2246 C CA . VAL A 1 307 ? -17.779 -5.480 -1.809 1.00 75.16 1086 VAL A CA 1
ATOM 2247 C C . VAL A 1 307 ? -17.203 -6.754 -2.451 1.00 75.47 1086 VAL A C 1
ATOM 2248 O O . VAL A 1 307 ? -17.051 -6.786 -3.671 1.00 74.89 1086 VAL A O 1
ATOM 2252 N N . TYR A 1 308 ? -16.906 -7.802 -1.637 1.00 69.35 1087 TYR A N 1
ATOM 2253 C CA . TYR A 1 308 ? -16.394 -9.102 -2.107 1.00 67.12 1087 TYR A CA 1
ATOM 2254 C C . TYR A 1 308 ? -17.403 -9.777 -3.056 1.00 73.39 1087 TYR A C 1
ATOM 2255 O O . TYR A 1 308 ? -16.996 -10.373 -4.056 1.00 72.52 1087 TYR A O 1
ATOM 2264 N N . ASP A 1 309 ? -18.718 -9.629 -2.757 1.00 71.80 1088 ASP A N 1
ATOM 2265 C CA . ASP A 1 309 ? -19.846 -10.154 -3.526 1.00 72.60 1088 ASP A CA 1
ATOM 2266 C C . ASP A 1 309 ? -19.976 -9.543 -4.926 1.00 80.20 1088 ASP A C 1
ATOM 2267 O O . ASP A 1 309 ? -20.401 -10.243 -5.852 1.00 80.85 1088 ASP A O 1
ATOM 2272 N N . SER A 1 310 ? -19.658 -8.239 -5.076 1.00 78.18 1089 SER A N 1
ATOM 2273 C CA . SER A 1 310 ? -19.759 -7.513 -6.348 1.00 78.93 1089 SER A CA 1
ATOM 2274 C C . SER A 1 310 ? -18.547 -7.702 -7.265 1.00 82.78 1089 SER A C 1
ATOM 2275 O O . SER A 1 310 ? -18.709 -7.716 -8.487 1.00 83.13 1089 SER A O 1
ATOM 2278 N N . LEU A 1 311 ? -17.338 -7.817 -6.680 1.00 78.90 1090 LEU A N 1
ATOM 2279 C CA . LEU A 1 311 ? -16.072 -7.978 -7.406 1.00 78.04 1090 LEU A CA 1
ATOM 2280 C C . LEU A 1 311 ? -15.954 -9.332 -8.110 1.00 80.54 1090 LEU A C 1
ATOM 2281 O O . LEU A 1 311 ? -16.462 -10.338 -7.605 1.00 79.72 1090 LEU A O 1
ATOM 2286 N N . ASP A 1 312 ? -15.257 -9.352 -9.264 1.00 76.46 1091 ASP A N 1
ATOM 2287 C CA . ASP A 1 312 ? -14.978 -10.563 -10.057 1.00 74.85 1091 ASP A CA 1
ATOM 2288 C C . ASP A 1 312 ? -13.781 -11.333 -9.461 1.00 76.37 1091 ASP A C 1
ATOM 2289 O O . ASP A 1 312 ? -13.162 -10.833 -8.515 1.00 76.10 1091 ASP A O 1
ATOM 2294 N N . ALA A 1 313 ? -13.466 -12.543 -9.990 1.00 69.99 1092 ALA A N 1
ATOM 2295 C CA . ALA A 1 313 ? -12.401 -13.400 -9.455 1.00 67.86 1092 ALA A CA 1
ATOM 2296 C C . ALA A 1 313 ? -11.004 -12.742 -9.398 1.00 71.83 1092 ALA A C 1
ATOM 2297 O O . ALA A 1 313 ? -10.337 -12.881 -8.372 1.00 70.42 1092 ALA A O 1
ATOM 2299 N N . VAL A 1 314 ? -10.585 -11.999 -10.462 1.00 69.22 1093 VAL A N 1
ATOM 2300 C CA . VAL A 1 314 ? -9.286 -11.289 -10.528 1.00 68.29 1093 VAL A CA 1
ATOM 2301 C C . VAL A 1 314 ? -9.234 -10.167 -9.477 1.00 73.10 1093 VAL A C 1
ATOM 2302 O O . VAL A 1 314 ? -8.289 -10.113 -8.686 1.00 72.45 1093 VAL A O 1
ATOM 2306 N N . ARG A 1 315 ? -10.270 -9.302 -9.455 1.00 70.58 1094 ARG A N 1
ATOM 2307 C CA . ARG A 1 315 ? -10.396 -8.186 -8.516 1.00 70.99 1094 ARG A CA 1
ATOM 2308 C C . ARG A 1 315 ? -10.468 -8.632 -7.054 1.00 73.75 1094 ARG A C 1
ATOM 2309 O O . ARG A 1 315 ? -10.017 -7.885 -6.180 1.00 74.53 1094 ARG A O 1
ATOM 2317 N N . ARG A 1 316 ? -11.015 -9.845 -6.783 1.00 67.86 1095 ARG A N 1
ATOM 2318 C CA . ARG A 1 316 ? -11.106 -10.376 -5.412 1.00 65.82 1095 ARG A CA 1
ATOM 2319 C C . ARG A 1 316 ? -9.724 -10.723 -4.887 1.00 65.56 1095 ARG A C 1
ATOM 2320 O O . ARG A 1 316 ? -9.414 -10.407 -3.739 1.00 64.79 1095 ARG A O 1
ATOM 2328 N N . ALA A 1 317 ? -8.865 -11.272 -5.763 1.00 60.47 1096 ALA A N 1
ATOM 2329 C CA . ALA A 1 317 ? -7.462 -11.582 -5.471 1.00 59.55 1096 ALA A CA 1
ATOM 2330 C C . ALA A 1 317 ? -6.689 -10.300 -5.089 1.00 64.54 1096 ALA A C 1
ATOM 2331 O O . ALA A 1 317 ? -5.820 -10.367 -4.224 1.00 63.14 1096 ALA A O 1
ATOM 2333 N N . ALA A 1 318 ? -7.047 -9.133 -5.695 1.00 63.10 1097 ALA A N 1
ATOM 2334 C CA . ALA A 1 318 ? -6.453 -7.821 -5.399 1.00 64.16 1097 ALA A CA 1
ATOM 2335 C C . ALA A 1 318 ? -6.882 -7.261 -4.028 1.00 68.98 1097 ALA A C 1
ATOM 2336 O O . ALA A 1 318 ? -6.102 -6.552 -3.396 1.00 68.87 1097 ALA A O 1
ATOM 2338 N N . LEU A 1 319 ? -8.106 -7.581 -3.568 1.00 66.44 1098 LEU A N 1
ATOM 2339 C CA . LEU A 1 319 ? -8.599 -7.146 -2.252 1.00 67.32 1098 LEU A CA 1
ATOM 2340 C C . LEU A 1 319 ? -8.006 -8.024 -1.134 1.00 70.97 1098 LEU A C 1
ATOM 2341 O O . LEU A 1 319 ? -7.681 -7.509 -0.061 1.00 70.90 1098 LEU A O 1
ATOM 2346 N N . ILE A 1 320 ? -7.840 -9.344 -1.402 1.00 66.94 1099 ILE A N 1
ATOM 2347 C CA . ILE A 1 320 ? -7.216 -10.312 -0.481 1.00 65.65 1099 ILE A CA 1
ATOM 2348 C C . ILE A 1 320 ? -5.764 -9.852 -0.250 1.00 70.96 1099 ILE A C 1
ATOM 2349 O O . ILE A 1 320 ? -5.299 -9.836 0.897 1.00 72.26 1099 ILE A O 1
ATOM 2354 N N . ASN A 1 321 ? -5.085 -9.419 -1.338 1.00 66.70 1100 ASN A N 1
ATOM 2355 C CA . ASN A 1 321 ? -3.715 -8.879 -1.340 1.00 66.88 1100 ASN A CA 1
ATOM 2356 C C . ASN A 1 321 ? -3.568 -7.691 -0.348 1.00 72.52 1100 ASN A C 1
ATOM 2357 O O . ASN A 1 321 ? -2.580 -7.636 0.392 1.00 72.14 1100 ASN A O 1
ATOM 2362 N N . MET A 1 322 ? -4.563 -6.764 -0.329 1.00 69.95 1101 MET A N 1
ATOM 2363 C CA . MET A 1 322 ? -4.608 -5.607 0.575 1.00 70.78 1101 MET A CA 1
ATOM 2364 C C . MET A 1 322 ? -4.756 -6.053 2.045 1.00 74.19 1101 MET A C 1
ATOM 2365 O O . MET A 1 322 ? -4.212 -5.396 2.932 1.00 73.68 1101 MET A O 1
ATOM 2370 N N . VAL A 1 323 ? -5.492 -7.166 2.289 1.00 70.45 1102 VAL A N 1
ATOM 2371 C CA . VAL A 1 323 ? -5.723 -7.749 3.620 1.00 70.40 1102 VAL A CA 1
ATOM 2372 C C . VAL A 1 323 ? -4.405 -8.316 4.196 1.00 76.08 1102 VAL A C 1
ATOM 2373 O O . VAL A 1 323 ? -4.098 -8.080 5.369 1.00 76.92 1102 VAL A O 1
ATOM 2377 N N . PHE A 1 324 ? -3.613 -9.019 3.358 1.00 72.24 1103 PHE A N 1
ATOM 2378 C CA . PHE A 1 324 ? -2.311 -9.585 3.733 1.00 71.75 1103 PHE A CA 1
ATOM 2379 C C . PHE A 1 324 ? -1.330 -8.478 4.178 1.00 77.35 1103 PHE A C 1
ATOM 2380 O O . PHE A 1 324 ? -0.560 -8.690 5.122 1.00 77.64 1103 PHE A O 1
ATOM 2388 N N . GLN A 1 325 ? -1.401 -7.288 3.520 1.00 73.76 1104 GLN A N 1
ATOM 2389 C CA . GLN A 1 325 ? -0.559 -6.111 3.779 1.00 74.00 1104 GLN A CA 1
ATOM 2390 C C . GLN A 1 325 ? -0.960 -5.260 5.009 1.00 77.09 1104 GLN A C 1
ATOM 2391 O O . GLN A 1 325 ? -0.073 -4.779 5.714 1.00 75.84 1104 GLN A O 1
ATOM 2397 N N . MET A 1 326 ? -2.265 -5.012 5.227 1.00 75.00 1105 MET A N 1
ATOM 2398 C CA . MET A 1 326 ? -2.680 -4.109 6.307 1.00 76.56 1105 MET A CA 1
ATOM 2399 C C . MET A 1 326 ? -3.876 -4.579 7.183 1.00 80.40 1105 MET A C 1
ATOM 2400 O O . MET A 1 326 ? -4.401 -3.766 7.952 1.00 81.84 1105 MET A O 1
ATOM 2405 N N . GLY A 1 327 ? -4.250 -5.862 7.106 1.00 75.03 1106 GLY A N 1
ATOM 2406 C CA . GLY A 1 327 ? -5.340 -6.434 7.903 1.00 74.50 1106 GLY A CA 1
ATOM 2407 C C . GLY A 1 327 ? -6.735 -5.961 7.536 1.00 78.65 1106 GLY A C 1
ATOM 2408 O O . GLY A 1 327 ? -6.885 -4.973 6.815 1.00 79.52 1106 GLY A O 1
ATOM 2409 N N . GLU A 1 328 ? -7.771 -6.662 8.031 1.00 74.89 1107 GLU A N 1
ATOM 2410 C CA . GLU A 1 328 ? -9.187 -6.349 7.752 1.00 75.77 1107 GLU A CA 1
ATOM 2411 C C . GLU A 1 328 ? -9.666 -4.977 8.265 1.00 81.82 1107 GLU A C 1
ATOM 2412 O O . GLU A 1 328 ? -10.473 -4.319 7.599 1.00 81.98 1107 GLU A O 1
ATOM 2418 N N . THR A 1 329 ? -9.164 -4.557 9.439 1.00 79.11 1108 THR A N 1
ATOM 2419 C CA . THR A 1 329 ? -9.506 -3.287 10.092 1.00 80.56 1108 THR A CA 1
ATOM 2420 C C . THR A 1 329 ? -8.983 -2.070 9.307 1.00 84.86 1108 THR A C 1
ATOM 2421 O O . THR A 1 329 ? -9.574 -0.991 9.388 1.00 86.08 1108 THR A O 1
ATOM 2425 N N . GLY A 1 330 ? -7.884 -2.262 8.579 1.00 80.52 1109 GLY A N 1
ATOM 2426 C CA . GLY A 1 330 ? -7.246 -1.234 7.765 1.00 81.35 1109 GLY A CA 1
ATOM 2427 C C . GLY A 1 330 ? -7.927 -1.001 6.431 1.00 85.48 1109 GLY A C 1
ATOM 2428 O O . GLY A 1 330 ? -8.088 0.153 6.024 1.00 86.38 1109 GLY A O 1
ATOM 2429 N N . VAL A 1 331 ? -8.319 -2.106 5.736 1.00 80.70 1110 VAL A N 1
ATOM 2430 C CA . VAL A 1 331 ? -8.999 -2.106 4.422 1.00 80.30 1110 VAL A CA 1
ATOM 2431 C C . VAL A 1 331 ? -10.408 -1.489 4.550 1.00 84.68 1110 VAL A C 1
ATOM 2432 O O . VAL A 1 331 ? -10.865 -0.784 3.644 1.00 84.82 1110 VAL A O 1
ATOM 2436 N N . ALA A 1 332 ? -11.057 -1.711 5.706 1.00 80.93 1111 ALA A N 1
ATOM 2437 C CA . ALA A 1 332 ? -12.377 -1.173 6.019 1.00 81.78 1111 ALA A CA 1
ATOM 2438 C C . ALA A 1 332 ? -12.368 0.360 6.283 1.00 87.32 1111 ALA A C 1
ATOM 2439 O O . ALA A 1 332 ? -13.433 0.960 6.439 1.00 88.62 1111 ALA A O 1
ATOM 2441 N N . GLY A 1 333 ? -11.181 0.971 6.279 1.00 83.51 1112 GLY A N 1
ATOM 2442 C CA . GLY A 1 333 ? -10.988 2.403 6.483 1.00 85.28 1112 GLY A CA 1
ATOM 2443 C C . GLY A 1 333 ? -11.150 3.275 5.249 1.00 90.62 1112 GLY A C 1
ATOM 2444 O O . GLY A 1 333 ? -11.199 4.501 5.384 1.00 92.77 1112 GLY A O 1
ATOM 2445 N N . PHE A 1 334 ? -11.228 2.664 4.036 1.00 85.58 1113 PHE A N 1
ATOM 2446 C CA . PHE A 1 334 ? -11.417 3.379 2.761 1.00 86.38 1113 PHE A CA 1
ATOM 2447 C C . PHE A 1 334 ? -12.916 3.420 2.382 1.00 89.14 1113 PHE A C 1
ATOM 2448 O O . PHE A 1 334 ? -13.292 2.989 1.291 1.00 87.52 1113 PHE A O 1
ATOM 2456 N N . THR A 1 335 ? -13.765 3.953 3.284 1.00 86.33 1114 THR A N 1
ATOM 2457 C CA . THR A 1 335 ? -15.231 4.019 3.121 1.00 86.40 1114 THR A CA 1
ATOM 2458 C C . THR A 1 335 ? -15.688 4.590 1.752 1.00 88.99 1114 THR A C 1
ATOM 2459 O O . THR A 1 335 ? -16.553 3.989 1.121 1.00 86.86 1114 THR A O 1
ATOM 2463 N N . ASN A 1 336 ? -15.095 5.707 1.293 1.00 87.35 1115 ASN A N 1
ATOM 2464 C CA . ASN A 1 336 ? -15.434 6.344 0.014 1.00 89.18 1115 ASN A CA 1
ATOM 2465 C C . ASN A 1 336 ? -14.919 5.575 -1.211 1.00 92.70 1115 ASN A C 1
ATOM 2466 O O . ASN A 1 336 ? -15.542 5.641 -2.271 1.00 92.52 1115 ASN A O 1
ATOM 2471 N N . SER A 1 337 ? -13.779 4.868 -1.072 1.00 88.35 1116 SER A N 1
ATOM 2472 C CA . SER A 1 337 ? -13.187 4.062 -2.141 1.00 86.84 1116 SER A CA 1
ATOM 2473 C C . SER A 1 337 ? -13.938 2.740 -2.299 1.00 90.22 1116 SER A C 1
ATOM 2474 O O . SER A 1 337 ? -14.203 2.317 -3.427 1.00 90.21 1116 SER A O 1
ATOM 2477 N N . LEU A 1 338 ? -14.286 2.100 -1.159 1.00 85.95 1117 LEU A N 1
ATOM 2478 C CA . LEU A 1 338 ? -15.006 0.826 -1.044 1.00 83.96 1117 LEU A CA 1
ATOM 2479 C C . LEU A 1 338 ? -16.351 0.860 -1.776 1.00 88.50 1117 LEU A C 1
ATOM 2480 O O . LEU A 1 338 ? -16.709 -0.123 -2.429 1.00 86.20 1117 LEU A O 1
ATOM 2485 N N . ARG A 1 339 ? -17.061 2.004 -1.702 1.00 88.52 1118 ARG A N 1
ATOM 2486 C CA . ARG A 1 339 ? -18.344 2.220 -2.377 1.00 90.73 1118 ARG A CA 1
ATOM 2487 C C . ARG A 1 339 ? -18.150 2.402 -3.898 1.00 96.13 1118 ARG A C 1
ATOM 2488 O O . ARG A 1 339 ? -18.941 1.864 -4.673 1.00 95.00 1118 ARG A O 1
ATOM 2496 N N . MET A 1 340 ? -17.094 3.144 -4.314 1.00 94.48 1119 MET A N 1
ATOM 2497 C CA . MET A 1 340 ? -16.746 3.405 -5.718 1.00 95.40 1119 MET A CA 1
ATOM 2498 C C . MET A 1 340 ? -16.433 2.107 -6.446 1.00 96.75 1119 MET A C 1
ATOM 2499 O O . MET A 1 340 ? -16.803 1.954 -7.608 1.00 96.35 1119 MET A O 1
ATOM 2504 N N . LEU A 1 341 ? -15.774 1.167 -5.741 1.00 91.53 1120 LEU A N 1
ATOM 2505 C CA . LEU A 1 341 ? -15.400 -0.167 -6.216 1.00 89.11 1120 LEU A CA 1
ATOM 2506 C C . LEU A 1 341 ? -16.651 -1.038 -6.455 1.00 92.63 1120 LEU A C 1
ATOM 2507 O O . LEU A 1 341 ? -16.737 -1.692 -7.497 1.00 91.85 1120 LEU A O 1
ATOM 2512 N N . GLN A 1 342 ? -17.628 -1.016 -5.510 1.00 88.78 1121 GLN A N 1
ATOM 2513 C CA . GLN A 1 342 ? -18.900 -1.753 -5.601 1.00 88.12 1121 GLN A CA 1
ATOM 2514 C C . GLN A 1 342 ? -19.770 -1.200 -6.759 1.00 94.75 1121 GLN A C 1
ATOM 2515 O O . GLN A 1 342 ? -20.352 -1.975 -7.528 1.00 93.84 1121 GLN A O 1
ATOM 2521 N N . GLN A 1 343 ? -19.822 0.146 -6.888 1.00 93.55 1122 GLN A N 1
ATOM 2522 C CA . GLN A 1 343 ? -20.567 0.867 -7.920 1.00 95.11 1122 GLN A CA 1
ATOM 2523 C C . GLN A 1 343 ? -19.892 0.754 -9.289 1.00 99.62 1122 GLN A C 1
ATOM 2524 O O . GLN A 1 343 ? -20.412 1.302 -10.266 1.00 101.50 1122 GLN A O 1
ATOM 2530 N N . LYS A 1 344 ? -18.748 0.029 -9.360 1.00 94.23 1123 LYS A N 1
ATOM 2531 C CA . LYS A 1 344 ? -17.944 -0.239 -10.561 1.00 93.73 1123 LYS A CA 1
ATOM 2532 C C . LYS A 1 344 ? -17.403 1.051 -11.224 1.00 100.05 1123 LYS A C 1
ATOM 2533 O O . LYS A 1 344 ? -17.353 1.159 -12.453 1.00 100.15 1123 LYS A O 1
ATOM 2539 N N . ARG A 1 345 ? -16.988 2.021 -10.386 1.00 98.19 1124 ARG A N 1
ATOM 2540 C CA . ARG A 1 345 ? -16.397 3.293 -10.806 1.00 100.33 1124 ARG A CA 1
ATOM 2541 C C . ARG A 1 345 ? -14.884 3.178 -10.601 1.00 102.80 1124 ARG A C 1
ATOM 2542 O O . ARG A 1 345 ? -14.314 3.833 -9.721 1.00 102.56 1124 ARG A O 1
ATOM 2550 N N . TRP A 1 346 ? -14.246 2.309 -11.414 1.00 98.03 1125 TRP A N 1
ATOM 2551 C CA . TRP A 1 346 ? -12.815 1.993 -11.363 1.00 96.84 1125 TRP A CA 1
ATOM 2552 C C . TRP A 1 346 ? -11.900 3.211 -11.491 1.00 103.25 1125 TRP A C 1
ATOM 2553 O O . TRP A 1 346 ? -10.829 3.221 -10.887 1.00 102.58 1125 TRP A O 1
ATOM 2564 N N . ASP A 1 347 ? -12.311 4.226 -12.267 1.00 102.41 1126 ASP A N 1
ATOM 2565 C CA . ASP A 1 347 ? -11.525 5.443 -12.476 1.00 104.41 1126 ASP A CA 1
ATOM 2566 C C . ASP A 1 347 ? -11.552 6.399 -11.279 1.00 108.56 1126 ASP A C 1
ATOM 2567 O O . ASP A 1 347 ? -10.513 6.960 -10.935 1.00 108.64 1126 ASP A O 1
ATOM 2572 N N . GLU A 1 348 ? -12.731 6.587 -10.655 1.00 105.27 1127 GLU A N 1
ATOM 2573 C CA . GLU A 1 348 ? -12.915 7.484 -9.513 1.00 106.53 1127 GLU A CA 1
ATOM 2574 C C . GLU A 1 348 ? -12.290 6.943 -8.216 1.00 108.17 1127 GLU A C 1
ATOM 2575 O O . GLU A 1 348 ? -11.920 7.732 -7.341 1.00 108.92 1127 GLU A O 1
ATOM 2581 N N . ALA A 1 349 ? -12.174 5.603 -8.099 1.00 101.32 1128 ALA A N 1
ATOM 2582 C CA . ALA A 1 349 ? -11.585 4.906 -6.951 1.00 98.45 1128 ALA A CA 1
ATOM 2583 C C . ALA A 1 349 ? -10.049 4.893 -7.019 1.00 100.68 1128 ALA A C 1
ATOM 2584 O O . ALA A 1 349 ? -9.396 4.939 -5.973 1.00 99.82 1128 ALA A O 1
ATOM 2586 N N . ALA A 1 350 ? -9.482 4.822 -8.251 1.00 96.34 1129 ALA A N 1
ATOM 2587 C CA . ALA A 1 350 ? -8.042 4.812 -8.544 1.00 95.12 1129 ALA A CA 1
ATOM 2588 C C . ALA A 1 350 ? -7.374 6.097 -8.051 1.00 99.97 1129 ALA A C 1
ATOM 2589 O O . ALA A 1 350 ? -6.337 6.025 -7.392 1.00 98.93 1129 ALA A O 1
ATOM 2591 N N . VAL A 1 351 ? -7.991 7.262 -8.338 1.00 98.31 1130 VAL A N 1
ATOM 2592 C CA . VAL A 1 351 ? -7.518 8.585 -7.907 1.00 100.24 1130 VAL A CA 1
ATOM 2593 C C . VAL A 1 351 ? -7.747 8.808 -6.405 1.00 102.67 1130 VAL A C 1
ATOM 2594 O O . VAL A 1 351 ? -6.956 9.502 -5.761 1.00 103.16 1130 VAL A O 1
ATOM 2598 N N . ASN A 1 352 ? -8.830 8.218 -5.857 1.00 96.97 1131 ASN A N 1
ATOM 2599 C CA . ASN A 1 352 ? -9.194 8.309 -4.442 1.00 95.96 1131 ASN A CA 1
ATOM 2600 C C . ASN A 1 352 ? -8.225 7.514 -3.560 1.00 95.83 1131 ASN A C 1
ATOM 2601 O O . ASN A 1 352 ? -7.863 7.987 -2.481 1.00 96.17 1131 ASN A O 1
ATOM 2606 N N . LEU A 1 353 ? -7.805 6.319 -4.022 1.00 88.50 1132 LEU A N 1
ATOM 2607 C CA . LEU A 1 353 ? -6.853 5.459 -3.308 1.00 85.85 1132 LEU A CA 1
ATOM 2608 C C . LEU A 1 353 ? -5.389 5.942 -3.465 1.00 91.25 1132 LEU A C 1
ATOM 2609 O O . LEU A 1 353 ? -4.532 5.568 -2.662 1.00 89.60 1132 LEU A O 1
ATOM 2614 N N . ALA A 1 354 ? -5.106 6.760 -4.500 1.00 90.25 1133 ALA A N 1
ATOM 2615 C CA . ALA A 1 354 ? -3.770 7.309 -4.749 1.00 91.49 1133 ALA A CA 1
ATOM 2616 C C . ALA A 1 354 ? -3.442 8.443 -3.765 1.00 98.32 1133 ALA A C 1
ATOM 2617 O O . ALA A 1 354 ? -2.268 8.690 -3.480 1.00 98.76 1133 ALA A O 1
ATOM 2619 N N . LYS A 1 355 ? -4.483 9.112 -3.234 1.00 96.69 1134 LYS A N 1
ATOM 2620 C CA . LYS A 1 355 ? -4.359 10.204 -2.262 1.00 99.19 1134 LYS A CA 1
ATOM 2621 C C . LYS A 1 355 ? -4.217 9.686 -0.816 1.00 103.08 1134 LYS A C 1
ATOM 2622 O O . LYS A 1 355 ? -4.173 10.489 0.122 1.00 104.50 1134 LYS A O 1
ATOM 2628 N N . SER A 1 356 ? -4.129 8.347 -0.643 1.00 97.53 1135 SER A N 1
ATOM 2629 C CA . SER A 1 356 ? -3.980 7.692 0.659 1.00 96.20 1135 SER A CA 1
ATOM 2630 C C . SER A 1 356 ? -2.514 7.618 1.093 1.00 100.94 1135 SER A C 1
ATOM 2631 O O . SER A 1 356 ? -1.617 7.663 0.244 1.00 100.39 1135 SER A O 1
ATOM 2634 N N . ARG A 1 357 ? -2.279 7.487 2.420 1.00 98.08 1136 ARG A N 1
ATOM 2635 C CA . ARG A 1 357 ? -0.935 7.355 2.990 1.00 97.80 1136 ARG A CA 1
ATOM 2636 C C . ARG A 1 357 ? -0.306 5.992 2.643 1.00 99.04 1136 ARG A C 1
ATOM 2637 O O . ARG A 1 357 ? 0.917 5.875 2.629 1.00 98.23 1136 ARG A O 1
ATOM 2645 N N . TRP A 1 358 ? -1.155 4.981 2.329 1.00 94.34 1137 TRP A N 1
ATOM 2646 C CA . TRP A 1 358 ? -0.782 3.630 1.887 1.00 92.29 1137 TRP A CA 1
ATOM 2647 C C . TRP A 1 358 ? 0.053 3.757 0.596 1.00 98.64 1137 TRP A C 1
ATOM 2648 O O . TRP A 1 358 ? 1.109 3.124 0.478 1.00 97.40 1137 TRP A O 1
ATOM 2659 N N . TYR A 1 359 ? -0.402 4.638 -0.328 1.00 97.46 1138 TYR A N 1
ATOM 2660 C CA . TYR A 1 359 ? 0.262 4.978 -1.581 1.00 98.45 1138 TYR A CA 1
ATOM 2661 C C . TYR A 1 359 ? 1.571 5.739 -1.294 1.00 104.76 1138 TYR A C 1
ATOM 2662 O O . TYR A 1 359 ? 2.566 5.509 -1.979 1.00 104.58 1138 TYR A O 1
ATOM 2671 N N . ASN A 1 360 ? 1.558 6.654 -0.303 1.00 103.08 1139 ASN A N 1
ATOM 2672 C CA . ASN A 1 360 ? 2.722 7.459 0.084 1.00 104.92 1139 ASN A CA 1
ATOM 2673 C C . ASN A 1 360 ? 3.845 6.611 0.697 1.00 107.33 1139 ASN A C 1
ATOM 2674 O O . ASN A 1 360 ? 5.024 6.855 0.412 1.00 107.95 1139 ASN A O 1
ATOM 2679 N N . GLN A 1 361 ? 3.473 5.613 1.526 1.00 101.20 1140 GLN A N 1
ATOM 2680 C CA . GLN A 1 361 ? 4.400 4.702 2.208 1.00 98.93 1140 GLN A CA 1
ATOM 2681 C C . GLN A 1 361 ? 4.981 3.646 1.250 1.00 99.02 1140 GLN A C 1
ATOM 2682 O O . GLN A 1 361 ? 6.204 3.545 1.116 1.00 98.40 1140 GLN A O 1
ATOM 2688 N N . THR A 1 362 ? 4.100 2.876 0.583 1.00 92.84 1141 THR A N 1
ATOM 2689 C CA . THR A 1 362 ? 4.473 1.805 -0.345 1.00 90.34 1141 THR A CA 1
ATOM 2690 C C . THR A 1 362 ? 3.978 2.109 -1.786 1.00 92.10 1141 THR A C 1
ATOM 2691 O O . THR A 1 362 ? 2.957 1.556 -2.195 1.00 90.25 1141 THR A O 1
ATOM 2695 N N . PRO A 1 363 ? 4.680 2.974 -2.571 1.00 88.76 1142 PRO A N 1
ATOM 2696 C CA . PRO A 1 363 ? 4.182 3.318 -3.917 1.00 88.51 1142 PRO A CA 1
ATOM 2697 C C . PRO A 1 363 ? 4.019 2.160 -4.896 1.00 89.33 1142 PRO A C 1
ATOM 2698 O O . PRO A 1 363 ? 2.947 2.043 -5.479 1.00 88.50 1142 PRO A O 1
ATOM 2702 N N . ASN A 1 364 ? 5.057 1.308 -5.062 1.00 84.11 1143 ASN A N 1
ATOM 2703 C CA . ASN A 1 364 ? 5.076 0.172 -5.998 1.00 81.65 1143 ASN A CA 1
ATOM 2704 C C . ASN A 1 364 ? 3.989 -0.878 -5.752 1.00 81.58 1143 ASN A C 1
ATOM 2705 O O . ASN A 1 364 ? 3.320 -1.268 -6.707 1.00 80.40 1143 ASN A O 1
ATOM 2710 N N . ARG A 1 365 ? 3.808 -1.335 -4.494 1.00 75.96 1144 ARG A N 1
ATOM 2711 C CA . ARG A 1 365 ? 2.782 -2.332 -4.171 1.00 73.50 1144 ARG A CA 1
ATOM 2712 C C . ARG A 1 365 ? 1.366 -1.796 -4.444 1.00 75.98 1144 ARG A C 1
ATOM 2713 O O . ARG A 1 365 ? 0.576 -2.483 -5.091 1.00 74.28 1144 ARG A O 1
ATOM 2721 N N . ALA A 1 366 ? 1.088 -0.547 -4.004 1.00 72.97 1145 ALA A N 1
ATOM 2722 C CA . ALA A 1 366 ? -0.175 0.167 -4.201 1.00 73.21 1145 ALA A CA 1
ATOM 2723 C C . ALA A 1 366 ? -0.479 0.431 -5.694 1.00 77.09 1145 ALA A C 1
ATOM 2724 O O . ALA A 1 366 ? -1.617 0.223 -6.117 1.00 76.25 1145 ALA A O 1
ATOM 2726 N N . LYS A 1 367 ? 0.533 0.856 -6.485 1.00 73.98 1146 LYS A N 1
ATOM 2727 C CA . LYS A 1 367 ? 0.394 1.109 -7.924 1.00 74.81 1146 LYS A CA 1
ATOM 2728 C C . LYS A 1 367 ? -0.022 -0.155 -8.690 1.00 75.89 1146 LYS A C 1
ATOM 2729 O O . LYS A 1 367 ? -0.848 -0.064 -9.602 1.00 75.56 1146 LYS A O 1
ATOM 2735 N N . ARG A 1 368 ? 0.549 -1.325 -8.321 1.00 70.32 1147 ARG A N 1
ATOM 2736 C CA . ARG A 1 368 ? 0.243 -2.618 -8.950 1.00 68.40 1147 ARG A CA 1
ATOM 2737 C C . ARG A 1 368 ? -1.162 -3.105 -8.593 1.00 72.05 1147 ARG A C 1
ATOM 2738 O O . ARG A 1 368 ? -1.837 -3.692 -9.442 1.00 71.21 1147 ARG A O 1
ATOM 2746 N N . VAL A 1 369 ? -1.610 -2.826 -7.347 1.00 68.77 1148 VAL A N 1
ATOM 2747 C CA . VAL A 1 369 ? -2.933 -3.185 -6.821 1.00 67.15 1148 VAL A CA 1
ATOM 2748 C C . VAL A 1 369 ? -4.031 -2.341 -7.480 1.00 72.73 1148 VAL A C 1
ATOM 2749 O O . VAL A 1 369 ? -5.013 -2.901 -7.973 1.00 71.68 1148 VAL A O 1
ATOM 2753 N N . ILE A 1 370 ? -3.847 -1.002 -7.502 1.00 71.87 1149 ILE A N 1
ATOM 2754 C CA . ILE A 1 370 ? -4.787 -0.030 -8.078 1.00 73.45 1149 ILE A CA 1
ATOM 2755 C C . ILE A 1 370 ? -5.045 -0.305 -9.569 1.00 77.36 1149 ILE A C 1
ATOM 2756 O O . ILE A 1 370 ? -6.206 -0.305 -9.971 1.00 76.82 1149 ILE A O 1
ATOM 2761 N N . THR A 1 371 ? -3.989 -0.593 -10.361 1.00 75.14 1150 THR A N 1
ATOM 2762 C CA . THR A 1 371 ? -4.111 -0.883 -11.805 1.00 75.97 1150 THR A CA 1
ATOM 2763 C C . THR A 1 371 ? -4.941 -2.180 -12.049 1.00 78.55 1150 THR A C 1
ATOM 2764 O O . THR A 1 371 ? -5.695 -2.232 -13.030 1.00 78.91 1150 THR A O 1
ATOM 2768 N N . THR A 1 372 ? -4.845 -3.187 -11.134 1.00 72.25 1151 THR A N 1
ATOM 2769 C CA . THR A 1 372 ? -5.635 -4.427 -11.209 1.00 69.71 1151 THR A CA 1
ATOM 2770 C C . THR A 1 372 ? -7.122 -4.087 -11.000 1.00 73.32 1151 THR A C 1
ATOM 2771 O O . THR A 1 372 ? -7.962 -4.590 -11.748 1.00 72.71 1151 THR A O 1
ATOM 2775 N N . PHE A 1 373 ? -7.435 -3.207 -10.0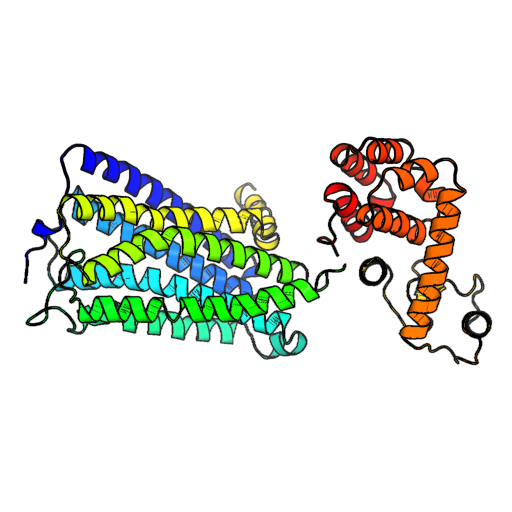11 1.00 70.16 1152 PHE A N 1
ATOM 2776 C CA . PHE A 1 373 ? -8.809 -2.753 -9.727 1.00 70.45 1152 PHE A CA 1
ATOM 2777 C C . PHE A 1 373 ? -9.378 -1.932 -10.892 1.00 77.95 1152 PHE A C 1
ATOM 2778 O O . PHE A 1 373 ? -10.594 -1.858 -11.046 1.00 78.39 1152 PHE A O 1
ATOM 2786 N N . ARG A 1 374 ? -8.496 -1.321 -11.705 1.00 77.00 1153 ARG A N 1
ATOM 2787 C CA . ARG A 1 374 ? -8.869 -0.496 -12.849 1.00 79.56 1153 ARG A CA 1
ATOM 2788 C C . ARG A 1 374 ? -9.050 -1.304 -14.147 1.00 82.73 1153 ARG A C 1
ATOM 2789 O O . ARG A 1 374 ? -9.993 -1.030 -14.885 1.00 83.66 1153 ARG A O 1
ATOM 2797 N N . THR A 1 375 ? -8.153 -2.273 -14.433 1.00 77.16 1154 THR A N 1
ATOM 2798 C CA . THR A 1 375 ? -8.196 -3.070 -15.670 1.00 76.10 1154 THR A CA 1
ATOM 2799 C C . THR A 1 375 ? -8.910 -4.421 -15.542 1.00 79.12 1154 THR A C 1
ATOM 2800 O O . THR A 1 375 ? -9.563 -4.847 -16.490 1.00 78.53 1154 THR A O 1
ATOM 2804 N N . GLY A 1 376 ? -8.760 -5.086 -14.398 1.00 75.53 1155 GLY A N 1
ATOM 2805 C CA . GLY A 1 376 ? -9.327 -6.412 -14.173 1.00 74.09 1155 GLY A CA 1
ATOM 2806 C C . GLY A 1 376 ? -8.497 -7.498 -14.839 1.00 78.33 1155 GLY A C 1
ATOM 2807 O O . GLY A 1 376 ? -9.032 -8.540 -15.232 1.00 76.98 1155 GLY A O 1
ATOM 2808 N N . THR A 1 377 ? -7.174 -7.251 -14.985 1.00 75.87 1156 THR A N 1
ATOM 2809 C CA . THR A 1 377 ? -6.207 -8.183 -15.581 1.00 75.17 1156 THR A CA 1
ATOM 2810 C C . THR A 1 377 ? -5.010 -8.436 -14.650 1.00 79.22 1156 THR A C 1
ATOM 2811 O O . THR A 1 377 ? -4.840 -7.739 -13.647 1.00 79.90 1156 THR A O 1
ATOM 2815 N N . TRP A 1 378 ? -4.169 -9.425 -15.002 1.00 74.50 1157 TRP A N 1
ATOM 2816 C CA . TRP A 1 378 ? -2.960 -9.792 -14.261 1.00 72.82 1157 TRP A CA 1
ATOM 2817 C C . TRP A 1 378 ? -1.725 -9.105 -14.851 1.00 77.94 1157 TRP A C 1
ATOM 2818 O O . TRP A 1 378 ? -0.608 -9.393 -14.419 1.00 77.10 1157 TRP A O 1
ATOM 2829 N N . ASP A 1 379 ? -1.925 -8.205 -15.837 1.00 77.04 1158 ASP A N 1
ATOM 2830 C CA . ASP A 1 379 ? -0.883 -7.521 -16.612 1.00 78.72 1158 ASP A CA 1
ATOM 2831 C C . ASP A 1 379 ? 0.159 -6.709 -15.798 1.00 83.82 1158 ASP A C 1
ATOM 2832 O O . ASP A 1 379 ? 1.270 -6.498 -16.298 1.00 84.56 1158 ASP A O 1
ATOM 2837 N N . ALA A 1 380 ? -0.175 -6.275 -14.568 1.00 79.75 1159 ALA A N 1
ATOM 2838 C CA . ALA A 1 380 ? 0.749 -5.513 -13.722 1.00 79.99 1159 ALA A CA 1
ATOM 2839 C C . ALA A 1 380 ? 1.747 -6.429 -13.003 1.00 82.08 1159 ALA A C 1
ATOM 2840 O O . ALA A 1 380 ? 2.819 -5.966 -12.593 1.00 81.83 1159 ALA A O 1
ATOM 2842 N N . TYR A 1 381 ? 1.385 -7.729 -12.856 1.00 76.70 1160 TYR A N 1
ATOM 2843 C CA . TYR A 1 381 ? 2.176 -8.763 -12.177 1.00 74.76 1160 TYR A CA 1
ATOM 2844 C C . TYR A 1 381 ? 2.868 -9.684 -13.172 1.00 78.27 1160 TYR A C 1
ATOM 2845 O O . TYR A 1 381 ? 2.215 -10.544 -13.774 1.00 77.02 1160 TYR A O 1
ATOM 2854 N N . ALA A 1 382 ? 4.196 -9.477 -13.361 1.00 87.84 235 ALA A N 1
ATOM 2855 C CA . ALA A 1 382 ? 5.035 -10.228 -14.307 1.00 86.67 235 ALA A CA 1
ATOM 2856 C C . ALA A 1 382 ? 6.528 -10.075 -14.032 1.00 91.10 235 ALA A C 1
ATOM 2857 O O . ALA A 1 382 ? 6.989 -8.965 -13.747 1.00 90.67 235 ALA A O 1
ATOM 2859 N N . ARG A 1 383 ? 7.294 -11.175 -14.181 1.00 88.58 236 ARG A N 1
ATOM 2860 C CA . ARG A 1 383 ? 8.754 -11.117 -14.073 1.00 89.03 236 ARG A CA 1
ATOM 2861 C C . ARG A 1 383 ? 9.272 -10.575 -15.416 1.00 91.64 236 ARG A C 1
ATOM 2862 O O . ARG A 1 383 ? 8.786 -11.011 -16.470 1.00 89.81 236 ARG A O 1
ATOM 2870 N N . MET A 1 384 ? 10.180 -9.564 -15.377 1.00 88.81 237 MET A N 1
ATOM 2871 C CA . MET A 1 384 ? 10.719 -8.861 -16.567 1.00 87.62 237 MET A CA 1
ATOM 2872 C C . MET A 1 384 ? 9.532 -8.297 -17.351 1.00 87.92 237 MET A C 1
ATOM 2873 O O . MET A 1 384 ? 9.301 -8.733 -18.475 1.00 86.49 237 MET A O 1
ATOM 2878 N N . ARG A 1 385 ? 8.735 -7.396 -16.747 1.00 83.01 238 ARG A N 1
ATOM 2879 C CA . ARG A 1 385 ? 7.546 -6.917 -17.443 1.00 81.66 238 ARG A CA 1
ATOM 2880 C C . ARG A 1 385 ? 7.840 -5.901 -18.583 1.00 83.99 238 ARG A C 1
ATOM 2881 O O . ARG A 1 385 ? 7.053 -5.871 -19.531 1.00 83.01 238 ARG A O 1
ATOM 2889 N N . LEU A 1 386 ? 8.959 -5.130 -18.536 1.00 79.81 239 LEU A N 1
ATOM 2890 C CA . LEU A 1 386 ? 9.310 -4.194 -19.625 1.00 78.33 239 LEU A CA 1
ATOM 2891 C C . LEU A 1 386 ? 9.855 -4.925 -20.854 1.00 80.86 239 LEU A C 1
ATOM 2892 O O . LEU A 1 386 ? 9.775 -4.412 -21.979 1.00 78.84 239 LEU A O 1
ATOM 2897 N N . ASP A 1 387 ? 10.372 -6.145 -20.632 1.00 78.51 240 ASP A N 1
ATOM 2898 C CA . ASP A 1 387 ? 10.858 -7.038 -21.674 1.00 77.90 240 ASP A CA 1
ATOM 2899 C C . ASP A 1 387 ? 9.676 -7.783 -22.295 1.00 81.02 240 ASP A C 1
ATOM 2900 O O . ASP A 1 387 ? 9.648 -7.951 -23.514 1.00 80.19 240 ASP A O 1
ATOM 2905 N N . VAL A 1 388 ? 8.678 -8.182 -21.467 1.00 77.98 241 VAL A N 1
ATOM 2906 C CA . VAL A 1 388 ? 7.445 -8.846 -21.928 1.00 77.58 241 VAL A CA 1
ATOM 2907 C C . VAL A 1 388 ? 6.572 -7.848 -22.714 1.00 81.57 241 VAL A C 1
ATOM 2908 O O . VAL A 1 388 ? 6.089 -8.189 -23.799 1.00 80.60 241 VAL A O 1
ATOM 2912 N N . GLU A 1 389 ? 6.435 -6.606 -22.203 1.00 79.33 242 GLU A N 1
ATOM 2913 C CA . GLU A 1 389 ? 5.657 -5.561 -22.871 1.00 79.98 242 GLU A CA 1
ATOM 2914 C C . GLU A 1 389 ? 6.262 -5.143 -24.241 1.00 82.72 242 GLU A C 1
ATOM 2915 O O . GLU A 1 389 ? 5.506 -4.752 -25.130 1.00 80.19 242 GLU A O 1
ATOM 2921 N N . LEU A 1 390 ? 7.610 -5.240 -24.409 1.00 81.06 243 LEU A N 1
ATOM 2922 C CA . LEU A 1 390 ? 8.287 -4.925 -25.679 1.00 80.48 243 LEU A CA 1
ATOM 2923 C C . LEU A 1 390 ? 8.002 -6.003 -26.723 1.00 82.34 243 LEU A C 1
ATOM 2924 O O . LEU A 1 390 ? 7.816 -5.677 -27.893 1.00 79.84 243 LEU A O 1
ATOM 2929 N N . ALA A 1 391 ? 7.911 -7.282 -26.278 1.00 80.07 244 ALA A N 1
ATOM 2930 C CA . ALA A 1 391 ? 7.559 -8.440 -27.111 1.00 79.82 244 ALA A CA 1
ATOM 2931 C C . ALA A 1 391 ? 6.093 -8.316 -27.544 1.00 83.22 244 ALA A C 1
ATOM 2932 O O . ALA A 1 391 ? 5.731 -8.773 -28.626 1.00 82.56 244 ALA A O 1
ATOM 2934 N N . LYS A 1 392 ? 5.256 -7.681 -26.697 1.00 80.09 245 LYS A N 1
ATOM 2935 C CA . LYS A 1 392 ? 3.841 -7.419 -26.990 1.00 79.79 245 LYS A CA 1
ATOM 2936 C C . LYS A 1 392 ? 3.701 -6.281 -28.023 1.00 81.78 245 LYS A C 1
ATOM 2937 O O . LYS A 1 392 ? 2.732 -6.279 -28.774 1.00 82.33 245 LYS A O 1
ATOM 2943 N N . THR A 1 393 ? 4.651 -5.313 -28.044 1.00 76.45 246 THR A N 1
ATOM 2944 C CA . THR A 1 393 ? 4.637 -4.157 -28.954 1.00 75.74 246 THR A CA 1
ATOM 2945 C C . THR A 1 393 ? 5.087 -4.551 -30.379 1.00 80.00 246 THR A C 1
ATOM 2946 O O . THR A 1 393 ? 4.505 -4.084 -31.363 1.00 79.64 246 THR A O 1
ATOM 2950 N N . LEU A 1 394 ? 6.108 -5.421 -30.467 1.00 76.47 247 LEU A N 1
ATOM 2951 C CA . LEU A 1 394 ? 6.678 -5.951 -31.701 1.00 75.88 247 LEU A CA 1
ATOM 2952 C C . LEU A 1 394 ? 5.617 -6.725 -32.495 1.00 79.67 247 LEU A C 1
ATOM 2953 O O . LEU A 1 394 ? 5.575 -6.607 -33.727 1.00 79.47 247 LEU A O 1
ATOM 2958 N N . GLY A 1 395 ? 4.775 -7.481 -31.779 1.00 75.61 248 GLY A N 1
ATOM 2959 C CA . GLY A 1 395 ? 3.686 -8.263 -32.356 1.00 75.69 248 GLY A CA 1
ATOM 2960 C C . GLY A 1 395 ? 2.650 -7.413 -33.057 1.00 78.51 248 GLY A C 1
ATOM 2961 O O . GLY A 1 395 ? 2.132 -7.805 -34.107 1.00 78.52 248 GLY A O 1
ATOM 2962 N N . LEU A 1 396 ? 2.360 -6.226 -32.491 1.00 73.90 249 LEU A N 1
ATOM 2963 C CA . LEU A 1 396 ? 1.410 -5.284 -33.088 1.00 73.60 249 LEU A CA 1
ATOM 2964 C C . LEU A 1 396 ? 2.025 -4.567 -34.315 1.00 75.54 249 LEU A C 1
ATOM 2965 O O . LEU A 1 396 ? 1.309 -4.253 -35.261 1.00 74.87 249 LEU A O 1
ATOM 2970 N N . VAL A 1 397 ? 3.361 -4.371 -34.307 1.00 70.88 250 VAL A N 1
ATOM 2971 C CA . VAL A 1 397 ? 4.147 -3.754 -35.382 1.00 69.87 250 VAL A CA 1
ATOM 2972 C C . VAL A 1 397 ? 4.212 -4.724 -36.580 1.00 73.62 250 VAL A C 1
ATOM 2973 O O . VAL A 1 397 ? 4.014 -4.296 -37.724 1.00 73.39 250 VAL A O 1
ATOM 2977 N N . LEU A 1 398 ? 4.452 -6.029 -36.299 1.00 69.86 251 LEU A N 1
ATOM 2978 C CA . LEU A 1 398 ? 4.503 -7.117 -37.278 1.00 69.75 251 LEU A CA 1
ATOM 2979 C C . LEU A 1 398 ? 3.144 -7.297 -37.977 1.00 76.09 251 LEU A C 1
ATOM 2980 O O . LEU A 1 398 ? 3.110 -7.469 -39.201 1.00 77.57 251 LEU A O 1
ATOM 2985 N N . ALA A 1 399 ? 2.036 -7.229 -37.209 1.00 72.65 252 ALA A N 1
ATOM 2986 C CA . ALA A 1 399 ? 0.668 -7.368 -37.723 1.00 73.36 252 ALA A CA 1
ATOM 2987 C C . ALA A 1 399 ? 0.324 -6.264 -38.735 1.00 76.93 252 ALA A C 1
ATOM 2988 O O . ALA A 1 399 ? -0.155 -6.580 -39.824 1.00 77.68 252 ALA A O 1
ATOM 2990 N N . VAL A 1 400 ? 0.616 -4.988 -38.395 1.00 72.68 253 VAL A N 1
ATOM 2991 C CA . VAL A 1 400 ? 0.402 -3.822 -39.260 1.00 73.10 253 VAL A CA 1
ATOM 2992 C C . VAL A 1 400 ? 1.206 -3.986 -40.583 1.00 80.26 253 VAL A C 1
ATOM 2993 O O . VAL A 1 400 ? 0.640 -3.759 -41.660 1.00 80.58 253 VAL A O 1
ATOM 2997 N N . LEU A 1 401 ? 2.487 -4.448 -40.490 1.00 78.17 254 LEU A N 1
ATOM 2998 C CA . LEU A 1 401 ? 3.392 -4.699 -41.628 1.00 78.81 254 LEU A CA 1
ATOM 2999 C C . LEU A 1 401 ? 2.775 -5.687 -42.623 1.00 85.11 254 LEU A C 1
ATOM 3000 O O . LEU A 1 401 ? 2.665 -5.370 -43.810 1.00 85.27 254 LEU A O 1
ATOM 3005 N N . LEU A 1 402 ? 2.324 -6.853 -42.122 1.00 82.80 255 LEU A N 1
ATOM 3006 C CA . LEU A 1 402 ? 1.701 -7.915 -42.915 1.00 83.79 255 LEU A CA 1
ATOM 3007 C C . LEU A 1 402 ? 0.338 -7.514 -43.510 1.00 87.43 255 LEU A C 1
ATOM 3008 O O . LEU A 1 402 ? -0.079 -8.102 -44.511 1.00 88.64 255 LEU A O 1
ATOM 3013 N N . ILE A 1 403 ? -0.347 -6.509 -42.913 1.00 81.94 256 ILE A N 1
ATOM 3014 C CA . ILE A 1 403 ? -1.630 -6.012 -43.435 1.00 81.82 256 ILE A CA 1
ATOM 3015 C C . ILE A 1 403 ? -1.355 -5.047 -44.609 1.00 84.66 256 ILE A C 1
ATOM 3016 O O . ILE A 1 403 ? -1.944 -5.212 -45.673 1.00 84.83 256 ILE A O 1
ATOM 3021 N N . CYS A 1 404 ? -0.441 -4.072 -44.410 1.00 80.28 257 CYS A N 1
ATOM 3022 C CA . CYS A 1 404 ? -0.097 -3.007 -45.357 1.00 80.80 257 CYS A CA 1
ATOM 3023 C C . CYS A 1 404 ? 0.665 -3.464 -46.601 1.00 84.82 257 CYS A C 1
ATOM 3024 O O . CYS A 1 404 ? 0.456 -2.895 -47.679 1.00 84.60 257 CYS A O 1
ATOM 3027 N N . TRP A 1 405 ? 1.567 -4.449 -46.454 1.00 81.02 258 TRP A N 1
ATOM 3028 C CA . TRP A 1 405 ? 2.368 -4.951 -47.573 1.00 80.92 258 TRP A CA 1
ATOM 3029 C C . TRP A 1 405 ? 1.657 -6.029 -48.412 1.00 87.58 258 TRP A C 1
ATOM 3030 O O . TRP A 1 405 ? 1.999 -6.184 -49.586 1.00 87.79 258 TRP A O 1
ATOM 3041 N N . PHE A 1 406 ? 0.670 -6.752 -47.829 1.00 85.95 259 PHE A N 1
ATOM 3042 C CA . PHE A 1 406 ? -0.079 -7.815 -48.512 1.00 87.99 259 PHE A CA 1
ATOM 3043 C C . PHE A 1 406 ? -0.694 -7.371 -49.859 1.00 93.02 259 PHE A C 1
ATOM 3044 O O . PHE A 1 406 ? -0.352 -8.029 -50.842 1.00 93.39 259 PHE A O 1
ATOM 3052 N N . PRO A 1 407 ? -1.573 -6.320 -49.974 1.00 89.68 260 PRO A N 1
ATOM 3053 C CA . PRO A 1 407 ? -2.119 -5.972 -51.310 1.00 90.21 260 PRO A CA 1
ATOM 3054 C C . PRO A 1 407 ? -1.047 -5.601 -52.335 1.00 90.37 260 PRO A C 1
ATOM 3055 O O . PRO A 1 407 ? -1.143 -6.032 -53.480 1.00 90.01 260 PRO A O 1
ATOM 3059 N N . VAL A 1 408 ? 0.011 -4.877 -51.896 1.00 84.29 261 VAL A N 1
ATOM 3060 C CA . VAL A 1 408 ? 1.164 -4.481 -52.727 1.00 82.31 261 VAL A CA 1
ATOM 3061 C C . VAL A 1 408 ? 1.922 -5.732 -53.236 1.00 85.11 261 VAL A C 1
ATOM 3062 O O . VAL A 1 408 ? 2.149 -5.845 -54.440 1.00 85.71 261 VAL A O 1
ATOM 3066 N N . LEU A 1 409 ? 2.240 -6.691 -52.339 1.00 80.40 262 LEU A N 1
ATOM 3067 C CA . LEU A 1 409 ? 2.919 -7.946 -52.693 1.00 80.49 262 LEU A CA 1
ATOM 3068 C C . LEU A 1 409 ? 2.061 -8.886 -53.567 1.00 86.39 262 LEU A C 1
ATOM 3069 O O . LEU A 1 409 ? 2.586 -9.511 -54.492 1.00 85.65 262 LEU A O 1
ATOM 3074 N N . ALA A 1 410 ? 0.744 -8.970 -53.282 1.00 85.39 263 ALA A N 1
ATOM 3075 C CA . ALA A 1 410 ? -0.207 -9.816 -54.012 1.00 88.10 263 ALA A CA 1
ATOM 3076 C C . ALA A 1 410 ? -0.368 -9.396 -55.478 1.00 94.91 263 ALA A C 1
ATOM 3077 O O . ALA A 1 410 ? -0.627 -10.248 -56.333 1.00 96.35 263 ALA A O 1
ATOM 3079 N N . LEU A 1 411 ? -0.204 -8.088 -55.763 1.00 91.35 264 LEU A N 1
ATOM 3080 C CA . LEU A 1 411 ? -0.291 -7.532 -57.113 1.00 92.07 264 LEU A CA 1
ATOM 3081 C C . LEU A 1 411 ? 0.975 -7.838 -57.900 1.00 94.54 264 LEU A C 1
ATOM 3082 O O . LEU A 1 411 ? 0.887 -8.120 -59.091 1.00 95.82 264 LEU A O 1
ATOM 3087 N N . MET A 1 412 ? 2.141 -7.818 -57.226 1.00 89.12 265 MET A N 1
ATOM 3088 C CA . MET A 1 412 ? 3.454 -8.131 -57.802 1.00 88.66 265 MET A CA 1
ATOM 3089 C C . MET A 1 412 ? 3.543 -9.610 -58.192 1.00 93.78 265 MET A C 1
ATOM 3090 O O . MET A 1 412 ? 4.164 -9.936 -59.201 1.00 94.51 265 MET A O 1
ATOM 3095 N N . ALA A 1 413 ? 2.925 -10.502 -57.393 1.00 90.85 266 ALA A N 1
ATOM 3096 C CA . ALA A 1 413 ? 2.875 -11.944 -57.659 1.00 92.37 266 ALA A CA 1
ATOM 3097 C C . ALA A 1 413 ? 1.941 -12.218 -58.847 1.00 97.72 266 ALA A C 1
ATOM 3098 O O . ALA A 1 413 ? 2.193 -13.143 -59.622 1.00 99.33 266 ALA A O 1
ATOM 3100 N N . HIS A 1 414 ? 0.880 -11.389 -58.995 1.00 93.90 267 HIS A N 1
ATOM 3101 C CA . HIS A 1 414 ? -0.098 -11.432 -60.090 1.00 96.03 267 HIS A CA 1
ATOM 3102 C C . HIS A 1 414 ? 0.534 -10.880 -61.382 1.00 99.81 267 HIS A C 1
ATOM 3103 O O . HIS A 1 414 ? 0.128 -11.258 -62.483 1.00 101.78 267 HIS A O 1
ATOM 3110 N N . SER A 1 415 ? 1.524 -9.979 -61.221 1.00 93.71 268 SER A N 1
ATOM 3111 C CA . SER A 1 415 ? 2.315 -9.331 -62.266 1.00 93.40 268 SER A CA 1
ATOM 3112 C C . SER A 1 415 ? 3.179 -10.358 -63.032 1.00 99.46 268 SER A C 1
ATOM 3113 O O . SER A 1 415 ? 3.450 -10.163 -64.217 1.00 99.90 268 SER A O 1
ATOM 3116 N N . LEU A 1 416 ? 3.583 -11.454 -62.350 1.00 96.92 269 LEU A N 1
ATOM 3117 C CA . LEU A 1 416 ? 4.391 -12.557 -62.890 1.00 98.48 269 LEU A CA 1
ATOM 3118 C C . LEU A 1 416 ? 3.521 -13.596 -63.613 1.00 107.01 269 LEU A C 1
ATOM 3119 O O . LEU A 1 416 ? 4.002 -14.266 -64.531 1.00 108.29 269 LEU A O 1
ATOM 3124 N N . ALA A 1 417 ? 2.258 -13.753 -63.168 1.00 105.72 270 ALA A N 1
ATOM 3125 C CA . ALA A 1 417 ? 1.304 -14.734 -63.691 1.00 109.25 270 ALA A CA 1
ATOM 3126 C C . ALA A 1 417 ? 0.604 -14.322 -64.986 1.00 115.55 270 ALA A C 1
ATOM 3127 O O . ALA A 1 417 ? 0.548 -15.124 -65.918 1.00 118.12 270 ALA A O 1
ATOM 3129 N N . THR A 1 418 ? 0.036 -13.099 -65.035 1.00 111.18 271 THR A N 1
ATOM 3130 C CA . THR A 1 418 ? -0.707 -12.596 -66.197 1.00 112.94 271 THR A CA 1
ATOM 3131 C C . THR A 1 418 ? -0.368 -11.153 -66.562 1.00 114.75 271 THR A C 1
ATOM 3132 O O . THR A 1 418 ? 0.055 -10.375 -65.699 1.00 111.75 271 THR A O 1
ATOM 3136 N N . THR A 1 419 ? -0.594 -10.805 -67.852 1.00 112.54 272 THR A N 1
ATOM 3137 C CA . THR A 1 419 ? -0.392 -9.485 -68.461 1.00 111.14 272 THR A CA 1
ATOM 3138 C C . THR A 1 419 ? -1.349 -8.491 -67.797 1.00 113.42 272 THR A C 1
ATOM 3139 O O . THR A 1 419 ? -2.551 -8.764 -67.708 1.00 114.99 272 THR A O 1
ATOM 3143 N N . LEU A 1 420 ? -0.812 -7.361 -67.308 1.00 106.94 273 LEU A N 1
ATOM 3144 C CA . LEU A 1 420 ? -1.609 -6.350 -66.610 1.00 106.02 273 LEU A CA 1
ATOM 3145 C C . LEU A 1 420 ? -2.147 -5.262 -67.526 1.00 112.55 273 LEU A C 1
ATOM 3146 O O . LEU A 1 420 ? -1.456 -4.805 -68.437 1.00 112.06 273 LEU A O 1
ATOM 3151 N N . SER A 1 421 ? -3.388 -4.835 -67.251 1.00 111.61 274 SER A N 1
ATOM 3152 C CA . SER A 1 421 ? -4.090 -3.766 -67.958 1.00 113.80 274 SER A CA 1
ATOM 3153 C C . SER A 1 421 ? -3.543 -2.410 -67.488 1.00 116.67 274 SER A C 1
ATOM 3154 O O . SER A 1 421 ? -2.834 -2.347 -66.476 1.00 113.66 274 SER A O 1
ATOM 3157 N N . ASP A 1 422 ? -3.881 -1.327 -68.213 1.00 115.26 275 ASP A N 1
ATOM 3158 C CA . ASP A 1 422 ? -3.451 0.026 -67.862 1.00 114.20 275 ASP A CA 1
ATOM 3159 C C . ASP A 1 422 ? -4.076 0.496 -66.531 1.00 115.97 275 ASP A C 1
ATOM 3160 O O . ASP A 1 422 ? -3.365 1.066 -65.701 1.00 113.49 275 ASP A O 1
ATOM 3165 N N . GLN A 1 423 ? -5.385 0.217 -66.322 1.00 113.13 276 GLN A N 1
ATOM 3166 C CA . GLN A 1 423 ? -6.144 0.574 -65.112 1.00 112.22 276 GLN A CA 1
ATOM 3167 C C . GLN A 1 423 ? -5.633 -0.111 -63.839 1.00 110.92 276 GLN A C 1
ATOM 3168 O O . GLN A 1 423 ? -5.727 0.474 -62.760 1.00 109.55 276 GLN A O 1
ATOM 3174 N N . VAL A 1 424 ? -5.102 -1.345 -63.969 1.00 104.68 277 VAL A N 1
ATOM 3175 C CA . VAL A 1 424 ? -4.545 -2.136 -62.863 1.00 101.12 277 VAL A CA 1
ATOM 3176 C C . VAL A 1 424 ? -3.221 -1.502 -62.417 1.00 102.72 277 VAL A C 1
ATOM 3177 O O . VAL A 1 424 ? -2.961 -1.435 -61.216 1.00 101.28 277 VAL A O 1
ATOM 3181 N N . LYS A 1 425 ? -2.402 -1.013 -63.387 1.00 98.62 278 LYS A N 1
ATOM 3182 C CA . LYS A 1 425 ? -1.126 -0.328 -63.147 1.00 95.94 278 LYS A CA 1
ATOM 3183 C C . LYS A 1 425 ? -1.376 0.982 -62.395 1.00 100.04 278 LYS A C 1
ATOM 3184 O O . LYS A 1 425 ? -0.575 1.354 -61.535 1.00 98.67 278 LYS A O 1
ATOM 3190 N N . LYS A 1 426 ? -2.511 1.651 -62.695 1.00 98.51 279 LYS A N 1
ATOM 3191 C CA . LYS A 1 426 ? -2.977 2.871 -62.027 1.00 98.96 279 LYS A CA 1
ATOM 3192 C C . LYS A 1 426 ? -3.299 2.547 -60.546 1.00 102.57 279 LYS A C 1
ATOM 3193 O O . LYS A 1 426 ? -2.951 3.331 -59.662 1.00 101.57 279 LYS A O 1
ATOM 3199 N N . ALA A 1 427 ? -3.940 1.382 -60.285 1.00 99.18 280 ALA A N 1
ATOM 3200 C CA . ALA A 1 427 ? -4.288 0.927 -58.940 1.00 97.87 280 ALA A CA 1
ATOM 3201 C C . ALA A 1 427 ? -3.047 0.672 -58.099 1.00 98.47 280 ALA A C 1
ATOM 3202 O O . ALA A 1 427 ? -3.064 1.034 -56.925 1.00 97.11 280 ALA A O 1
ATOM 3204 N N . PHE A 1 428 ? -1.963 0.096 -58.702 1.00 93.09 281 PHE A N 1
ATOM 3205 C CA . PHE A 1 428 ? -0.690 -0.179 -58.014 1.00 89.98 281 PHE A CA 1
ATOM 3206 C C . PHE A 1 428 ? 0.029 1.096 -57.550 1.00 92.01 281 PHE A C 1
ATOM 3207 O O . PHE A 1 428 ? 0.629 1.082 -56.475 1.00 89.52 281 PHE A O 1
ATOM 3215 N N . ALA A 1 429 ? -0.014 2.181 -58.358 1.00 89.90 282 ALA A N 1
ATOM 3216 C CA . ALA A 1 429 ? 0.616 3.463 -58.015 1.00 89.63 282 ALA A CA 1
ATOM 3217 C C . ALA A 1 429 ? -0.002 4.047 -56.735 1.00 94.05 282 ALA A C 1
ATOM 3218 O O . ALA A 1 429 ? 0.730 4.492 -55.843 1.00 91.91 282 ALA A O 1
ATOM 3220 N N . PHE A 1 430 ? -1.345 3.998 -56.634 1.00 92.67 283 PHE A N 1
ATOM 3221 C CA . PHE A 1 430 ? -2.087 4.459 -55.464 1.00 93.30 283 PHE A CA 1
ATOM 3222 C C . PHE A 1 430 ? -1.982 3.438 -54.322 1.00 97.00 283 PHE A C 1
ATOM 3223 O O . PHE A 1 430 ? -2.018 3.830 -53.161 1.00 95.54 283 PHE A O 1
ATOM 3231 N N . CYS A 1 431 ? -1.848 2.136 -54.661 1.00 94.81 284 CYS A N 1
ATOM 3232 C CA . CYS A 1 431 ? -1.732 1.006 -53.725 1.00 93.83 284 CYS A CA 1
ATOM 3233 C C . CYS A 1 431 ? -0.453 1.077 -52.927 1.00 93.13 284 CYS A C 1
ATOM 3234 O O . CYS A 1 431 ? -0.465 0.782 -51.739 1.00 91.98 284 CYS A O 1
ATOM 3237 N N . SER A 1 432 ? 0.657 1.440 -53.591 1.00 87.52 285 SER A N 1
ATOM 3238 C CA . SER A 1 432 ? 1.978 1.566 -52.993 1.00 84.97 285 SER A CA 1
ATOM 3239 C C . SER A 1 432 ? 2.032 2.612 -51.883 1.00 88.02 285 SER A C 1
ATOM 3240 O O . SER A 1 432 ? 2.971 2.593 -51.083 1.00 86.40 285 SER A O 1
ATOM 3243 N N . MET A 1 433 ? 0.998 3.478 -51.785 1.00 86.11 286 MET A N 1
ATOM 3244 C CA . MET A 1 433 ? 0.891 4.492 -50.731 1.00 86.85 286 MET A CA 1
ATOM 3245 C C . MET A 1 433 ? 0.729 3.850 -49.338 1.00 90.82 286 MET A C 1
ATOM 3246 O O . MET A 1 433 ? 0.953 4.521 -48.330 1.00 90.00 286 MET A O 1
ATOM 3251 N N . LEU A 1 434 ? 0.384 2.539 -49.300 1.00 87.91 287 LEU A N 1
ATOM 3252 C CA . LEU A 1 434 ? 0.237 1.732 -48.088 1.00 87.37 287 LEU A CA 1
ATOM 3253 C C . LEU A 1 434 ? 1.583 1.490 -47.394 1.00 90.67 287 LEU A C 1
ATOM 3254 O O . LEU A 1 434 ? 1.613 1.303 -46.176 1.00 88.88 287 LEU A O 1
ATOM 3259 N N . CYS A 1 435 ? 2.693 1.516 -48.169 1.00 88.64 288 CYS A N 1
ATOM 3260 C CA . CYS A 1 435 ? 4.068 1.361 -47.673 1.00 87.90 288 CYS A CA 1
ATOM 3261 C C . CYS A 1 435 ? 4.461 2.611 -46.892 1.00 92.71 288 CYS A C 1
ATOM 3262 O O . CYS A 1 435 ? 5.317 2.537 -46.007 1.00 92.50 288 CYS A O 1
ATOM 3265 N N . LEU A 1 436 ? 3.830 3.759 -47.227 1.00 89.95 289 LEU A N 1
ATOM 3266 C CA . LEU A 1 436 ? 4.056 5.049 -46.581 1.00 90.26 289 LEU A CA 1
ATOM 3267 C C . LEU A 1 436 ? 3.201 5.239 -45.309 1.00 93.68 289 LEU A C 1
ATOM 3268 O O . LEU A 1 436 ? 3.662 5.894 -44.373 1.00 93.11 289 LEU A O 1
ATOM 3273 N N . ILE A 1 437 ? 1.989 4.641 -45.254 1.00 90.65 290 ILE A N 1
ATOM 3274 C CA . ILE A 1 437 ? 1.148 4.741 -44.055 1.00 91.66 290 ILE A CA 1
ATOM 3275 C C . ILE A 1 437 ? 1.684 3.816 -42.944 1.00 94.74 290 ILE A C 1
ATOM 3276 O O . ILE A 1 437 ? 1.621 4.174 -41.771 1.00 94.50 290 ILE A O 1
ATOM 3281 N N . ASN A 1 438 ? 2.221 2.638 -43.330 1.00 90.40 291 ASN A N 1
ATOM 3282 C CA . ASN A 1 438 ? 2.808 1.631 -42.442 1.00 88.85 291 ASN A CA 1
ATOM 3283 C C . ASN A 1 438 ? 3.933 2.264 -41.612 1.00 93.95 291 ASN A C 1
ATOM 3284 O O . ASN A 1 438 ? 3.980 2.097 -40.392 1.00 93.67 291 ASN A O 1
ATOM 3289 N N . SER A 1 439 ? 4.805 3.031 -42.291 1.00 90.91 292 SER A N 1
ATOM 3290 C CA . SER A 1 439 ? 5.937 3.757 -41.722 1.00 90.39 292 SER A CA 1
ATOM 3291 C C . SER A 1 439 ? 5.470 4.905 -40.813 1.00 94.60 292 SER A C 1
ATOM 3292 O O . SER A 1 439 ? 6.258 5.394 -40.012 1.00 94.37 292 SER A O 1
ATOM 3295 N N . MET A 1 440 ? 4.199 5.335 -40.948 1.00 92.33 293 MET A N 1
ATOM 3296 C CA . MET A 1 440 ? 3.581 6.389 -40.142 1.00 94.29 293 MET A CA 1
ATOM 3297 C C . MET A 1 440 ? 2.879 5.808 -38.913 1.00 97.08 293 MET A C 1
ATOM 3298 O O . MET A 1 440 ? 2.761 6.501 -37.900 1.00 98.26 293 MET A O 1
ATOM 3303 N N . VAL A 1 441 ? 2.403 4.546 -39.001 1.00 91.01 294 VAL A N 1
ATOM 3304 C CA . VAL A 1 441 ? 1.704 3.862 -37.905 1.00 89.93 294 VAL A CA 1
ATOM 3305 C C . VAL A 1 441 ? 2.704 3.427 -36.804 1.00 91.51 294 VAL A C 1
ATOM 3306 O O . VAL A 1 441 ? 2.401 3.616 -35.624 1.00 91.98 294 VAL A O 1
ATOM 3310 N N . ASN A 1 442 ? 3.898 2.907 -37.196 1.00 85.71 295 ASN A N 1
ATOM 3311 C CA . ASN A 1 442 ? 4.996 2.450 -36.316 1.00 84.16 295 ASN A CA 1
ATOM 3312 C C . ASN A 1 442 ? 5.475 3.468 -35.237 1.00 88.83 295 ASN A C 1
ATOM 3313 O O . ASN A 1 442 ? 5.552 3.054 -34.078 1.00 87.45 295 ASN A O 1
ATOM 3318 N N . PRO A 1 443 ? 5.814 4.760 -35.543 1.00 87.43 296 PRO A N 1
ATOM 3319 C CA . PRO A 1 443 ? 6.283 5.669 -34.472 1.00 88.90 296 PRO A CA 1
ATOM 3320 C C . PRO A 1 443 ? 5.204 6.128 -33.492 1.00 95.20 296 PRO A C 1
ATOM 3321 O O . PRO A 1 443 ? 5.538 6.727 -32.475 1.00 95.63 296 PRO A O 1
ATOM 3325 N N . VAL A 1 444 ? 3.922 5.862 -33.798 1.00 93.56 297 VAL A N 1
ATOM 3326 C CA . VAL A 1 444 ? 2.775 6.201 -32.942 1.00 95.60 297 VAL A CA 1
ATOM 3327 C C . VAL A 1 444 ? 2.594 5.065 -31.926 1.00 100.24 297 VAL A C 1
ATOM 3328 O O . VAL A 1 444 ? 2.327 5.334 -30.753 1.00 101.06 297 VAL A O 1
ATOM 3332 N N . ILE A 1 445 ? 2.788 3.801 -32.375 1.00 96.10 298 ILE A N 1
ATOM 3333 C CA . ILE A 1 445 ? 2.714 2.594 -31.539 1.00 95.31 298 ILE A CA 1
ATOM 3334 C C . ILE A 1 445 ? 3.840 2.617 -30.485 1.00 100.80 298 ILE A C 1
ATOM 3335 O O . ILE A 1 445 ? 3.573 2.364 -29.309 1.00 101.46 298 ILE A O 1
ATOM 3340 N N . TYR A 1 446 ? 5.084 2.940 -30.904 1.00 97.89 299 TYR A N 1
ATOM 3341 C CA . TYR A 1 446 ? 6.250 3.000 -30.018 1.00 98.25 299 TYR A CA 1
ATOM 3342 C C . TYR A 1 446 ? 6.196 4.152 -28.994 1.00 105.13 299 TYR A C 1
ATOM 3343 O O . TYR A 1 446 ? 6.724 4.002 -27.888 1.00 104.85 299 TYR A O 1
ATOM 3352 N N . ALA A 1 447 ? 5.531 5.272 -29.349 1.00 103.89 300 ALA A N 1
ATOM 3353 C CA . ALA A 1 447 ? 5.366 6.439 -28.480 1.00 106.14 300 ALA A CA 1
ATOM 3354 C C . ALA A 1 447 ? 4.147 6.315 -27.551 1.00 111.06 300 ALA A C 1
ATOM 3355 O O . ALA A 1 447 ? 3.968 7.154 -26.664 1.00 112.75 300 ALA A O 1
ATOM 3357 N N . LEU A 1 448 ? 3.320 5.271 -27.743 1.00 106.55 301 LEU A N 1
ATOM 3358 C CA . LEU A 1 448 ? 2.131 5.039 -26.918 1.00 107.60 301 LEU A CA 1
ATOM 3359 C C . LEU A 1 448 ? 2.174 3.752 -26.085 1.00 109.80 301 LEU A C 1
ATOM 3360 O O . LEU A 1 448 ? 1.406 3.636 -25.124 1.00 110.68 301 LEU A O 1
ATOM 3365 N N . ARG A 1 449 ? 3.058 2.795 -26.437 1.00 103.45 302 ARG A N 1
ATOM 3366 C CA . ARG A 1 449 ? 3.143 1.524 -25.716 1.00 101.79 302 ARG A CA 1
ATOM 3367 C C . ARG A 1 449 ? 4.445 1.330 -24.943 1.00 105.34 302 ARG A C 1
ATOM 3368 O O . ARG A 1 449 ? 4.386 0.854 -23.809 1.00 105.79 302 ARG A O 1
ATOM 3376 N N . SER A 1 450 ? 5.603 1.692 -25.523 1.00 101.47 303 SER A N 1
ATOM 3377 C CA . SER A 1 450 ? 6.884 1.550 -24.827 1.00 101.55 303 SER A CA 1
ATOM 3378 C C . SER A 1 450 ? 7.096 2.671 -23.805 1.00 108.73 303 SER A C 1
ATOM 3379 O O . SER A 1 450 ? 7.204 3.842 -24.174 1.00 109.45 303 SER A O 1
ATOM 3382 N N . GLU A 1 451 ? 7.141 2.294 -22.517 1.00 107.00 304 GLU A N 1
ATOM 3383 C CA . GLU A 1 451 ? 7.322 3.203 -21.382 1.00 109.42 304 GLU A CA 1
ATOM 3384 C C . GLU A 1 451 ? 8.684 3.893 -21.363 1.00 115.37 304 GLU A C 1
ATOM 3385 O O . GLU A 1 451 ? 8.768 5.047 -20.939 1.00 117.33 304 GLU A O 1
ATOM 3391 N N . GLU A 1 452 ? 9.745 3.193 -21.807 1.00 111.21 305 GLU A N 1
ATOM 3392 C CA . GLU A 1 452 ? 11.105 3.742 -21.843 1.00 112.39 305 GLU A CA 1
ATOM 3393 C C . GLU A 1 452 ? 11.257 4.852 -22.901 1.00 117.23 305 GLU A C 1
ATOM 3394 O O . GLU A 1 452 ? 12.004 5.807 -22.668 1.00 118.55 305 GLU A O 1
ATOM 3400 N N . ILE A 1 453 ? 10.533 4.739 -24.042 1.00 112.62 306 ILE A N 1
ATOM 3401 C CA . ILE A 1 453 ? 10.523 5.760 -25.099 1.00 113.37 306 ILE A CA 1
ATOM 3402 C C . ILE A 1 453 ? 9.641 6.936 -24.617 1.00 121.00 306 ILE A C 1
ATOM 3403 O O . ILE A 1 453 ? 9.943 8.093 -24.918 1.00 122.24 306 ILE A O 1
ATOM 3408 N N . ARG A 1 454 ? 8.584 6.628 -23.830 1.00 119.32 307 ARG A N 1
ATOM 3409 C CA . ARG A 1 454 ? 7.645 7.603 -23.263 1.00 122.29 307 ARG A CA 1
ATOM 3410 C C . ARG A 1 454 ? 8.307 8.548 -22.253 1.00 131.41 307 ARG A C 1
ATOM 3411 O O . ARG A 1 454 ? 8.088 9.760 -22.315 1.00 132.97 307 ARG A O 1
ATOM 3419 N N . SER A 1 455 ? 9.111 7.993 -21.329 1.00 130.64 308 SER A N 1
ATOM 3420 C CA . SER A 1 455 ? 9.808 8.760 -20.294 1.00 134.47 308 SER A CA 1
ATOM 3421 C C . SER A 1 455 ? 11.015 9.526 -20.832 1.00 142.25 308 SER A C 1
ATOM 3422 O O . SER A 1 455 ? 11.354 10.578 -20.288 1.00 144.67 308 SER A O 1
ATOM 3425 N N . SER A 1 456 ? 11.647 9.011 -21.908 1.00 139.07 309 SER A N 1
ATOM 3426 C CA . SER A 1 456 ? 12.799 9.642 -22.558 1.00 141.11 309 SER A CA 1
ATOM 3427 C C . SER A 1 456 ? 12.396 10.948 -23.258 1.00 148.65 309 SER A C 1
ATOM 3428 O O . SER A 1 456 ? 13.198 11.879 -23.322 1.00 150.48 309 SER A O 1
ATOM 3431 N N . ALA A 1 457 ? 11.146 11.010 -23.765 1.00 146.18 310 ALA A N 1
ATOM 3432 C CA . ALA A 1 457 ? 10.566 12.182 -24.425 1.00 148.78 310 ALA A CA 1
ATOM 3433 C C . ALA A 1 457 ? 10.248 13.280 -23.399 1.00 158.32 310 ALA A C 1
ATOM 3434 O O . ALA A 1 457 ? 10.317 14.465 -23.745 1.00 160.73 310 ALA A O 1
ATOM 3436 N N . HIS A 1 458 ? 9.903 12.873 -22.145 1.00 156.49 311 HIS A N 1
ATOM 3437 C CA A HIS A 1 458 ? 9.591 13.792 -21.049 0.50 160.28 311 HIS A CA 1
ATOM 3438 C CA B HIS A 1 458 ? 9.588 13.774 -21.031 0.50 160.06 311 HIS A CA 1
ATOM 3439 C C . HIS A 1 458 ? 10.857 14.471 -20.524 1.00 167.48 311 HIS A C 1
ATOM 3440 O O . HIS A 1 458 ? 10.833 15.673 -20.255 1.00 170.78 311 HIS A O 1
ATOM 3453 N N . HIS A 1 459 ? 11.962 13.708 -20.392 1.00 163.88 312 HIS A N 1
ATOM 3454 C CA . HIS A 1 459 ? 13.249 14.217 -19.916 1.00 167.09 312 HIS A CA 1
ATOM 3455 C C . HIS A 1 459 ? 13.967 15.096 -20.953 1.00 172.23 312 HIS A C 1
ATOM 3456 O O . HIS A 1 459 ? 14.778 15.942 -20.570 1.00 174.40 312 HIS A O 1
ATOM 3463 N N . CYS A 1 460 ? 13.659 14.903 -22.257 1.00 167.86 313 CYS A N 1
ATOM 3464 C CA . CYS A 1 460 ? 14.226 15.670 -23.374 1.00 169.56 313 CYS A CA 1
ATOM 3465 C C . CYS A 1 460 ? 13.548 17.032 -23.538 1.00 178.04 313 CYS A C 1
ATOM 3466 O O . CYS A 1 460 ? 14.209 17.996 -23.929 1.00 180.48 313 CYS A O 1
ATOM 3469 N N . LEU A 1 461 ? 12.234 17.108 -23.232 1.00 175.61 314 LEU A N 1
ATOM 3470 C CA . LEU A 1 461 ? 11.422 18.328 -23.306 1.00 179.36 314 LEU A CA 1
ATOM 3471 C C . LEU A 1 461 ? 11.837 19.353 -22.234 1.00 189.26 314 LEU A C 1
ATOM 3472 O O . LEU A 1 461 ? 11.606 20.549 -22.416 1.00 192.77 314 LEU A O 1
ATOM 3477 N N . ALA A 1 462 ? 12.454 18.880 -21.129 1.00 186.72 315 ALA A N 1
ATOM 3478 C CA . ALA A 1 462 ? 12.948 19.711 -20.027 1.00 191.51 315 ALA A CA 1
ATOM 3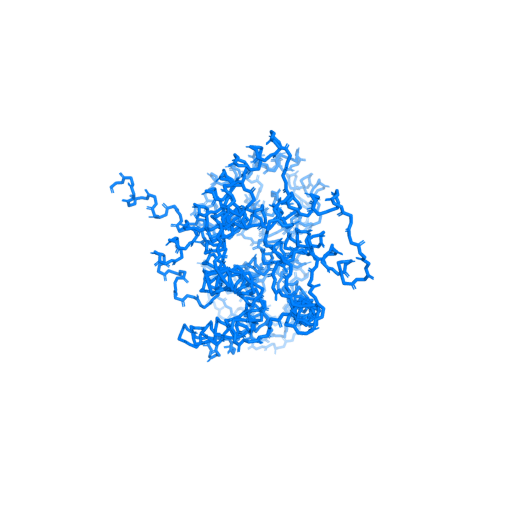479 C C . ALA A 1 462 ? 14.147 20.563 -20.467 1.00 200.34 315 ALA A C 1
ATOM 3480 O O . ALA A 1 462 ? 14.261 21.716 -20.045 1.00 202.94 315 ALA A O 1
ATOM 3482 N N . HIS A 1 463 ? 15.029 19.995 -21.319 1.00 194.99 316 HIS A N 1
ATOM 3483 C CA . HIS A 1 463 ? 16.214 20.669 -21.862 1.00 197.95 316 HIS A CA 1
ATOM 3484 C C . HIS A 1 463 ? 15.862 21.561 -23.063 1.00 202.42 316 HIS A C 1
ATOM 3485 O O . HIS A 1 463 ? 16.558 22.549 -23.308 1.00 201.85 316 HIS A O 1
ATOM 3492 N N . TRP A 1 464 ? 14.786 21.209 -23.804 1.00 201.40 317 TRP A N 1
ATOM 3493 C CA . TRP A 1 464 ? 14.294 21.942 -24.976 1.00 203.15 317 TRP A CA 1
ATOM 3494 C C . TRP A 1 464 ? 13.566 23.241 -24.615 1.00 206.28 317 TRP A C 1
ATOM 3495 O O . TRP A 1 464 ? 13.650 24.211 -25.370 1.00 206.02 317 TRP A O 1
ATOM 3506 N N . LYS A 1 465 ? 12.834 23.249 -23.481 1.00 203.53 318 LYS A N 1
ATOM 3507 C CA . LYS A 1 465 ? 12.070 24.403 -22.992 1.00 204.46 318 LYS A CA 1
ATOM 3508 C C . LYS A 1 465 ? 12.916 25.351 -22.132 1.00 207.82 318 LYS A C 1
ATOM 3509 O O . LYS A 1 465 ? 12.858 26.565 -22.336 1.00 208.85 318 LYS A O 1
ATOM 3515 N N . LYS A 1 466 ? 13.690 24.801 -21.172 1.00 205.31 319 LYS A N 1
ATOM 3516 C CA . LYS A 1 466 ? 14.546 25.578 -20.273 1.00 220.98 319 LYS A CA 1
ATOM 3517 C C . LYS A 1 466 ? 15.950 25.778 -20.845 1.00 231.84 319 LYS A C 1
ATOM 3518 O O . LYS A 1 466 ? 16.575 24.830 -21.317 1.00 213.34 319 LYS A O 1
#

B-factor: mean 95.84, std 26.14, range [31.49, 236.41]

GO terms:
  GO:0005886 plasma membrane (C, IDA)
  GO:0038171 cannabinoid signaling pathway (P, IMP)
  GO:0045669 positive regulation of osteoblast differentiation (P, IMP)
  GO:0005783 endoplasmic reticulum (C, IDA)
  GO:0004949 cannabinoid receptor activity (F, IMP)
  GO:0005886 plasma membrane (C, TAS)
  GO:0005515 protein binding (F, IPI)

Secondary structure (P-SEA, 3-state):
cccccccccccaaaaaaaaaaaaaaaaaaaaaaaaaaaaaaacccccccaaaaaaaaaaaaaaaaaaaaaaaaaaaccccccccaaaaaaaaaaaaaaaaaaaaaaaaaaaaaaaaaaccccccccccaaaaaaaaaaaaaaaaaaaacccccccccccccccccccccaaaaaaaaaaaaaaaaaaaaaaaaaaaaaaaaccccaaaaaaaaccccccccccccccccccccccccccccaaaaaaaaaaaacccccccccaaaaaaaaaaaaaaaaaaaaacccaaaaaaaccaaaaaaaaaaaacccccccccaaaaaaaaaacaaaaaaaaaaacccccccaaaaaaaaaaaacccccccccaaaaaaaaaaaaaaaaaaaaaaaaaaaaaaaaacccccaaaaaaaaaaaaaaaaaaaaaaaaaacccaaaaaaaaaaaaaaac

InterPro domains:
  IPR000276 G protein-coupled receptor, rhodopsin-like [PF00001] (50-299)
  IPR000276 G protein-coupled receptor, rhodopsin-like [PR00237] (35-59)
  IPR000276 G protein-coupled receptor, rhodopsin-like [PR00237] (69-90)
  IPR000276 G protein-coupled receptor, rhodopsin-like [PR00237] (113-135)
  IPR000276 G protein-coupled receptor, rhodopsin-like [PR00237] (149-170)
  IPR000276 G protein-coupled receptor, rhodopsin-like [PR00237] (243-267)
  IPR000276 G protein-coupled receptor, rhodopsin-like [PR00237] (281-307)
  IPR000276 G protein-coupled receptor, rhodopsin-like [PS00237] (119-135)
  IPR000276 G protein-coupled receptor, rhodopsin-like [SM01381] (41-317)
  IPR001551 Cannabinoid receptor type 2 [PR00523] (7-25)
  IPR001551 Cannabinoid receptor type 2 [PR00523] (220-237)
  IPR001551 Cannabinoid receptor type 2 [PR00523] (264-280)
  IPR001551 Cannabinoid recepto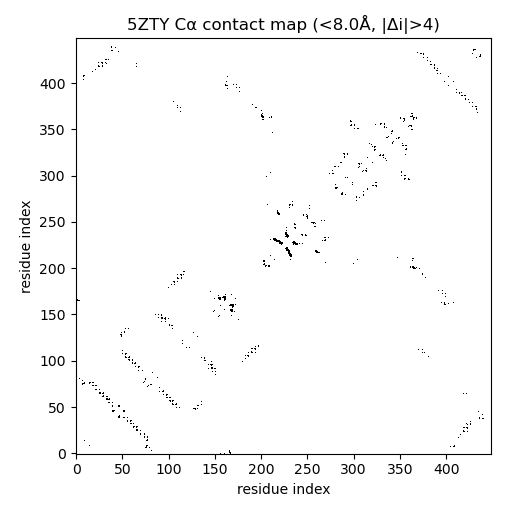r type 2 [PR00523] (307-324)
  IPR001551 Cannabinoid receptor type 2 [PR00523] (325-343)
  IPR002230 Cannabinoid receptor family [PR00362] (22-35)
  IPR002230 Cannabinoid receptor family [PR00362] (43-56)
  IPR002230 Cannabinoid receptor family [PR00362] (60-73)
  IPR002230 Cannabinoid receptor family [PR00362] (87-109)
  IPR002230 Cannabinoid receptor family [PR00362] (179-194)
  IPR002230 Cannabinoid receptor family [PR00362] (207-222)

Nearest PDB structures (foldseek):
  5zty-assembly1_A  TM=1.002E+00  e=1.553E-61  Homo sapiens
  6kpc-assembly1_A  TM=8.338E-01  e=2.958E-54  Homo sapiens
  3pbl-assembly2_B  TM=6.794E-01  e=2.694E-30  Homo sapiens
  3pbl-assembly1_A  TM=5.437E-01  e=5.688E-31  Homo sapiens
  5cxv-assembly1_A  TM=5.478E-01  e=8.538E-29  Homo sapiens

Radius of gyration: 29.95 Å; Cα contacts (8 Å, |Δi|>4): 488; chains: 1; bounding box: 50×58×94 Å

CATH classification: 1.10.530.40

Sequence (449 aa):
APPMKDYMILSGPQKTAVAVLCTLLGLLSALENVAVLYLILSSHQLRRKPSYLFIGSLALADFLASVVFACSFVNFHVFHGVDSKAVFLLKIGSVTMTFTASVGSLLLAAIDRYLCLRYPPSYKALLTRGRALVLLGIMWVLSALVSYLPLMGWTCCPRPCSELFPLIPNDYLLSWLLFIAFFLFSGIIYTYGHVLWKAHQHVASNIFEMLRIDEGLRLKIYKDTEGYYTIGIGHLLTKSPSLNAAKSELDKAIGRNTNGVITKDEAEKLFNQDVDAAVRGILRNAKLKPVYDSLDAVRRAALINMVFQMGETGVAGFTNSLRMLQQKRWDEAAVNLAKSRWYNQTPNRAKRVITTFRTGTWDAYARMRLDVELAKTLGLVLAVLLICWFPVLALMAHSLATTLSDQVKKAFAFCSMLCLINSMVNPVIYALRSEEIRSSAHHHCLAHWKK

Foldseek 3Di:
DDDLVVLQDDDPVRLVVCVVVLVVLLVLLLVLLVLLLCLQVVDPVRLFDLLNVLVNQLSVLSNQLSVLVSVVLCVCRPVNPPDDPLRQLVSQLSNQLSVQLNLVSLLLSLVLLLCCLVPPVCSPVPDGSVVSVVSSVVSSVVSSVLSSVVVVPQFVPVADCFDNDPRHHLVSLVVSLVVSVVSLVSSVVSLVVSVVSLVVFFDDDLLLQLCQVQNADFFWDADPVGFTAHGSGHGQDPDNDPVSSQVSVCVLQVHNQVRGDDNVSSVVSVVVVLVVLVVVLCVDPLSNLLCVQDDPQLNSLLSSVCSVPNPVVSSVLNVLSVCLSVLVLPVSLVSQCPDVCCVVDVLSSVLSSVCSNPVDSLSRGDPSLSSLVSVLSVVLSVLVCVLCVVLSVLSVVSSVDDDDSVSSVVNSVSCCSSSVSSSVSSVSCCPRRPSSVVSVVVVVVVVPD

Solvent-accessible surface area: 23506 Å² total; per-residue (Å²): 113,66,71,36,152,73,22,28,37,55,49,49,112,59,8,89,51,14,27,91,77,1,78,98,33,7,110,76,0,14,108,38,4,65,44,12,29,109,30,4,110,44,7,139,73,0,100,47,82,18,11,1,25,11,11,10,8,10,4,67,0,8,56,61,5,1,68,45,25,12,79,29,20,30,59,26,35,28,148,86,8,153,33,70,107,63,64,16,13,87,63,26,2,26,30,26,30,4,30,4,0,5,0,7,1,4,41,33,16,0,64,9,10,59,70,6,5,102,98,61,117,66,34,180,79,54,28,63,116,40,141,3,93,101,90,18,34,89,21,50,104,99,7,31,118,35,3,44,61,5,69,139,54,68,9,6,92,126,93,100,38,7,50,26,53,7,21,11,0,34,61,16,8,92,56,32,21,90,75,3,48,150,32,29,65,29,1,85,157,20,25,42,60,1,102,153,51,11,135,98,22,39,8,79,69,39,20,68,0,0,109,74,26,52,29,23,153,62,134,34,49,133,58,152,152,34,90,36,6,0,0,4,26,36,83,15,20,172,46,130,44,74,111,36,0,74,75,90,0,42,83,46,40,66,122,136,12,124,9,79,7,67,110,112,38,2,67,142,9,5,84,99,35,26,88,65,10,34,142,17,0,86,192,36,100,102,0,90,54,5,31,85,40,5,58,78,28,21,78,7,0,1,11,0,5,15,54,54,66,32,49,130,28,0,13,58,34,74,95,3,13,159,35,4,77,99,112,113,47,107,88,1,9,85,51,5,33,164,18,185,9,60,115,116,59,54,100,31,0,96,63,0,9,47,1,5,97,79,20,56,51,72,20,0,14,159,71,88,67,42,6,21,7,1,91,1,9,13,89,0,10,45,32,4,60,123,7,16,137,40,13,34,44,41,14,53,90,7,54,79,80,130,16,59,83,132,42,45,69,51,23,17,84,27,9,10,57,14,4,68,7,6,43,53,6,11,75,29,11,50,118,85,1,75,15,2,101,54,3,41,133,131,23,104,59,156,184,172,217

Organism: Homo sapiens (NCBI:txid9606)